Protein AF-0000000065977895 (afdb_homodimer)

Foldseek 3Di:
DQQEEEEEDCPQQRLLLLLVLLQQADHAEYEYEYPPQVRQAVSQVVSCVCCVPRHDHHGGYDDLLVQQPHQEYEYADADDDDPPADPLNRLQRRLVVLLVRLVSNLVSNHQHAYEYEYPVFFLSQQSSCVSSVHDQQRGWYLFFQLLQLLLLVLLCVLQVHDSVQKAKTWWFGPDDLIDIQQQPIGGNNHRSCPDPSDDPVSVVVSNVCSRCVQVVCCVVPNGDHNSSSVSSSVQSNQQSVQNKDWGFIQGFDPCQLNAHDGTTIGAIFIQGVRGTPDGDRDDGDPVVSVSNNVSSVVSVVSNVSHDD/DQLEEEEEDCPQQRLLLLLVLLQQADHAEYEYEYPPQVRQAVSQVVSCVCCVPRHDHHGGYDDLLVQQPGQEYEYADADDDDPPDDPLNRLQRRLVVLLVRLVSNLVSNHQHAYEYEYPVFFLSQQSSCVSSVHDQQRGWYLFFQLLQLLLLVLLCVLQVHDSVQKAKTWWFGPDDLIDIQQQPIGGNNHRSCPDPSDDPVSVVVSNVCSRCVQVVCCVVPNGDHNSSSVSSSVQSNQQSVQNKDWGQIQGFDPCQLNAHDGTTIGAIFIQGVRGTPDGDRDDGDPVVSVSNNVSSVVSVVSNVPHDD

Solvent-accessible surface area (backbone atoms only — not comparable to full-atom values): 30929 Å² total; per-residue (Å²): 134,76,42,20,36,26,36,34,25,59,53,68,37,32,46,45,20,54,57,50,32,43,70,70,37,84,44,44,28,41,34,30,26,39,91,60,64,45,34,26,48,13,48,24,56,34,51,53,47,40,24,86,79,40,45,80,49,52,54,34,55,44,57,52,65,66,28,27,77,20,51,32,39,37,36,48,52,63,66,78,83,52,92,90,59,50,71,68,55,44,45,50,55,33,46,56,54,45,50,70,48,43,52,48,29,48,71,36,54,37,75,42,27,41,37,29,62,26,61,55,22,30,61,49,32,34,48,48,31,65,74,58,64,52,64,65,40,28,40,39,13,49,33,15,35,58,54,14,46,41,44,22,48,53,51,16,61,76,68,70,48,63,42,88,42,42,47,53,44,28,30,20,36,61,60,90,46,37,45,67,48,57,89,69,13,26,44,73,86,31,56,43,74,75,39,86,87,47,47,73,70,50,51,51,49,51,53,50,50,48,69,43,44,61,57,51,20,26,74,34,55,69,55,78,27,57,27,58,14,46,50,51,28,54,54,52,41,25,28,72,64,52,36,78,46,75,42,28,20,11,33,67,41,80,48,55,95,72,37,81,60,89,41,28,34,13,34,45,29,32,33,21,57,74,28,50,75,41,76,52,76,69,84,64,52,72,69,53,44,52,43,42,48,50,20,51,51,53,52,49,54,53,57,71,68,53,85,128,135,68,42,21,38,26,35,33,26,60,52,69,38,32,46,45,21,53,58,50,31,42,68,71,36,82,43,50,27,42,35,29,24,41,93,61,64,45,35,26,48,11,48,25,57,35,53,53,48,38,25,87,80,40,46,80,49,51,54,34,56,43,59,52,64,67,28,27,71,19,43,30,38,37,36,48,52,62,66,80,82,52,92,90,58,49,70,66,56,44,46,50,54,33,49,54,53,45,49,70,47,42,53,47,29,45,70,37,55,37,76,43,27,40,37,30,62,24,61,55,22,31,61,50,33,34,46,49,31,64,74,59,64,52,62,64,39,29,41,38,14,48,34,14,34,57,55,15,46,40,43,23,47,53,51,16,61,74,68,71,49,62,44,88,40,42,47,53,45,28,30,21,36,63,61,91,47,37,47,68,46,58,88,68,14,26,44,74,87,32,57,42,74,74,37,86,86,46,48,71,68,50,50,51,50,50,53,50,51,50,70,43,42,62,58,52,19,26,74,33,54,68,56,79,26,57,26,58,14,46,49,50,27,55,55,53,41,24,30,74,64,52,35,79,46,75,45,28,20,12,34,69,40,80,48,54,94,72,35,81,61,88,42,29,35,13,34,44,28,32,32,23,57,75,28,50,76,42,75,50,76,71,84,63,53,73,69,54,43,52,41,43,48,49,18,52,51,53,52,48,54,54,57,70,68,53,84,127

Organism: Lactobacillus acidophilus (strain ATCC 700396 / NCK56 / N2 / NCFM) (NCBI:txid272621)

pLDDT: mean 96.69, std 4.05, range [57.09, 98.94]

InterPro domains:
  IPR001236 Lactate/malate dehydrogenase, N-terminal [PF00056] (4-141)
  IPR001557 L-lactate/malate dehydrogenase [PIRSF000102] (2-305)
  IPR001557 L-lactate/malate dehydrogenase [PR00086] (4-28)
  IPR001557 L-lactate/malate dehydrogenase [PR00086] (29-53)
  IPR001557 L-lactate/malate dehydrogenase [PR00086] (115-135)
  IPR001557 L-lactate/malate dehydrogenase [PR00086] (139-157)
  IPR001557 L-lactate/malate dehydrogenase [PR00086] (169-182)
  IPR011304 L-lactate dehydrogenase [MF_00488] (2-307)
  IPR011304 L-lactate dehydrogenase [TIGR01771] (7-300)
  IPR015955 Lactate dehydrogenase/glycoside hydrolase, family 4, C-terminal [G3DSA:3.90.110.10] (144-307)
  IPR015955 Lactate dehydrogenase/glycoside hydrolase, family 4, C-terminal [SSF56327] (142-304)
  IPR018177 L-lactate dehydrogenase, active site [PS00064] (171-177)
  IPR022383 Lactate/malate dehydrogenase, C-terminal [PF02866] (144-303)
  IPR036291 NAD(P)-binding domain superfamily [SSF51735] (3-143)

Structure (mmCIF, N/CA/C/O backbone):
data_AF-0000000065977895-model_v1
#
loop_
_entity.id
_entity.type
_entity.pdbx_description
1 polymer 'L-lactate dehydrogenase 2'
#
loop_
_atom_site.group_PDB
_atom_site.id
_atom_site.type_symbol
_atom_site.label_atom_id
_atom_site.label_alt_id
_atom_site.label_comp_id
_atom_site.label_asym_id
_atom_site.label_entity_id
_atom_site.label_seq_id
_atom_site.pdbx_PDB_ins_code
_atom_site.Cartn_x
_atom_site.Cartn_y
_atom_site.Cartn_z
_atom_site.occupancy
_atom_site.B_iso_or_equiv
_atom_site.auth_seq_id
_atom_site.auth_comp_id
_atom_site.auth_asym_id
_atom_site.auth_atom_id
_atom_site.pdbx_PDB_model_num
ATOM 1 N N . MET A 1 1 ? 23.969 -10.359 4.773 1 59.75 1 MET A N 1
ATOM 2 C CA . MET A 1 1 ? 23.219 -10.047 3.564 1 59.75 1 MET A CA 1
ATOM 3 C C . MET A 1 1 ? 22.719 -8.602 3.596 1 59.75 1 MET A C 1
ATOM 5 O O . MET A 1 1 ? 22.344 -8.094 4.652 1 59.75 1 MET A O 1
ATOM 9 N N . SER A 1 2 ? 23.016 -7.672 2.518 1 79.94 2 SER A N 1
ATOM 10 C CA . SER A 1 2 ? 22.766 -6.242 2.373 1 79.94 2 SER A CA 1
ATOM 11 C C . SER A 1 2 ? 21.266 -5.953 2.256 1 79.94 2 SER A C 1
ATOM 13 O O . SER A 1 2 ? 20.828 -4.816 2.463 1 79.94 2 SER A O 1
ATOM 15 N N . ARG A 1 3 ? 20.156 -6.988 2.33 1 97.12 3 ARG A N 1
ATOM 16 C CA . ARG A 1 3 ? 18.703 -6.953 2.105 1 97.12 3 ARG A CA 1
ATOM 17 C C . ARG A 1 3 ? 18.344 -5.918 1.046 1 97.12 3 ARG A C 1
ATOM 19 O O . ARG A 1 3 ? 17.688 -4.922 1.345 1 97.12 3 ARG A O 1
ATOM 26 N N . LYS A 1 4 ? 18.953 -6.125 -0.107 1 98.62 4 LYS A N 1
ATOM 27 C CA . LYS A 1 4 ? 18.781 -5.242 -1.255 1 98.62 4 LYS A CA 1
ATOM 28 C C . LYS A 1 4 ? 17.812 -5.852 -2.271 1 98.62 4 LYS A C 1
ATOM 30 O O . LYS A 1 4 ? 17.984 -7.012 -2.666 1 98.62 4 LYS A O 1
ATOM 35 N N . VAL A 1 5 ? 16.797 -5.078 -2.699 1 98.94 5 VAL A N 1
ATOM 36 C CA . VAL A 1 5 ? 15.836 -5.492 -3.709 1 98.94 5 VAL A CA 1
ATOM 37 C C . VAL A 1 5 ? 15.984 -4.625 -4.957 1 98.94 5 VAL A C 1
ATOM 39 O O . VAL A 1 5 ? 16.062 -3.396 -4.863 1 98.94 5 VAL A O 1
ATOM 42 N N . PHE A 1 6 ? 16.141 -5.219 -6.078 1 98.94 6 PHE A N 1
ATOM 43 C CA . PHE A 1 6 ? 16.125 -4.57 -7.383 1 98.94 6 PHE A CA 1
ATOM 44 C C . PHE A 1 6 ? 14.789 -4.809 -8.086 1 98.94 6 PHE A C 1
ATOM 46 O O . PHE A 1 6 ? 14.469 -5.941 -8.445 1 98.94 6 PHE A O 1
ATOM 53 N N . LEU A 1 7 ? 13.992 -3.781 -8.227 1 98.94 7 LEU A N 1
ATOM 54 C CA . LEU A 1 7 ? 12.664 -3.859 -8.812 1 98.94 7 LEU A CA 1
ATOM 55 C C . LEU A 1 7 ? 12.672 -3.373 -10.258 1 98.94 7 LEU A C 1
ATOM 57 O O . LEU A 1 7 ? 13.094 -2.246 -10.539 1 98.94 7 LEU A O 1
ATOM 61 N N . VAL A 1 8 ? 12.258 -4.242 -11.148 1 98.88 8 VAL A N 1
ATOM 62 C CA . VAL A 1 8 ? 12.109 -3.867 -12.547 1 98.88 8 VAL A CA 1
ATOM 63 C C . VAL A 1 8 ? 10.633 -3.729 -12.891 1 98.88 8 VAL A C 1
ATOM 65 O O . VAL A 1 8 ? 9.898 -4.723 -12.93 1 98.88 8 VAL A O 1
ATOM 68 N N . GLY A 1 9 ? 10.234 -2.578 -13.289 1 98.38 9 GLY A N 1
ATOM 69 C CA . GLY A 1 9 ? 8.836 -2.252 -13.492 1 98.38 9 GLY A CA 1
ATOM 70 C C . GLY A 1 9 ? 8.227 -1.481 -12.344 1 98.38 9 GLY A C 1
ATOM 71 O O . GLY A 1 9 ? 8.047 -2.023 -11.25 1 98.38 9 GLY A O 1
ATOM 72 N N . ASP A 1 10 ? 7.91 -0.242 -12.57 1 98.19 10 ASP A N 1
ATOM 73 C CA . ASP A 1 10 ? 7.383 0.662 -11.547 1 98.19 10 ASP A CA 1
ATOM 74 C C . ASP A 1 10 ? 5.961 1.104 -11.891 1 98.19 10 ASP A C 1
ATOM 76 O O . ASP A 1 10 ? 5.598 2.262 -11.68 1 98.19 10 ASP A O 1
ATOM 80 N N . GLY A 1 11 ? 5.172 0.196 -12.547 1 96.75 11 GLY A N 1
ATOM 81 C CA . GLY A 1 11 ? 3.746 0.411 -12.727 1 96.75 11 GLY A CA 1
ATOM 82 C C . GLY A 1 11 ? 2.947 0.218 -11.445 1 96.75 11 GLY A C 1
ATOM 83 O O . GLY A 1 11 ? 3.494 0.311 -10.344 1 96.75 11 GLY A O 1
ATOM 84 N N . ALA A 1 12 ? 1.649 -0.058 -11.594 1 96.62 12 ALA A N 1
ATOM 85 C CA . ALA A 1 12 ? 0.75 -0.176 -10.453 1 96.62 12 ALA A CA 1
ATOM 86 C C . ALA A 1 12 ? 1.169 -1.326 -9.539 1 96.62 12 ALA A C 1
ATOM 88 O O . ALA A 1 12 ? 1.228 -1.169 -8.32 1 96.62 12 ALA A O 1
ATOM 89 N N . VAL A 1 13 ? 1.537 -2.434 -10.156 1 98.06 13 VAL A N 1
ATOM 90 C CA . VAL A 1 13 ? 1.918 -3.605 -9.375 1 98.06 13 VAL A CA 1
ATOM 91 C C . VAL A 1 13 ? 3.254 -3.352 -8.68 1 98.06 13 VAL A C 1
ATOM 93 O O . VAL A 1 13 ? 3.369 -3.518 -7.465 1 98.06 13 VAL A O 1
ATOM 96 N N . GLY A 1 14 ? 4.238 -2.898 -9.445 1 98.62 14 GLY A N 1
ATOM 97 C CA . GLY A 1 14 ? 5.578 -2.727 -8.914 1 98.62 14 GLY A CA 1
ATOM 98 C C . GLY A 1 14 ? 5.648 -1.693 -7.801 1 98.62 14 GLY A C 1
ATOM 99 O O . GLY A 1 14 ? 6.273 -1.929 -6.766 1 98.62 14 GLY A O 1
ATOM 100 N N . SER A 1 15 ? 5.031 -0.546 -7.996 1 98.62 15 SER A N 1
ATOM 101 C CA . SER A 1 15 ? 5.094 0.519 -7 1 98.62 15 SER A CA 1
ATOM 102 C C . SER A 1 15 ? 4.312 0.148 -5.742 1 98.62 15 SER A C 1
ATOM 104 O O . SER A 1 15 ? 4.715 0.491 -4.629 1 98.62 15 SER A O 1
ATOM 106 N N . THR A 1 16 ? 3.104 -0.545 -5.926 1 98.81 16 THR A N 1
ATOM 107 C CA . THR A 1 16 ? 2.348 -1.023 -4.773 1 98.81 16 THR A CA 1
ATOM 108 C C . THR A 1 16 ? 3.146 -2.064 -3.996 1 98.81 16 THR A C 1
ATOM 110 O O . THR A 1 16 ? 3.172 -2.043 -2.764 1 98.81 16 THR A O 1
ATOM 113 N N . PHE A 1 17 ? 3.865 -2.951 -4.746 1 98.88 17 PHE A N 1
ATOM 114 C CA . PHE A 1 17 ? 4.75 -3.926 -4.121 1 98.88 17 PHE A CA 1
ATOM 115 C C . PHE A 1 17 ? 5.816 -3.23 -3.281 1 98.88 17 PHE A C 1
ATOM 117 O O . PHE A 1 17 ? 6.062 -3.615 -2.137 1 98.88 17 PHE A O 1
ATOM 124 N N . ALA A 1 18 ? 6.43 -2.227 -3.822 1 98.94 18 ALA A N 1
ATOM 125 C CA . ALA A 1 18 ? 7.457 -1.486 -3.09 1 98.94 18 ALA A CA 1
ATOM 126 C C . ALA A 1 18 ? 6.898 -0.925 -1.784 1 98.94 18 ALA A C 1
ATOM 128 O O . ALA A 1 18 ? 7.512 -1.078 -0.725 1 98.94 18 ALA A O 1
ATOM 129 N N . ASN A 1 19 ? 5.75 -0.3 -1.857 1 98.88 19 ASN A N 1
ATOM 130 C CA . ASN A 1 19 ? 5.066 0.246 -0.69 1 98.88 19 ASN A CA 1
ATOM 131 C C . ASN A 1 19 ? 4.777 -0.835 0.346 1 98.88 19 ASN A C 1
ATOM 133 O O . ASN A 1 19 ? 5.062 -0.659 1.531 1 98.88 19 ASN A O 1
ATOM 137 N N . ASP A 1 20 ? 4.176 -1.964 -0.089 1 98.94 20 ASP A N 1
ATOM 138 C CA . ASP A 1 20 ? 3.791 -3.047 0.812 1 98.94 20 ASP A CA 1
ATOM 139 C C . ASP A 1 20 ? 5.02 -3.719 1.419 1 98.94 20 ASP A C 1
ATOM 141 O O . ASP A 1 20 ? 5.02 -4.07 2.6 1 98.94 20 ASP A O 1
ATOM 145 N N . LEU A 1 21 ? 6.059 -3.879 0.588 1 98.94 21 LEU A N 1
ATOM 146 C CA . LEU A 1 21 ? 7.273 -4.543 1.051 1 98.94 21 LEU A CA 1
ATOM 147 C C . LEU A 1 21 ? 7.895 -3.787 2.219 1 98.94 21 LEU A C 1
ATOM 149 O O . LEU A 1 21 ? 8.258 -4.387 3.232 1 98.94 21 LEU A O 1
ATOM 153 N N . LEU A 1 22 ? 7.977 -2.479 2.113 1 98.81 22 LEU A N 1
ATOM 154 C CA . LEU A 1 22 ? 8.594 -1.647 3.141 1 98.81 22 LEU A CA 1
ATOM 155 C C . LEU A 1 22 ? 7.836 -1.757 4.457 1 98.81 22 LEU A C 1
ATOM 157 O O . LEU A 1 22 ? 8.414 -1.581 5.531 1 98.81 22 LEU A O 1
ATOM 161 N N . GLN A 1 23 ? 6.582 -2.117 4.391 1 98.69 23 GLN A N 1
ATOM 162 C CA . GLN A 1 23 ? 5.742 -2.193 5.582 1 98.69 23 GLN A CA 1
ATOM 163 C C . GLN A 1 23 ? 5.797 -3.584 6.203 1 98.69 23 GLN A C 1
ATOM 165 O O . GLN A 1 23 ? 5.336 -3.785 7.328 1 98.69 23 GLN A O 1
ATOM 170 N N . ASN A 1 24 ? 6.367 -4.594 5.484 1 98.56 24 ASN A N 1
ATOM 171 C CA . ASN A 1 24 ? 6.215 -5.973 5.93 1 98.56 24 ASN A CA 1
ATOM 172 C C . ASN A 1 24 ? 7.562 -6.598 6.289 1 98.56 24 ASN A C 1
ATOM 174 O O . ASN A 1 24 ? 7.609 -7.672 6.895 1 98.56 24 ASN A O 1
ATOM 178 N N . THR A 1 25 ? 8.711 -5.961 5.863 1 98.38 25 THR A N 1
ATOM 179 C CA . THR A 1 25 ? 10.023 -6.484 6.211 1 98.38 25 THR A CA 1
ATOM 180 C C . THR A 1 25 ? 11.078 -5.379 6.164 1 98.38 25 THR A C 1
ATOM 182 O O . THR A 1 25 ? 10.812 -4.285 5.668 1 98.38 25 THR A O 1
ATOM 185 N N . THR A 1 26 ? 12.211 -5.629 6.75 1 98 26 THR A N 1
ATOM 186 C CA . THR A 1 26 ? 13.328 -4.691 6.703 1 98 26 THR A CA 1
ATOM 187 C C . THR A 1 26 ? 14.047 -4.77 5.359 1 98 26 THR A C 1
ATOM 189 O O . THR A 1 26 ? 14.453 -5.852 4.93 1 98 26 THR A O 1
ATOM 192 N N . VAL A 1 27 ? 14.133 -3.691 4.676 1 98.5 27 VAL A N 1
ATOM 193 C CA . VAL A 1 27 ? 14.844 -3.547 3.41 1 98.5 27 VAL A CA 1
ATOM 194 C C . VAL A 1 27 ? 15.93 -2.484 3.547 1 98.5 27 VAL A C 1
ATOM 196 O O . VAL A 1 27 ? 15.656 -1.352 3.949 1 98.5 27 VAL A O 1
ATOM 199 N N . ASP A 1 28 ? 17.172 -2.84 3.273 1 98.25 28 ASP A N 1
ATOM 200 C CA . ASP A 1 28 ? 18.266 -1.879 3.369 1 98.25 28 ASP A CA 1
ATOM 201 C C . ASP A 1 28 ? 18.297 -0.968 2.145 1 98.25 28 ASP A C 1
ATOM 203 O O . ASP A 1 28 ? 18.562 0.231 2.264 1 98.25 28 ASP A O 1
ATOM 207 N N . GLU A 1 29 ? 18.062 -1.541 1.001 1 98.62 29 GLU A N 1
ATOM 208 C CA . GLU A 1 29 ? 18.141 -0.811 -0.26 1 98.62 29 GLU A CA 1
ATOM 209 C C . GLU A 1 29 ? 17.094 -1.303 -1.252 1 98.62 29 GLU A C 1
ATOM 211 O O . GLU A 1 29 ? 16.938 -2.51 -1.447 1 98.62 29 GLU A O 1
ATOM 216 N N . LEU A 1 30 ? 16.344 -0.39 -1.742 1 98.88 30 LEU A N 1
ATOM 217 C CA . LEU A 1 30 ? 15.352 -0.628 -2.787 1 98.88 30 LEU A CA 1
ATOM 218 C C . LEU A 1 30 ? 15.688 0.165 -4.047 1 98.88 30 LEU A C 1
ATOM 220 O O . LEU A 1 30 ? 15.516 1.385 -4.082 1 98.88 30 LEU A O 1
ATOM 224 N N . ALA A 1 31 ? 16.25 -0.509 -5.043 1 98.94 31 ALA A N 1
ATOM 225 C CA . ALA A 1 31 ? 16.594 0.082 -6.332 1 98.94 31 ALA A CA 1
ATOM 226 C C . ALA A 1 31 ? 15.5 -0.163 -7.363 1 98.94 31 ALA A C 1
ATOM 228 O O . ALA A 1 31 ? 15.172 -1.312 -7.668 1 98.94 31 ALA A O 1
ATOM 229 N N . ILE A 1 32 ? 14.914 0.912 -7.902 1 98.94 32 ILE A N 1
ATOM 230 C CA . ILE A 1 32 ? 13.742 0.795 -8.758 1 98.94 32 ILE A CA 1
ATOM 231 C C . ILE A 1 32 ? 14.102 1.201 -10.188 1 98.94 32 ILE A C 1
ATOM 233 O O . ILE A 1 32 ? 14.523 2.336 -10.43 1 98.94 32 ILE A O 1
ATOM 237 N N . PHE A 1 33 ? 13.906 0.313 -11.102 1 98.88 33 PHE A N 1
ATOM 238 C CA . PHE A 1 33 ? 14.148 0.588 -12.508 1 98.88 33 PHE A CA 1
ATOM 239 C C . PHE A 1 33 ? 12.844 0.59 -13.297 1 98.88 33 PHE A C 1
ATOM 241 O O . PHE A 1 33 ? 11.969 -0.248 -13.062 1 98.88 33 PHE A O 1
ATOM 248 N N . ASP A 1 34 ? 12.688 1.476 -14.109 1 98.5 34 ASP A N 1
ATOM 249 C CA . ASP A 1 34 ? 11.633 1.517 -15.117 1 98.5 34 ASP A CA 1
ATOM 250 C C . ASP A 1 34 ? 12.125 2.182 -16.391 1 98.5 34 ASP A C 1
ATOM 252 O O . ASP A 1 34 ? 13.008 3.037 -16.359 1 98.5 34 ASP A O 1
ATOM 256 N N . VAL A 1 35 ? 11.57 1.729 -17.531 1 97.19 35 VAL A N 1
ATOM 257 C CA . VAL A 1 35 ? 11.914 2.369 -18.797 1 97.19 35 VAL A CA 1
ATOM 258 C C . VAL A 1 35 ? 11.445 3.822 -18.781 1 97.19 35 VAL A C 1
ATOM 260 O O . VAL A 1 35 ? 12.07 4.691 -19.391 1 97.19 35 VAL A O 1
ATOM 263 N N . ALA A 1 36 ? 10.258 4.043 -18.172 1 96.88 36 ALA A N 1
ATOM 264 C CA . ALA A 1 36 ? 9.852 5.418 -17.891 1 96.88 36 ALA A CA 1
ATOM 265 C C . ALA A 1 36 ? 10.625 5.984 -16.703 1 96.88 36 ALA A C 1
ATOM 267 O O . ALA A 1 36 ? 10.164 5.93 -15.57 1 96.88 36 ALA A O 1
ATOM 268 N N . LYS A 1 37 ? 11.68 6.691 -16.938 1 97.31 37 LYS A N 1
ATOM 269 C CA . LYS A 1 37 ? 12.734 6.988 -15.969 1 97.31 37 LYS A CA 1
ATOM 270 C C . LYS A 1 37 ? 12.234 7.949 -14.898 1 97.31 37 LYS A C 1
ATOM 272 O O . LYS A 1 37 ? 12.781 7.984 -13.789 1 97.31 37 LYS A O 1
ATOM 277 N N . ASP A 1 38 ? 11.18 8.734 -15.133 1 98.25 38 ASP A N 1
ATOM 278 C CA . ASP A 1 38 ? 10.672 9.711 -14.18 1 98.25 38 ASP A CA 1
ATOM 279 C C . ASP A 1 38 ? 9.898 9.039 -13.055 1 98.25 38 ASP A C 1
ATOM 281 O O . ASP A 1 38 ? 9.906 9.508 -11.914 1 98.25 38 ASP A O 1
ATOM 285 N N . ARG A 1 39 ? 9.25 7.902 -13.328 1 97.88 39 ARG A N 1
ATOM 286 C CA . ARG A 1 39 ? 8.375 7.254 -12.352 1 97.88 39 ARG A CA 1
ATOM 287 C C . ARG A 1 39 ? 9.156 6.801 -11.125 1 97.88 39 ARG A C 1
ATOM 289 O O . ARG A 1 39 ? 8.781 7.105 -9.992 1 97.88 39 ARG A O 1
ATOM 296 N N . PRO A 1 40 ? 10.312 6.102 -11.352 1 98.69 40 PRO A N 1
ATOM 297 C CA . PRO A 1 40 ? 11.094 5.699 -10.18 1 98.69 40 PRO A CA 1
ATOM 298 C C . PRO A 1 40 ? 11.578 6.891 -9.352 1 98.69 40 PRO A C 1
ATOM 300 O O . PRO A 1 40 ? 11.703 6.785 -8.125 1 98.69 40 PRO A O 1
ATOM 303 N N . VAL A 1 41 ? 11.82 8.008 -10.008 1 98.62 41 VAL A N 1
ATOM 304 C CA . VAL A 1 41 ? 12.234 9.203 -9.281 1 98.62 41 VAL A CA 1
ATOM 305 C C . VAL A 1 41 ? 11.109 9.664 -8.352 1 98.62 41 VAL A C 1
ATOM 307 O O . VAL A 1 41 ? 11.328 9.859 -7.156 1 98.62 41 VAL A O 1
ATOM 310 N N . GLY A 1 42 ? 9.922 9.773 -8.891 1 98.62 42 GLY A N 1
ATOM 311 C CA . GLY A 1 42 ? 8.766 10.18 -8.102 1 98.62 42 GLY A CA 1
ATOM 312 C C . GLY A 1 42 ? 8.43 9.195 -6.996 1 98.62 42 GLY A C 1
ATOM 313 O O . GLY A 1 42 ? 8.211 9.602 -5.852 1 98.62 42 GLY A O 1
ATOM 314 N N . ASP A 1 43 ? 8.453 7.914 -7.348 1 98.75 43 ASP A N 1
ATOM 315 C CA . ASP A 1 43 ? 8.062 6.895 -6.379 1 98.75 43 ASP A CA 1
ATOM 316 C C . ASP A 1 43 ? 9.117 6.738 -5.285 1 98.75 43 ASP A C 1
ATOM 318 O O . ASP A 1 43 ? 8.781 6.473 -4.129 1 98.75 43 ASP A O 1
ATOM 322 N N . SER A 1 44 ? 10.406 6.906 -5.656 1 98.69 44 SER A N 1
ATOM 323 C CA . SER A 1 44 ? 11.445 6.832 -4.629 1 98.69 44 SER A CA 1
ATOM 324 C C . SER A 1 44 ? 11.266 7.93 -3.584 1 98.69 44 SER A C 1
ATOM 326 O O . SER A 1 44 ? 11.398 7.68 -2.385 1 98.69 44 SER A O 1
ATOM 328 N N . MET A 1 45 ? 10.93 9.125 -4.043 1 98.25 45 MET A N 1
ATOM 329 C CA . MET A 1 45 ? 10.719 10.242 -3.131 1 98.25 45 MET A CA 1
ATOM 330 C C . MET A 1 45 ? 9.484 10.023 -2.273 1 98.25 45 MET A C 1
ATOM 332 O O . MET A 1 45 ? 9.508 10.266 -1.064 1 98.25 45 MET A O 1
ATOM 336 N N . ASP A 1 46 ? 8.438 9.578 -2.859 1 98.69 46 ASP A N 1
ATOM 337 C CA . ASP A 1 46 ? 7.184 9.359 -2.154 1 98.69 46 ASP A CA 1
ATOM 338 C C . ASP A 1 46 ? 7.316 8.227 -1.141 1 98.69 46 ASP A C 1
ATOM 340 O O . ASP A 1 46 ? 6.84 8.336 -0.009 1 98.69 46 ASP A O 1
ATOM 344 N N . LEU A 1 47 ? 8.008 7.145 -1.531 1 98.81 47 LEU A N 1
ATOM 345 C CA . LEU A 1 47 ? 8.203 5.992 -0.657 1 98.81 47 LEU A CA 1
ATOM 346 C C . LEU A 1 47 ? 9.148 6.336 0.489 1 98.81 47 LEU A C 1
ATOM 348 O O . LEU A 1 47 ? 9.023 5.797 1.59 1 98.81 47 LEU A O 1
ATOM 352 N N . GLU A 1 48 ? 10.094 7.195 0.25 1 97.88 48 GLU A N 1
ATOM 353 C CA . GLU A 1 48 ? 10.969 7.648 1.328 1 97.88 48 GLU A CA 1
ATOM 354 C C . GLU A 1 48 ? 10.164 8.266 2.469 1 97.88 48 GLU A C 1
ATOM 356 O O . GLU A 1 48 ? 10.539 8.141 3.637 1 97.88 48 GLU A O 1
ATOM 361 N N . ASP A 1 49 ? 9.023 8.82 2.131 1 97.88 49 ASP A N 1
ATOM 362 C CA . ASP A 1 49 ? 8.188 9.516 3.105 1 97.88 49 ASP A CA 1
ATOM 363 C C . ASP A 1 49 ? 7.574 8.539 4.102 1 97.88 49 ASP A C 1
ATOM 365 O O . ASP A 1 49 ? 7.105 8.938 5.168 1 97.88 49 ASP A O 1
ATOM 369 N N . ILE A 1 50 ? 7.543 7.273 3.811 1 98.19 50 ILE A N 1
ATOM 370 C CA . ILE A 1 50 ? 6.918 6.348 4.746 1 98.19 50 ILE A CA 1
ATOM 371 C C . ILE A 1 50 ? 7.988 5.68 5.605 1 98.19 50 ILE A C 1
ATOM 373 O O . ILE A 1 50 ? 7.672 4.988 6.574 1 98.19 50 ILE A O 1
ATOM 377 N N . THR A 1 51 ? 9.281 5.941 5.348 1 97.19 51 THR A N 1
ATOM 378 C CA . THR A 1 51 ? 10.391 5.23 5.969 1 97.19 51 THR A CA 1
ATOM 379 C C . THR A 1 51 ? 10.492 5.57 7.453 1 97.19 51 THR A C 1
ATOM 381 O O . THR A 1 51 ? 11 4.773 8.242 1 97.19 51 THR A O 1
ATOM 384 N N . PRO A 1 52 ? 10.008 6.793 7.938 1 97 52 PRO A N 1
ATOM 385 C CA . PRO A 1 52 ? 10 7.023 9.383 1 97 52 PRO A CA 1
ATOM 386 C C . PRO A 1 52 ? 9.188 5.984 10.141 1 97 52 PRO A C 1
ATOM 388 O O . PRO A 1 52 ? 9.406 5.773 11.336 1 97 52 PRO A O 1
ATOM 391 N N . PHE A 1 53 ? 8.273 5.312 9.484 1 97.06 53 PHE A N 1
ATOM 392 C CA . PHE A 1 53 ? 7.375 4.371 10.141 1 97.06 53 PHE A CA 1
ATOM 393 C C . PHE A 1 53 ? 7.762 2.934 9.812 1 97.06 53 PHE A C 1
ATOM 395 O O . PHE A 1 53 ? 7.34 1.998 10.492 1 97.06 53 PHE A O 1
ATOM 402 N N . THR A 1 54 ? 8.539 2.746 8.703 1 96.62 54 THR A N 1
ATOM 403 C CA . THR A 1 54 ? 8.773 1.396 8.203 1 96.62 54 THR A CA 1
ATOM 404 C C . THR A 1 54 ? 10.242 1.018 8.328 1 96.62 54 THR A C 1
ATOM 406 O O . THR A 1 54 ? 10.625 -0.121 8.055 1 96.62 54 THR A O 1
ATOM 409 N N . GLY A 1 55 ? 11.039 1.971 8.773 1 93.88 55 GLY A N 1
ATOM 410 C CA . GLY A 1 55 ? 12.469 1.722 8.898 1 93.88 55 GLY A CA 1
ATOM 411 C C . GLY A 1 55 ? 13.297 2.42 7.836 1 93.88 55 GLY A C 1
ATOM 412 O O . GLY A 1 55 ? 12.773 2.783 6.777 1 93.88 55 GLY A O 1
ATOM 413 N N . GLN A 1 56 ? 14.562 2.609 8.117 1 91.5 56 GLN A N 1
ATOM 414 C CA . GLN A 1 56 ? 15.461 3.297 7.199 1 91.5 56 GLN A CA 1
ATOM 415 C C . GLN A 1 56 ? 15.789 2.426 5.988 1 91.5 56 GLN A C 1
ATOM 417 O O . GLN A 1 56 ? 16.297 1.312 6.141 1 91.5 56 GLN A O 1
ATOM 422 N N . THR A 1 57 ? 15.422 2.811 4.871 1 97 57 THR A N 1
ATOM 423 C CA . THR A 1 57 ? 15.703 2.16 3.596 1 97 57 THR A CA 1
ATOM 424 C C . THR A 1 57 ? 16.25 3.164 2.588 1 97 57 THR A C 1
ATOM 426 O O . THR A 1 57 ? 15.727 4.273 2.457 1 97 57 THR A O 1
ATOM 429 N N . ASN A 1 58 ? 17.375 2.842 1.932 1 97.25 58 ASN A N 1
ATOM 430 C CA . ASN A 1 58 ? 17.844 3.629 0.795 1 97.25 58 ASN A CA 1
ATOM 431 C C . ASN A 1 58 ? 17.031 3.328 -0.463 1 97.25 58 ASN A C 1
ATOM 433 O O . ASN A 1 58 ? 17.172 2.258 -1.056 1 97.25 58 ASN A O 1
ATOM 437 N N . ILE A 1 59 ? 16.172 4.223 -0.847 1 98.62 59 ILE A N 1
ATOM 438 C CA . ILE A 1 59 ? 15.297 4.047 -2.006 1 98.62 59 ILE A CA 1
ATOM 439 C C . ILE A 1 59 ? 15.742 4.98 -3.129 1 98.62 59 ILE A C 1
ATOM 441 O O . ILE A 1 59 ? 15.867 6.191 -2.924 1 98.62 59 ILE A O 1
ATOM 445 N N . HIS A 1 60 ? 15.914 4.457 -4.328 1 98.69 60 HIS A N 1
ATOM 446 C CA . HIS A 1 60 ? 16.391 5.336 -5.391 1 98.69 60 HIS A CA 1
ATOM 447 C C . HIS A 1 60 ? 16.094 4.742 -6.766 1 98.69 60 HIS A C 1
ATOM 449 O O . HIS A 1 60 ? 15.953 3.523 -6.902 1 98.69 60 HIS A O 1
ATOM 455 N N . PRO A 1 61 ? 15.898 5.652 -7.762 1 98.75 61 PRO A N 1
ATOM 456 C CA . PRO A 1 61 ? 15.898 5.129 -9.133 1 98.75 61 PRO A CA 1
ATOM 457 C C . PRO A 1 61 ? 17.172 4.363 -9.469 1 98.75 61 PRO A C 1
ATOM 459 O O . PRO A 1 61 ? 18.219 4.605 -8.867 1 98.75 61 PRO A O 1
ATOM 462 N N . ALA A 1 62 ? 17.047 3.469 -10.477 1 98.75 62 ALA A N 1
ATOM 463 C CA . ALA A 1 62 ? 18.156 2.551 -10.664 1 98.75 62 ALA A CA 1
ATOM 464 C C . ALA A 1 62 ? 18.484 2.359 -12.141 1 98.75 62 ALA A C 1
ATOM 466 O O . ALA A 1 62 ? 17.672 2.715 -13.008 1 98.75 62 ALA A O 1
ATOM 467 N N . GLU A 1 63 ? 19.625 1.956 -12.398 1 98.62 63 GLU A N 1
ATOM 468 C CA . GLU A 1 63 ? 20.062 1.326 -13.633 1 98.62 63 GLU A CA 1
ATOM 469 C C . GLU A 1 63 ? 20.297 -0.168 -13.445 1 98.62 63 GLU A C 1
ATOM 471 O O . GLU A 1 63 ? 20.344 -0.654 -12.312 1 98.62 63 GLU A O 1
ATOM 476 N N . TYR A 1 64 ? 20.453 -0.862 -14.508 1 98.69 64 TYR A N 1
ATOM 477 C CA . TYR A 1 64 ? 20.594 -2.311 -14.414 1 98.69 64 TYR A CA 1
ATOM 478 C C . TYR A 1 64 ? 21.844 -2.686 -13.625 1 98.69 64 TYR A C 1
ATOM 480 O O . TYR A 1 64 ? 21.859 -3.707 -12.93 1 98.69 64 TYR A O 1
ATOM 488 N N . SER A 1 65 ? 22.859 -1.888 -13.688 1 98.56 65 SER A N 1
ATOM 489 C CA . SER A 1 65 ? 24.109 -2.156 -12.969 1 98.56 65 SER A CA 1
ATOM 490 C C . SER A 1 65 ? 23.875 -2.207 -11.461 1 98.56 65 SER A C 1
ATOM 492 O O . SER A 1 65 ? 24.641 -2.822 -10.727 1 98.56 65 SER A O 1
ATOM 494 N N . ASP A 1 66 ? 22.797 -1.617 -10.984 1 98.56 66 ASP A N 1
ATOM 495 C CA . ASP A 1 66 ? 22.469 -1.602 -9.562 1 98.56 66 ASP A CA 1
ATOM 496 C C . ASP A 1 66 ? 22.016 -2.982 -9.086 1 98.56 66 ASP A C 1
ATOM 498 O O . ASP A 1 66 ? 21.938 -3.234 -7.879 1 98.56 66 ASP A O 1
ATOM 502 N N . ALA A 1 67 ? 21.812 -3.9 -9.969 1 98.62 67 ALA A N 1
ATOM 503 C CA . ALA A 1 67 ? 21.312 -5.223 -9.602 1 98.62 67 ALA A CA 1
ATOM 504 C C . ALA A 1 67 ? 22.438 -6.098 -9.047 1 98.62 67 ALA A C 1
ATOM 506 O O . ALA A 1 67 ? 22.188 -7.141 -8.445 1 98.62 67 ALA A O 1
ATOM 507 N N . LYS A 1 68 ? 23.672 -5.746 -9.258 1 98.12 68 LYS A N 1
ATOM 508 C CA . LYS A 1 68 ? 24.859 -6.586 -9.078 1 98.12 68 LYS A CA 1
ATOM 509 C C . LYS A 1 68 ? 24.891 -7.207 -7.688 1 98.12 68 LYS A C 1
ATOM 511 O O . LYS A 1 68 ? 25.297 -8.359 -7.523 1 98.12 68 LYS A O 1
ATOM 516 N N . ASP A 1 69 ? 24.5 -6.496 -6.668 1 98.19 69 ASP A N 1
ATOM 517 C CA . ASP A 1 69 ? 24.609 -6.992 -5.301 1 98.19 69 ASP A CA 1
ATOM 518 C C . ASP A 1 69 ? 23.234 -7.129 -4.652 1 98.19 69 ASP A C 1
ATOM 520 O O . ASP A 1 69 ? 23.109 -7.148 -3.426 1 98.19 69 ASP A O 1
ATOM 524 N N . ALA A 1 70 ? 22.172 -7.125 -5.473 1 98.56 70 ALA A N 1
ATOM 525 C CA . ALA A 1 70 ? 20.812 -7.312 -4.945 1 98.56 70 ALA A CA 1
ATOM 526 C C . ALA A 1 70 ? 20.594 -8.758 -4.504 1 98.56 70 ALA A C 1
ATOM 528 O O . ALA A 1 70 ? 21.188 -9.688 -5.078 1 98.56 70 ALA A O 1
ATOM 529 N N . ASP A 1 71 ? 19.812 -8.945 -3.477 1 98.69 71 ASP A N 1
ATOM 530 C CA . ASP A 1 71 ? 19.422 -10.281 -3.025 1 98.69 71 ASP A CA 1
ATOM 531 C C . ASP A 1 71 ? 18.266 -10.836 -3.861 1 98.69 71 ASP A C 1
ATOM 533 O O . ASP A 1 71 ? 18.156 -12.047 -4.051 1 98.69 71 ASP A O 1
ATOM 537 N N . VAL A 1 72 ? 17.422 -9.977 -4.285 1 98.88 72 VAL A N 1
ATOM 538 C CA . VAL A 1 72 ? 16.25 -10.367 -5.066 1 98.88 72 VAL A CA 1
ATOM 539 C C . VAL A 1 72 ? 16.062 -9.383 -6.223 1 98.88 72 VAL A C 1
ATOM 541 O O . VAL A 1 72 ? 16.203 -8.172 -6.047 1 98.88 72 VAL A O 1
ATOM 544 N N . CYS A 1 73 ? 15.828 -9.836 -7.367 1 98.88 73 CYS A N 1
ATOM 545 C CA . CYS A 1 73 ? 15.375 -9.07 -8.523 1 98.88 73 CYS A CA 1
ATOM 546 C C . CYS A 1 73 ? 13.922 -9.383 -8.852 1 98.88 73 CYS A C 1
ATOM 548 O O . CYS A 1 73 ? 13.586 -10.508 -9.227 1 98.88 73 CYS A O 1
ATOM 550 N N . VAL A 1 74 ? 13.078 -8.43 -8.688 1 98.94 74 VAL A N 1
ATOM 551 C CA . VAL A 1 74 ? 11.648 -8.594 -8.93 1 98.94 74 VAL A CA 1
ATOM 552 C C . VAL A 1 74 ? 11.281 -8.008 -10.289 1 98.94 74 VAL A C 1
ATOM 554 O O . VAL A 1 74 ? 11.57 -6.84 -10.57 1 98.94 74 VAL A O 1
ATOM 557 N N . ILE A 1 75 ? 10.648 -8.781 -11.109 1 98.88 75 ILE A N 1
ATOM 558 C CA . ILE A 1 75 ? 10.289 -8.359 -12.453 1 98.88 75 ILE A CA 1
ATOM 559 C C . ILE A 1 75 ? 8.766 -8.273 -12.57 1 98.88 75 ILE A C 1
ATOM 561 O O . ILE A 1 75 ? 8.078 -9.297 -12.602 1 98.88 75 ILE A O 1
ATOM 565 N N . THR A 1 76 ? 8.266 -7.078 -12.617 1 98.31 76 THR A N 1
ATOM 566 C CA . THR A 1 76 ? 6.836 -6.848 -12.812 1 98.31 76 THR A CA 1
ATOM 567 C C . THR A 1 76 ? 6.57 -6.203 -14.172 1 98.31 76 THR A C 1
ATOM 569 O O . THR A 1 76 ? 5.418 -6.059 -14.578 1 98.31 76 THR A O 1
ATOM 572 N N . ALA A 1 77 ? 7.629 -5.887 -14.852 1 96.56 77 ALA A N 1
ATOM 573 C CA . ALA A 1 77 ? 7.52 -5.211 -16.141 1 96.56 77 ALA A CA 1
ATOM 574 C C . ALA A 1 77 ? 6.926 -6.141 -17.203 1 96.56 77 ALA A C 1
ATOM 576 O O . ALA A 1 77 ? 7.305 -7.309 -17.281 1 96.56 77 ALA A O 1
ATOM 577 N N . GLY A 1 78 ? 6.074 -5.73 -17.953 1 90.81 78 GLY A N 1
ATOM 578 C CA . GLY A 1 78 ? 5.379 -6.398 -19.047 1 90.81 78 GLY A CA 1
ATOM 579 C C . GLY A 1 78 ? 4.297 -5.539 -19.672 1 90.81 78 GLY A C 1
ATOM 580 O O . GLY A 1 78 ? 4.047 -4.418 -19.234 1 90.81 78 GLY A O 1
ATOM 581 N N . VAL A 1 79 ? 3.795 -5.969 -20.719 1 89.88 79 VAL A N 1
ATOM 582 C CA . VAL A 1 79 ? 2.707 -5.25 -21.391 1 89.88 79 VAL A CA 1
ATOM 583 C C . VAL A 1 79 ? 1.433 -6.09 -21.344 1 89.88 79 VAL A C 1
ATOM 585 O O . VAL A 1 79 ? 1.481 -7.316 -21.469 1 89.88 79 VAL A O 1
ATOM 588 N N . PRO A 1 80 ? 0.386 -5.41 -20.922 1 84.81 80 PRO A N 1
ATOM 589 C CA . PRO A 1 80 ? -0.881 -6.145 -20.922 1 84.81 80 PRO A CA 1
ATOM 590 C C . PRO A 1 80 ? -1.364 -6.512 -22.312 1 84.81 80 PRO A C 1
ATOM 592 O O . PRO A 1 80 ? -0.89 -5.945 -23.312 1 84.81 80 PRO A O 1
ATOM 595 N N . ARG A 1 81 ? -2.193 -7.617 -22.281 1 78.88 81 ARG A N 1
ATOM 596 C CA . ARG A 1 81 ? -2.777 -8.031 -23.562 1 78.88 81 ARG A CA 1
ATOM 597 C C . ARG A 1 81 ? -3.672 -6.941 -24.141 1 78.88 81 ARG A C 1
ATOM 599 O O . ARG A 1 81 ? -4.465 -6.336 -23.406 1 78.88 81 ARG A O 1
ATOM 606 N N . LYS A 1 82 ? -3.49 -6.52 -25.391 1 82.44 82 LYS A N 1
ATOM 607 C CA . LYS A 1 82 ? -4.336 -5.562 -26.094 1 82.44 82 LYS A CA 1
ATOM 608 C C . LYS A 1 82 ? -5.508 -6.266 -26.781 1 82.44 82 LYS A C 1
ATOM 610 O O . LYS A 1 82 ? -5.441 -7.461 -27.062 1 82.44 82 LYS A O 1
ATOM 615 N N . PRO A 1 83 ? -6.676 -5.543 -26.891 1 83.5 83 PRO A N 1
ATOM 616 C CA . PRO A 1 83 ? -7.801 -6.152 -27.609 1 83.5 83 PRO A CA 1
ATOM 617 C C . PRO A 1 83 ? -7.398 -6.75 -28.953 1 83.5 83 PRO A C 1
ATOM 619 O O . PRO A 1 83 ? -6.711 -6.098 -29.734 1 83.5 83 PRO A O 1
ATOM 622 N N . GLY A 1 84 ? -7.758 -7.938 -29.203 1 86.94 84 GLY A N 1
ATOM 623 C CA . GLY A 1 84 ? -7.5 -8.562 -30.484 1 86.94 84 GLY A CA 1
ATOM 624 C C . GLY A 1 84 ? -6.176 -9.305 -30.531 1 86.94 84 GLY A C 1
ATOM 625 O O . GLY A 1 84 ? -5.906 -10.039 -31.484 1 86.94 84 GLY A O 1
ATOM 626 N N . GLU A 1 85 ? -5.309 -9.117 -29.578 1 87.94 85 GLU A N 1
ATOM 627 C CA . GLU A 1 85 ? -3.998 -9.758 -29.531 1 87.94 85 GLU A CA 1
ATOM 628 C C . GLU A 1 85 ? -4.117 -11.211 -29.078 1 87.94 85 GLU A C 1
ATOM 630 O O . GLU A 1 85 ? -4.84 -11.516 -28.125 1 87.94 85 GLU A O 1
ATOM 635 N N . THR A 1 86 ? -3.482 -12.102 -29.891 1 85.5 86 THR A N 1
ATOM 636 C CA . THR A 1 86 ? -3.498 -13.516 -29.5 1 85.5 86 THR A CA 1
ATOM 637 C C . THR A 1 86 ? -2.629 -13.75 -28.266 1 85.5 86 THR A C 1
ATOM 639 O O . THR A 1 86 ? -1.779 -12.922 -27.938 1 85.5 86 THR A O 1
ATOM 642 N N . ARG A 1 87 ? -2.834 -14.883 -27.703 1 81.31 87 ARG A N 1
ATOM 643 C CA . ARG A 1 87 ? -2.008 -15.273 -26.562 1 81.31 87 ARG A CA 1
ATOM 644 C C . ARG A 1 87 ? -0.539 -15.367 -26.953 1 81.31 87 ARG A C 1
ATOM 646 O O . ARG A 1 87 ? 0.342 -14.914 -26.234 1 81.31 87 ARG A O 1
ATOM 653 N N . LEU A 1 88 ? -0.314 -15.969 -28.062 1 86.31 88 LEU A N 1
ATOM 654 C CA . LEU A 1 88 ? 1.052 -16.172 -28.531 1 86.31 88 LEU A CA 1
ATOM 655 C C . LEU A 1 88 ? 1.719 -14.828 -28.828 1 86.31 88 LEU A C 1
ATOM 657 O O . LEU A 1 88 ? 2.91 -14.648 -28.562 1 86.31 88 LEU A O 1
ATOM 661 N N . ASP A 1 89 ? 0.983 -13.883 -29.344 1 88.75 89 ASP A N 1
ATOM 662 C CA . ASP A 1 89 ? 1.502 -12.539 -29.578 1 88.75 89 ASP A CA 1
ATOM 663 C C . ASP A 1 89 ? 1.938 -11.891 -28.266 1 88.75 89 ASP A C 1
ATOM 665 O O . ASP A 1 89 ? 3.002 -11.273 -28.203 1 88.75 89 ASP A O 1
ATOM 669 N N . LEU A 1 90 ? 1.111 -12.016 -27.297 1 89.69 90 LEU A N 1
ATOM 670 C CA . LEU A 1 90 ? 1.425 -11.477 -25.984 1 89.69 90 LEU A CA 1
ATOM 671 C C . LEU A 1 90 ? 2.717 -12.078 -25.438 1 89.69 90 LEU A C 1
ATOM 673 O O . LEU A 1 90 ? 3.578 -11.359 -24.938 1 89.69 90 LEU A O 1
ATOM 677 N N . VAL A 1 91 ? 2.857 -13.375 -25.578 1 92.12 91 VAL A N 1
ATOM 678 C CA . VAL A 1 91 ? 4.031 -14.078 -25.078 1 92.12 91 VAL A CA 1
ATOM 679 C C . VAL A 1 91 ? 5.285 -13.57 -25.781 1 92.12 91 VAL A C 1
ATOM 681 O O . VAL A 1 91 ? 6.281 -13.242 -25.141 1 92.12 91 VAL A O 1
ATOM 684 N N . ASN A 1 92 ? 5.262 -13.422 -27.078 1 92.25 92 ASN A N 1
ATOM 685 C CA . ASN A 1 92 ? 6.422 -12.992 -27.859 1 92.25 92 ASN A CA 1
ATOM 686 C C . ASN A 1 92 ? 6.832 -11.562 -27.516 1 92.25 92 ASN A C 1
ATOM 688 O O . ASN A 1 92 ? 8.023 -11.258 -27.406 1 92.25 92 ASN A O 1
ATOM 692 N N . LYS A 1 93 ? 5.871 -10.773 -27.375 1 91.69 93 LYS A N 1
ATOM 693 C CA . LYS A 1 93 ? 6.145 -9.391 -26.984 1 91.69 93 LYS A CA 1
ATOM 694 C C . LYS A 1 93 ? 6.82 -9.328 -25.625 1 91.69 93 LYS A C 1
ATOM 696 O O . LYS A 1 93 ? 7.812 -8.617 -25.453 1 91.69 93 LYS A O 1
ATOM 701 N N . ASN A 1 94 ? 6.305 -10.102 -24.672 1 92.81 94 ASN A N 1
ATOM 702 C CA . ASN A 1 94 ? 6.832 -10.031 -23.312 1 92.81 94 ASN A CA 1
ATOM 703 C C . ASN A 1 94 ? 8.148 -10.781 -23.188 1 92.81 94 ASN A C 1
ATOM 705 O O . ASN A 1 94 ? 8.961 -10.477 -22.297 1 92.81 94 ASN A O 1
ATOM 709 N N . VAL A 1 95 ? 8.391 -11.68 -24.094 1 93.06 95 VAL A N 1
ATOM 710 C CA . VAL A 1 95 ? 9.688 -12.352 -24.125 1 93.06 95 VAL A CA 1
ATOM 711 C C . VAL A 1 95 ? 10.773 -11.359 -24.531 1 93.06 95 VAL A C 1
ATOM 713 O O . VAL A 1 95 ? 11.867 -11.359 -23.969 1 93.06 95 VAL A O 1
ATOM 716 N N . LYS A 1 96 ? 10.484 -10.547 -25.547 1 93.75 96 LYS A N 1
ATOM 717 C CA . LYS A 1 96 ? 11.438 -9.523 -25.969 1 93.75 96 LYS A CA 1
ATOM 718 C C . LYS A 1 96 ? 11.758 -8.562 -24.828 1 93.75 96 LYS A C 1
ATOM 720 O O . LYS A 1 96 ? 12.922 -8.234 -24.594 1 93.75 96 LYS A O 1
ATOM 725 N N . ILE A 1 97 ? 10.758 -8.203 -24.172 1 95.56 97 ILE A N 1
ATOM 726 C CA . ILE A 1 97 ? 10.938 -7.32 -23.016 1 95.56 97 ILE A CA 1
ATOM 727 C C . ILE A 1 97 ? 11.758 -8.031 -21.953 1 95.56 97 ILE A C 1
ATOM 729 O O . ILE A 1 97 ? 12.695 -7.449 -21.391 1 95.56 97 ILE A O 1
ATOM 733 N N . LEU A 1 98 ? 11.422 -9.25 -21.734 1 97.38 98 LEU A N 1
ATOM 734 C CA . LEU A 1 98 ? 12.094 -10.031 -20.703 1 97.38 98 LEU A CA 1
ATOM 735 C C . LEU A 1 98 ? 13.594 -10.117 -20.984 1 97.38 98 LEU A C 1
ATOM 737 O O . LEU A 1 98 ? 14.406 -9.977 -20.078 1 97.38 98 LEU A O 1
ATOM 741 N N . LYS A 1 99 ? 13.953 -10.32 -22.188 1 97 99 LYS A N 1
ATOM 742 C CA . LYS A 1 99 ? 15.359 -10.422 -22.562 1 97 99 LYS A CA 1
ATOM 743 C C . LYS A 1 99 ? 16.094 -9.117 -22.297 1 97 99 LYS A C 1
ATOM 745 O O . LYS A 1 99 ? 17.25 -9.125 -21.875 1 97 99 LYS A O 1
ATOM 750 N N . THR A 1 100 ? 15.43 -8.031 -22.594 1 97.5 100 THR A N 1
ATOM 751 C CA . THR A 1 100 ? 16.047 -6.723 -22.375 1 97.5 100 THR A CA 1
ATOM 752 C C . THR A 1 100 ? 16.219 -6.449 -20.891 1 97.5 100 THR A C 1
ATOM 754 O O . THR A 1 100 ? 16.953 -5.535 -20.5 1 97.5 100 THR A O 1
ATOM 757 N N . ILE A 1 101 ? 15.633 -7.203 -20.016 1 98.56 101 ILE A N 1
ATOM 758 C CA . ILE A 1 101 ? 15.742 -7.051 -18.578 1 98.56 101 ILE A CA 1
ATOM 759 C C . ILE A 1 101 ? 16.75 -8.055 -18.016 1 98.56 101 ILE A C 1
ATOM 761 O O . ILE A 1 101 ? 17.719 -7.676 -17.375 1 98.56 101 ILE A O 1
ATOM 765 N N . VAL A 1 102 ? 16.547 -9.32 -18.375 1 98.75 102 VAL A N 1
ATOM 766 C CA . VAL A 1 102 ? 17.297 -10.406 -17.75 1 98.75 102 VAL A CA 1
ATOM 767 C C . VAL A 1 102 ? 18.766 -10.328 -18.156 1 98.75 102 VAL A C 1
ATOM 769 O O . VAL A 1 102 ? 19.656 -10.469 -17.312 1 98.75 102 VAL A O 1
ATOM 772 N N . ASP A 1 103 ? 19.031 -10.062 -19.422 1 98.5 103 ASP A N 1
ATOM 773 C CA . ASP A 1 103 ? 20.406 -10.039 -19.906 1 98.5 103 ASP A CA 1
ATOM 774 C C . ASP A 1 103 ? 21.234 -9.008 -19.156 1 98.5 103 ASP A C 1
ATOM 776 O O . ASP A 1 103 ? 22.281 -9.336 -18.594 1 98.5 103 ASP A O 1
ATOM 780 N N . PRO A 1 104 ? 20.781 -7.727 -19.094 1 98.75 104 PRO A N 1
ATOM 781 C CA . PRO A 1 104 ? 21.594 -6.742 -18.375 1 98.75 104 PRO A CA 1
ATOM 782 C C . PRO A 1 104 ? 21.672 -7.012 -16.875 1 98.75 104 PRO A C 1
ATOM 784 O O . PRO A 1 104 ? 22.688 -6.715 -16.234 1 98.75 104 PRO A O 1
ATOM 787 N N . VAL A 1 105 ? 20.672 -7.586 -16.25 1 98.88 105 VAL A N 1
ATOM 788 C CA . VAL A 1 105 ? 20.719 -7.938 -14.828 1 98.88 105 VAL A CA 1
ATOM 789 C C . VAL A 1 105 ? 21.812 -8.984 -14.594 1 98.88 105 VAL A C 1
ATOM 791 O O . VAL A 1 105 ? 22.625 -8.844 -13.68 1 98.88 105 VAL A O 1
ATOM 794 N N . VAL A 1 106 ? 21.828 -10.008 -15.445 1 98.75 106 VAL A N 1
ATOM 795 C CA . VAL A 1 106 ? 22.844 -11.047 -15.336 1 98.75 106 VAL A CA 1
ATOM 796 C C . VAL A 1 106 ? 24.219 -10.453 -15.586 1 98.75 106 VAL A C 1
ATOM 798 O O . VAL A 1 106 ? 25.172 -10.75 -14.859 1 98.75 106 VAL A O 1
ATOM 801 N N . GLU A 1 107 ? 24.297 -9.57 -16.594 1 98.56 107 GLU A N 1
ATOM 802 C CA . GLU A 1 107 ? 25.562 -8.93 -16.953 1 98.56 107 GLU A CA 1
ATOM 803 C C . GLU A 1 107 ? 26.094 -8.078 -15.805 1 98.56 107 GLU A C 1
ATOM 805 O O . GLU A 1 107 ? 27.297 -7.895 -15.672 1 98.56 107 GLU A O 1
ATOM 810 N N . SER A 1 108 ? 25.25 -7.543 -14.977 1 98.62 108 SER A N 1
ATOM 811 C CA . SER A 1 108 ? 25.656 -6.715 -13.852 1 98.62 108 SER A CA 1
ATOM 812 C C . SER A 1 108 ? 26.438 -7.523 -12.82 1 98.62 108 SER A C 1
ATOM 814 O O . SER A 1 108 ? 27.141 -6.957 -11.984 1 98.62 108 SER A O 1
ATOM 816 N N . GLY A 1 109 ? 26.281 -8.828 -12.812 1 98.5 109 GLY A N 1
ATOM 817 C CA . GLY A 1 109 ? 26.891 -9.703 -11.82 1 98.5 109 GLY A CA 1
ATOM 818 C C . GLY A 1 109 ? 25.906 -10.203 -10.781 1 98.5 109 GLY A C 1
ATOM 819 O O . GLY A 1 109 ? 26.312 -10.789 -9.773 1 98.5 109 GLY A O 1
ATOM 820 N N . PHE A 1 110 ? 24.672 -10.031 -11.031 1 98.56 110 PHE A N 1
ATOM 821 C CA . PHE A 1 110 ? 23.609 -10.453 -10.117 1 98.56 110 PHE A CA 1
ATOM 822 C C . PHE A 1 110 ? 23.688 -11.945 -9.844 1 98.56 110 PHE A C 1
ATOM 824 O O . PHE A 1 110 ? 23.828 -12.75 -10.773 1 98.56 110 PHE A O 1
ATOM 831 N N . LYS A 1 111 ? 23.516 -12.336 -8.547 1 97.62 111 LYS A N 1
ATOM 832 C CA . LYS A 1 111 ? 23.562 -13.742 -8.156 1 97.62 111 LYS A CA 1
ATOM 833 C C . LYS A 1 111 ? 22.391 -14.086 -7.234 1 97.62 111 LYS A C 1
ATOM 835 O O . LYS A 1 111 ? 22.344 -15.188 -6.68 1 97.62 111 LYS A O 1
ATOM 840 N N . GLY A 1 112 ? 21.5 -13.102 -6.973 1 98.25 112 GLY A N 1
ATOM 841 C CA . GLY A 1 112 ? 20.391 -13.312 -6.066 1 98.25 112 GLY A CA 1
ATOM 842 C C . GLY A 1 112 ? 19.266 -14.141 -6.672 1 98.25 112 GLY A C 1
ATOM 843 O O . GLY A 1 112 ? 19.531 -15.031 -7.492 1 98.25 112 GLY A O 1
ATOM 844 N N . VAL A 1 113 ? 18.062 -13.969 -6.219 1 98.81 113 VAL A N 1
ATOM 845 C CA . VAL A 1 113 ? 16.891 -14.734 -6.645 1 98.81 113 VAL A CA 1
ATOM 846 C C . VAL A 1 113 ? 16.016 -13.875 -7.555 1 98.81 113 VAL A C 1
ATOM 848 O O . VAL A 1 113 ? 15.711 -12.727 -7.23 1 98.81 113 VAL A O 1
ATOM 851 N N . PHE A 1 114 ? 15.648 -14.422 -8.727 1 98.94 114 PHE A N 1
ATOM 852 C CA . PHE A 1 114 ? 14.648 -13.797 -9.578 1 98.94 114 PHE A CA 1
ATOM 853 C C . PHE A 1 114 ? 13.242 -14.109 -9.094 1 98.94 114 PHE A C 1
ATOM 855 O O . PHE A 1 114 ? 12.938 -15.258 -8.766 1 98.94 114 PHE A O 1
ATOM 862 N N . VAL A 1 115 ? 12.422 -13.117 -9 1 98.94 115 VAL A N 1
ATOM 863 C CA . VAL A 1 115 ? 10.992 -13.281 -8.758 1 98.94 115 VAL A CA 1
ATOM 864 C C . VAL A 1 115 ? 10.195 -12.625 -9.883 1 98.94 115 VAL A C 1
ATOM 866 O O . VAL A 1 115 ? 10.266 -11.414 -10.07 1 98.94 115 VAL A O 1
ATOM 869 N N . VAL A 1 116 ? 9.422 -13.43 -10.594 1 98.88 116 VAL A N 1
ATOM 870 C CA . VAL A 1 116 ? 8.742 -12.984 -11.805 1 98.88 116 VAL A CA 1
ATOM 871 C C . VAL A 1 116 ? 7.238 -12.906 -11.555 1 98.88 116 VAL A C 1
ATOM 873 O O . VAL A 1 116 ? 6.641 -13.867 -11.062 1 98.88 116 VAL A O 1
ATOM 876 N N . SER A 1 117 ? 6.66 -11.781 -11.859 1 98 117 SER A N 1
ATOM 877 C CA . SER A 1 117 ? 5.219 -11.617 -11.719 1 98 117 SER A CA 1
ATOM 878 C C . SER A 1 117 ? 4.57 -11.211 -13.039 1 98 117 SER A C 1
ATOM 880 O O . SER A 1 117 ? 3.348 -11.258 -13.172 1 98 117 SER A O 1
ATOM 882 N N . ALA A 1 118 ? 5.375 -10.867 -14.094 1 95.62 118 ALA A N 1
ATOM 883 C CA . ALA A 1 118 ? 4.859 -10.461 -15.398 1 95.62 118 ALA A CA 1
ATOM 884 C C . ALA A 1 118 ? 4.133 -11.617 -16.078 1 95.62 118 ALA A C 1
ATOM 886 O O . ALA A 1 118 ? 4.535 -12.773 -15.953 1 95.62 118 ALA A O 1
ATOM 887 N N . ASN A 1 119 ? 3.123 -11.336 -16.891 1 92.69 119 ASN A N 1
ATOM 888 C CA . ASN A 1 119 ? 2.307 -12.352 -17.531 1 92.69 119 ASN A CA 1
ATOM 889 C C . ASN A 1 119 ? 2.734 -12.586 -18.984 1 92.69 119 ASN A C 1
ATOM 891 O O . ASN A 1 119 ? 3.189 -11.656 -19.656 1 92.69 119 ASN A O 1
ATOM 895 N N . PRO A 1 120 ? 2.525 -13.766 -19.438 1 95.62 120 PRO A N 1
ATOM 896 C CA . PRO A 1 120 ? 2.084 -14.961 -18.703 1 95.62 120 PRO A CA 1
ATOM 897 C C . PRO A 1 120 ? 3.158 -15.516 -17.781 1 95.62 120 PRO A C 1
ATOM 899 O O . PRO A 1 120 ? 4.223 -15.938 -18.234 1 95.62 120 PRO A O 1
ATOM 902 N N . VAL A 1 121 ? 2.889 -15.648 -16.531 1 97.31 121 VAL A N 1
ATOM 903 C CA . VAL A 1 121 ? 3.895 -15.719 -15.477 1 97.31 121 VAL A CA 1
ATOM 904 C C . VAL A 1 121 ? 4.648 -17.047 -15.57 1 97.31 121 VAL A C 1
ATOM 906 O O . VAL A 1 121 ? 5.871 -17.078 -15.398 1 97.31 121 VAL A O 1
ATOM 909 N N . ASP A 1 122 ? 3.943 -18.172 -15.859 1 97.94 122 ASP A N 1
ATOM 910 C CA . ASP A 1 122 ? 4.609 -19.469 -15.883 1 97.94 122 ASP A CA 1
ATOM 911 C C . ASP A 1 122 ? 5.586 -19.562 -17.062 1 97.94 122 ASP A C 1
ATOM 913 O O . ASP A 1 122 ? 6.699 -20.062 -16.906 1 97.94 122 ASP A O 1
ATOM 917 N N . ILE A 1 123 ? 5.184 -19.016 -18.203 1 97 123 ILE A N 1
ATOM 918 C CA . ILE A 1 123 ? 6.023 -19 -19.391 1 97 123 ILE A CA 1
ATOM 919 C C . ILE A 1 123 ? 7.227 -18.094 -19.156 1 97 123 ILE A 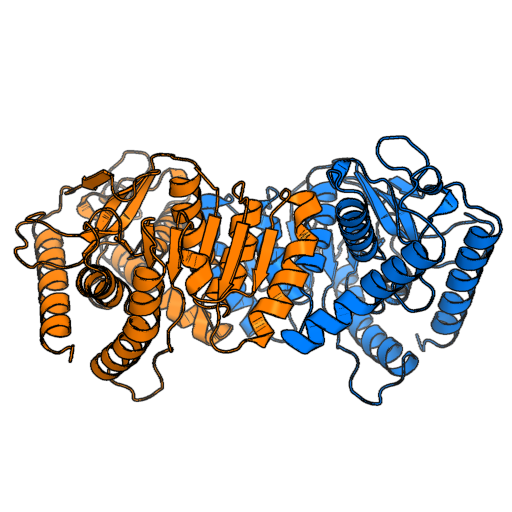C 1
ATOM 921 O O . ILE A 1 123 ? 8.367 -18.469 -19.422 1 97 123 ILE A O 1
ATOM 925 N N . LEU A 1 124 ? 6.984 -16.891 -18.672 1 97.75 124 LEU A N 1
ATOM 926 C CA . LEU A 1 124 ? 8.047 -15.906 -18.516 1 97.75 124 LEU A CA 1
ATOM 927 C C . LEU A 1 124 ? 9.016 -16.328 -17.406 1 97.75 124 LEU A C 1
ATOM 929 O O . LEU A 1 124 ? 10.211 -16.016 -17.484 1 97.75 124 LEU A O 1
ATOM 933 N N . THR A 1 125 ? 8.531 -17.031 -16.391 1 98.62 125 THR A N 1
ATOM 934 C CA . THR A 1 125 ? 9.422 -17.578 -15.375 1 98.62 125 THR A CA 1
ATOM 935 C C . THR A 1 125 ? 10.344 -18.641 -15.977 1 98.62 125 THR A C 1
ATOM 937 O O . THR A 1 125 ? 11.555 -18.609 -15.75 1 98.62 125 THR A O 1
ATOM 940 N N . THR A 1 126 ? 9.758 -19.578 -16.766 1 98.31 126 THR A N 1
ATOM 941 C CA . THR A 1 126 ? 10.555 -20.594 -17.453 1 98.31 126 THR A CA 1
ATOM 942 C C . THR A 1 126 ? 11.633 -19.938 -18.312 1 98.31 126 THR A C 1
ATOM 944 O O . THR A 1 126 ? 12.797 -20.344 -18.266 1 98.31 126 THR A O 1
ATOM 947 N N . LEU A 1 127 ? 11.258 -18.938 -19.031 1 97.69 127 LEU A N 1
ATOM 948 C CA . LEU A 1 127 ? 12.18 -18.266 -19.953 1 97.69 127 LEU A CA 1
ATOM 949 C C . LEU A 1 127 ? 13.211 -17.453 -19.188 1 97.69 127 LEU A C 1
ATOM 951 O O . LEU A 1 127 ? 14.359 -17.328 -19.625 1 97.69 127 LEU A O 1
ATOM 955 N N . THR A 1 128 ? 12.805 -16.812 -18.047 1 98.62 128 THR A N 1
ATOM 956 C CA . THR A 1 128 ? 13.773 -16.125 -17.203 1 98.62 128 THR A CA 1
ATOM 957 C C . THR A 1 128 ? 14.891 -17.078 -16.781 1 98.62 128 THR A C 1
ATOM 959 O O . THR A 1 128 ? 16.062 -16.734 -16.828 1 98.62 128 THR A O 1
ATOM 962 N N . GLN A 1 129 ? 14.523 -18.297 -16.344 1 98.56 129 GLN A N 1
ATOM 963 C CA . GLN A 1 129 ? 15.516 -19.297 -15.945 1 98.56 129 GLN A CA 1
ATOM 964 C C . GLN A 1 129 ? 16.422 -19.672 -17.109 1 98.56 129 GLN A C 1
ATOM 966 O O . GLN A 1 129 ? 17.641 -19.703 -16.969 1 98.56 129 GLN A O 1
ATOM 971 N N . LYS A 1 130 ? 15.867 -19.891 -18.266 1 97.06 130 LYS A N 1
ATOM 972 C CA . LYS A 1 130 ? 16.625 -20.297 -19.438 1 97.06 130 LYS A CA 1
ATOM 973 C C . LYS A 1 130 ? 17.578 -19.188 -19.906 1 97.06 130 LYS A C 1
ATOM 975 O O . LYS A 1 130 ? 18.75 -19.453 -20.188 1 97.06 130 LYS A O 1
ATOM 980 N N . ILE A 1 131 ? 17.062 -17.953 -20 1 97.12 131 ILE A N 1
ATOM 981 C CA . ILE A 1 131 ? 17.828 -16.812 -20.484 1 97.12 131 ILE A CA 1
ATOM 982 C C . ILE A 1 131 ? 18.938 -16.469 -19.5 1 97.12 131 ILE A C 1
ATOM 984 O O . ILE A 1 131 ? 20.078 -16.203 -19.906 1 97.12 131 ILE A O 1
ATOM 988 N N . SER A 1 132 ? 18.625 -16.5 -18.234 1 98.19 132 SER A N 1
ATOM 989 C CA . SER A 1 132 ? 19.594 -16.109 -17.219 1 98.19 132 SER A CA 1
ATOM 990 C C . SER A 1 132 ? 20.656 -17.172 -17.016 1 98.19 132 SER A C 1
ATOM 992 O O . SER A 1 132 ? 21.781 -16.875 -16.609 1 98.19 132 SER A O 1
ATOM 994 N N . GLY A 1 133 ? 20.266 -18.453 -17.219 1 98.06 133 GLY A N 1
ATOM 995 C CA . GLY A 1 133 ? 21.156 -19.562 -16.938 1 98.06 133 GLY A CA 1
ATOM 996 C C . GLY A 1 133 ? 21.297 -19.844 -15.445 1 98.06 133 GLY A C 1
ATOM 997 O O . GLY A 1 133 ? 22.203 -20.562 -15.031 1 98.06 133 GLY A O 1
ATOM 998 N N . PHE A 1 134 ? 20.484 -19.266 -14.695 1 98.56 134 PHE A N 1
ATOM 999 C CA . PHE A 1 134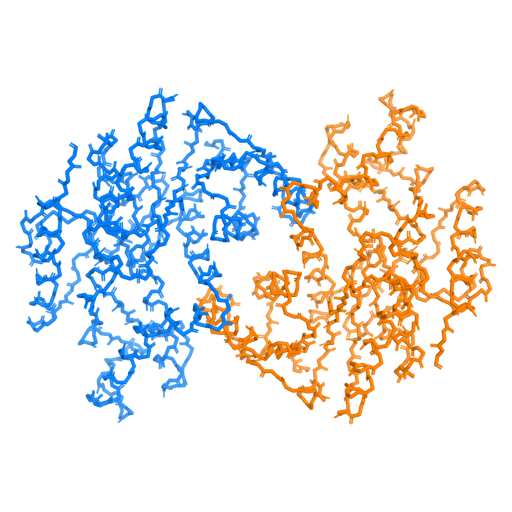 ? 20.547 -19.438 -13.25 1 98.56 134 PHE A CA 1
ATOM 1000 C C . PHE A 1 134 ? 20.141 -20.859 -12.859 1 98.56 134 PHE A C 1
ATOM 1002 O O . PHE A 1 134 ? 19.391 -21.516 -13.586 1 98.56 134 PHE A O 1
ATOM 1009 N N . PRO A 1 135 ? 20.688 -21.312 -11.617 1 98.31 135 PRO A N 1
ATOM 1010 C CA . PRO A 1 135 ? 20.062 -22.531 -11.07 1 98.31 135 PRO A CA 1
ATOM 1011 C C . PRO A 1 135 ? 18.547 -22.391 -10.906 1 98.31 135 PRO A C 1
ATOM 1013 O O . PRO A 1 135 ? 18.062 -21.312 -10.547 1 98.31 135 PRO A O 1
ATOM 1016 N N . LYS A 1 136 ? 17.812 -23.469 -11.148 1 98.31 136 LYS A N 1
ATOM 1017 C CA . LYS A 1 136 ? 16.359 -23.469 -11.156 1 98.31 136 LYS A CA 1
ATOM 1018 C C . LYS A 1 136 ? 15.797 -22.984 -9.812 1 98.31 136 LYS A C 1
ATOM 1020 O O . LYS A 1 136 ? 14.742 -22.359 -9.766 1 98.31 136 LYS A O 1
ATOM 1025 N N . ASP A 1 137 ? 16.531 -23.188 -8.758 1 98.19 137 ASP A N 1
ATOM 1026 C CA . ASP A 1 137 ? 16.031 -22.875 -7.422 1 98.19 137 ASP A CA 1
ATOM 1027 C C . ASP A 1 137 ? 16.125 -21.391 -7.129 1 98.19 137 ASP A C 1
ATOM 1029 O O . ASP A 1 137 ? 15.633 -20.906 -6.109 1 98.19 137 ASP A O 1
ATOM 1033 N N . ARG A 1 138 ? 16.719 -20.594 -8.055 1 98.62 138 ARG A N 1
ATOM 1034 C CA . ARG A 1 138 ? 16.875 -19.172 -7.824 1 98.62 138 ARG A CA 1
ATOM 1035 C C . ARG A 1 138 ? 15.977 -18.359 -8.758 1 98.62 138 ARG A C 1
ATOM 1037 O O . ARG A 1 138 ? 16.156 -17.156 -8.906 1 98.62 138 ARG A O 1
ATOM 1044 N N . VAL A 1 139 ? 15.094 -19.016 -9.406 1 98.88 139 VAL A N 1
ATOM 1045 C CA . VAL A 1 139 ? 14.086 -18.359 -10.242 1 98.88 139 VAL A CA 1
ATOM 1046 C C . VAL A 1 139 ? 12.688 -18.797 -9.797 1 98.88 139 VAL A C 1
ATOM 1048 O O . VAL A 1 139 ? 12.375 -20 -9.789 1 98.88 139 VAL A O 1
ATOM 1051 N N . ILE A 1 140 ? 11.883 -17.844 -9.367 1 98.94 140 ILE A N 1
ATOM 1052 C CA . ILE A 1 140 ? 10.555 -18.094 -8.812 1 98.94 140 ILE A CA 1
ATOM 1053 C C . ILE A 1 140 ? 9.516 -17.25 -9.539 1 98.94 140 ILE A C 1
ATOM 1055 O O . ILE A 1 140 ? 9.758 -16.078 -9.828 1 98.94 140 ILE A O 1
ATOM 1059 N N . GLY A 1 141 ? 8.461 -17.828 -9.938 1 98.88 141 GLY A N 1
ATOM 1060 C CA . GLY A 1 141 ? 7.309 -17.062 -10.391 1 98.88 141 GLY A CA 1
ATOM 1061 C C . GLY A 1 141 ? 6.164 -17.047 -9.398 1 98.88 141 GLY A C 1
ATOM 1062 O O . GLY A 1 141 ? 5.984 -18.016 -8.648 1 98.88 141 GLY A O 1
ATOM 1063 N N . THR A 1 142 ? 5.305 -16.047 -9.414 1 98.75 142 THR A N 1
ATOM 1064 C CA . THR A 1 142 ? 4.203 -15.938 -8.461 1 98.75 142 THR A CA 1
ATOM 1065 C C . THR A 1 142 ? 3.178 -17.047 -8.695 1 98.75 142 THR A C 1
ATOM 1067 O O . THR A 1 142 ? 2.465 -17.438 -7.766 1 98.75 142 THR A O 1
ATOM 1070 N N . GLY A 1 143 ? 3.09 -17.453 -10 1 98.25 143 GLY A N 1
ATOM 1071 C CA . GLY A 1 143 ? 2.225 -18.578 -10.336 1 98.25 143 GLY A CA 1
ATOM 1072 C C . GLY A 1 143 ? 0.794 -18.391 -9.867 1 98.25 143 GLY A C 1
ATOM 1073 O O . GLY A 1 143 ? 0.187 -17.344 -10.125 1 98.25 143 GLY A O 1
ATOM 1074 N N . THR A 1 144 ? 0.232 -19.422 -9.211 1 98.5 144 THR A N 1
ATOM 1075 C CA . THR A 1 144 ? -1.18 -19.453 -8.852 1 98.5 144 THR A CA 1
ATOM 1076 C C . THR A 1 144 ? -1.366 -19.047 -7.391 1 98.5 144 THR A C 1
ATOM 1078 O O . THR A 1 144 ? -2.367 -19.391 -6.766 1 98.5 144 THR A O 1
ATOM 1081 N N . SER A 1 145 ? -0.382 -18.375 -6.828 1 98.5 145 SER A N 1
ATOM 1082 C CA . SER A 1 145 ? -0.459 -18.016 -5.414 1 98.5 145 SER A CA 1
ATOM 1083 C C . SER A 1 145 ? -1.655 -17.109 -5.141 1 98.5 145 SER A C 1
ATOM 1085 O O . SER A 1 145 ? -2.428 -17.344 -4.215 1 98.5 145 SER A O 1
ATOM 1087 N N . LEU A 1 146 ? -1.859 -16.094 -5.965 1 98.31 146 LEU A N 1
ATOM 1088 C CA . LEU A 1 146 ? -3 -15.211 -5.777 1 98.31 146 LEU A CA 1
ATOM 1089 C C . LEU A 1 146 ? -4.312 -15.953 -6.004 1 98.31 146 LEU A C 1
ATOM 1091 O O . LEU A 1 146 ? -5.262 -15.789 -5.234 1 98.31 146 LEU A O 1
ATOM 1095 N N . ASP A 1 147 ? -4.383 -16.781 -7.039 1 98.31 147 ASP A N 1
ATOM 1096 C CA . ASP A 1 147 ? -5.566 -17.594 -7.309 1 98.31 147 ASP A CA 1
ATOM 1097 C C . ASP A 1 147 ? -5.926 -18.453 -6.098 1 98.31 147 ASP A C 1
ATOM 1099 O O . ASP A 1 147 ? -7.105 -18.609 -5.773 1 98.31 147 ASP A O 1
ATOM 1103 N N . SER A 1 148 ? -4.93 -19 -5.523 1 98.56 148 SER A N 1
ATOM 1104 C CA . SER A 1 148 ? -5.137 -19.859 -4.371 1 98.56 148 SER A CA 1
ATOM 1105 C C . SER A 1 148 ? -5.68 -19.078 -3.18 1 98.56 148 SER A C 1
ATOM 1107 O O . SER A 1 148 ? -6.527 -19.578 -2.436 1 98.56 148 SER A O 1
ATOM 1109 N N . MET A 1 149 ? -5.191 -17.875 -3.002 1 98.06 149 MET A N 1
ATOM 1110 C CA . MET A 1 149 ? -5.723 -17.047 -1.917 1 98.06 149 MET A CA 1
ATOM 1111 C C . MET A 1 149 ? -7.18 -16.688 -2.174 1 98.06 149 MET A C 1
ATOM 1113 O O . MET A 1 149 ? -8 -16.703 -1.254 1 98.06 149 MET A O 1
ATOM 1117 N N . ARG A 1 150 ? -7.473 -16.344 -3.412 1 98.38 150 ARG A N 1
ATOM 1118 C CA . ARG A 1 150 ? -8.859 -16.078 -3.777 1 98.38 150 ARG A CA 1
ATOM 1119 C C . ARG A 1 150 ? -9.75 -17.281 -3.502 1 98.38 150 ARG A C 1
ATOM 1121 O O . ARG A 1 150 ? -10.867 -17.125 -2.998 1 98.38 150 ARG A O 1
ATOM 1128 N N . LEU A 1 151 ? -9.242 -18.453 -3.844 1 98.56 151 LEU A N 1
ATOM 1129 C CA . LEU A 1 151 ? -9.977 -19.688 -3.609 1 98.56 151 LEU A CA 1
ATOM 1130 C C . LEU A 1 151 ? -10.258 -19.875 -2.125 1 98.56 151 LEU A C 1
ATOM 1132 O O . LEU A 1 151 ? -11.391 -20.188 -1.741 1 98.56 151 LEU A O 1
ATOM 1136 N N . ARG A 1 152 ? -9.258 -19.688 -1.32 1 98 152 ARG A N 1
ATOM 1137 C CA . ARG A 1 152 ? -9.414 -19.859 0.121 1 98 152 ARG A CA 1
ATOM 1138 C C . ARG A 1 152 ? -10.438 -18.875 0.679 1 98 152 ARG A C 1
ATOM 1140 O O . ARG A 1 152 ? -11.25 -19.234 1.534 1 98 152 ARG A O 1
ATOM 1147 N N . VAL A 1 153 ? -10.414 -17.688 0.192 1 97.5 153 VAL A N 1
ATOM 1148 C CA . VAL A 1 153 ? -11.359 -16.672 0.644 1 97.5 153 VAL A CA 1
ATOM 1149 C C . VAL A 1 153 ? -12.789 -17.094 0.289 1 97.5 153 VAL A C 1
ATOM 1151 O O . VAL A 1 153 ? -13.688 -17.016 1.125 1 97.5 153 VAL A O 1
ATOM 1154 N N . GLU A 1 154 ? -13.016 -17.531 -0.954 1 97.62 154 GLU A N 1
ATOM 1155 C CA . GLU A 1 154 ? -14.344 -17.922 -1.402 1 97.62 154 GLU A CA 1
ATOM 1156 C C . GLU A 1 154 ? -14.875 -19.109 -0.602 1 97.62 154 GLU A C 1
ATOM 1158 O O . GLU A 1 154 ? -16.047 -19.141 -0.223 1 97.62 154 GLU A O 1
ATOM 1163 N N . LEU A 1 155 ? -14 -20.078 -0.39 1 98.19 155 LEU A N 1
ATOM 1164 C CA . LEU A 1 155 ? -14.398 -21.234 0.393 1 98.19 155 LEU A CA 1
ATOM 1165 C C . LEU A 1 155 ? -14.711 -20.844 1.832 1 98.19 155 LEU A C 1
ATOM 1167 O O . LEU A 1 155 ? -15.688 -21.328 2.414 1 98.19 155 LEU A O 1
ATOM 1171 N N . ALA A 1 156 ? -13.867 -20.031 2.404 1 97.44 156 ALA A N 1
ATOM 1172 C CA . ALA A 1 156 ? -14.078 -19.547 3.768 1 97.44 156 ALA A CA 1
ATOM 1173 C C . ALA A 1 156 ? -15.43 -18.859 3.9 1 97.44 156 ALA A C 1
ATOM 1175 O O . ALA A 1 156 ? -16.156 -19.078 4.871 1 97.44 156 ALA A O 1
ATOM 1176 N N . LYS A 1 157 ? -15.766 -18.031 2.963 1 96.06 157 LYS A N 1
ATOM 1177 C CA . LYS A 1 157 ? -17.047 -17.344 2.957 1 96.06 157 LYS A CA 1
ATOM 1178 C C . LYS A 1 157 ? -18.203 -18.344 2.867 1 96.06 157 LYS A C 1
ATOM 1180 O O . LYS A 1 157 ? -19.188 -18.234 3.615 1 96.06 157 LYS A O 1
ATOM 1185 N N . LYS A 1 158 ? -18.109 -19.281 1.922 1 97.25 158 LYS A N 1
ATOM 1186 C CA . LYS A 1 158 ? -19.172 -20.266 1.688 1 97.25 158 LYS A CA 1
ATOM 1187 C C . LYS A 1 158 ? -19.438 -21.094 2.943 1 97.25 158 LYS A C 1
ATOM 1189 O O . LYS A 1 158 ? -20.578 -21.422 3.246 1 97.25 158 LYS A O 1
ATOM 1194 N N . LEU A 1 159 ? -18.422 -21.406 3.684 1 97.81 159 LEU A N 1
ATOM 1195 C CA . LEU A 1 159 ? -18.531 -22.328 4.809 1 97.81 159 LEU A CA 1
ATOM 1196 C C . LEU A 1 159 ? -18.562 -21.562 6.129 1 97.81 159 LEU A C 1
ATOM 1198 O O . LEU A 1 159 ? -18.703 -22.172 7.195 1 97.81 159 LEU A O 1
ATOM 1202 N N . ASN A 1 160 ? -18.422 -20.266 6.059 1 96.19 160 ASN A N 1
ATOM 1203 C CA . ASN A 1 160 ? -18.422 -19.406 7.23 1 96.19 160 ASN A CA 1
ATOM 1204 C C . ASN A 1 160 ? -17.375 -19.828 8.25 1 96.19 160 ASN A C 1
ATOM 1206 O O . ASN A 1 160 ? -17.688 -20.062 9.414 1 96.19 160 ASN A O 1
ATOM 1210 N N . VAL A 1 161 ? -16.125 -19.953 7.82 1 96.31 161 VAL A N 1
ATOM 1211 C CA . VAL A 1 161 ? -14.977 -20.281 8.656 1 96.31 161 VAL A CA 1
ATOM 1212 C C . VAL A 1 161 ? -13.852 -19.266 8.414 1 96.31 161 VAL A C 1
ATOM 1214 O O . VAL A 1 161 ? -13.859 -18.562 7.41 1 96.31 161 VAL A O 1
ATOM 1217 N N . PRO A 1 162 ? -12.93 -19.094 9.32 1 95.44 162 PRO A N 1
ATOM 1218 C CA . PRO A 1 162 ? -11.742 -18.281 9.047 1 95.44 162 PRO A CA 1
ATOM 1219 C C . PRO A 1 162 ? -10.922 -18.797 7.867 1 95.44 162 PRO A C 1
ATOM 1221 O O . PRO A 1 162 ? -10.781 -20.016 7.703 1 95.44 162 PRO A O 1
ATOM 1224 N N . VAL A 1 163 ? -10.422 -17.922 7.125 1 96.62 163 VAL A N 1
ATOM 1225 C CA . VAL A 1 163 ? -9.664 -18.266 5.922 1 96.62 163 VAL A CA 1
ATOM 1226 C C . VAL A 1 163 ? -8.469 -19.141 6.297 1 96.62 163 VAL A C 1
ATOM 1228 O O . VAL A 1 163 ? -8.062 -20.016 5.531 1 96.62 163 VAL A O 1
ATOM 1231 N N . ALA A 1 164 ? -7.953 -18.984 7.469 1 95.06 164 ALA A N 1
ATOM 1232 C CA . ALA A 1 164 ? -6.777 -19.719 7.941 1 95.06 164 ALA A CA 1
ATOM 1233 C C . ALA A 1 164 ? -7.07 -21.203 8.062 1 95.06 164 ALA A C 1
ATOM 1235 O O . ALA A 1 164 ? -6.152 -22.031 8.117 1 95.06 164 ALA A O 1
ATOM 1236 N N . LYS A 1 165 ? -8.305 -21.578 8.102 1 96.94 165 LYS A N 1
ATOM 1237 C CA . LYS A 1 165 ? -8.711 -22.969 8.281 1 96.94 165 LYS A CA 1
ATOM 1238 C C . LYS A 1 165 ? -8.852 -23.688 6.938 1 96.94 165 LYS A C 1
ATOM 1240 O O . LYS A 1 165 ? -9.078 -24.891 6.883 1 96.94 165 LYS A O 1
ATOM 1245 N N . VAL A 1 166 ? -8.719 -22.922 5.914 1 97.88 166 VAL A N 1
ATOM 1246 C CA . VAL A 1 166 ? -8.945 -23.469 4.578 1 97.88 166 VAL A CA 1
ATOM 1247 C C . VAL A 1 166 ? -7.613 -23.859 3.949 1 97.88 166 VAL A C 1
ATOM 1249 O O . VAL A 1 166 ? -6.715 -23.031 3.803 1 97.88 166 VAL A O 1
ATOM 1252 N N . ASN A 1 167 ? -7.445 -25.094 3.654 1 97.56 167 ASN A N 1
ATOM 1253 C CA . ASN A 1 167 ? -6.305 -25.609 2.914 1 97.56 167 ASN A CA 1
ATOM 1254 C C . ASN A 1 167 ? -6.703 -26.078 1.519 1 97.56 167 ASN A C 1
ATOM 1256 O O . ASN A 1 167 ? -7.094 -27.234 1.335 1 97.56 167 ASN A O 1
ATOM 1260 N N . SER A 1 168 ? -6.641 -25.266 0.604 1 98 168 SER A N 1
ATOM 1261 C CA . SER A 1 168 ? -6.977 -25.469 -0.799 1 98 168 SER A CA 1
ATOM 1262 C C . SER A 1 168 ? -6.078 -24.656 -1.715 1 98 168 SER A C 1
ATOM 1264 O O . SER A 1 168 ? -5.609 -23.578 -1.331 1 98 168 SER A O 1
ATOM 1266 N N . MET A 1 169 ? -5.758 -25.156 -2.916 1 98.25 169 MET A N 1
ATOM 1267 C CA . MET A 1 169 ? -4.84 -24.469 -3.822 1 98.25 169 MET A CA 1
ATOM 1268 C C . MET A 1 169 ? -5.336 -24.547 -5.262 1 98.25 169 MET A C 1
ATOM 1270 O O . MET A 1 169 ? -6.047 -25.484 -5.625 1 98.25 169 MET A O 1
ATOM 1274 N N . VAL A 1 170 ? -4.992 -23.547 -5.941 1 98.62 170 VAL A N 1
ATOM 1275 C CA . VAL A 1 170 ? -5.051 -23.594 -7.398 1 98.62 170 VAL A CA 1
ATOM 1276 C C . VAL A 1 170 ? -3.693 -24.016 -7.961 1 98.62 170 VAL A C 1
ATOM 1278 O O . VAL A 1 170 ? -2.654 -23.5 -7.539 1 98.62 170 VAL A O 1
ATOM 1281 N N . LEU A 1 171 ? -3.689 -24.984 -8.828 1 98.56 171 LEU A N 1
ATOM 1282 C CA . LEU A 1 171 ? -2.453 -25.562 -9.359 1 98.56 171 LEU A CA 1
ATOM 1283 C C . LEU A 1 171 ? -2.424 -25.469 -10.883 1 98.56 171 LEU A C 1
ATOM 1285 O O . LEU A 1 171 ? -3.408 -25.062 -11.5 1 98.56 171 LEU A O 1
ATOM 1289 N N . GLY A 1 172 ? -1.271 -25.781 -11.461 1 98.19 172 GLY A N 1
ATOM 1290 C CA . GLY A 1 172 ? -1.106 -25.688 -12.898 1 98.19 172 GLY A CA 1
ATOM 1291 C C . GLY A 1 172 ? -0.765 -24.281 -13.375 1 98.19 172 GLY A C 1
ATOM 1292 O O . GLY A 1 172 ? -0.099 -23.531 -12.656 1 98.19 172 GLY A O 1
ATOM 1293 N N . GLU A 1 173 ? -1.193 -24.031 -14.539 1 97.19 173 GLU A N 1
ATOM 1294 C CA . GLU A 1 173 ? -0.946 -22.734 -15.172 1 97.19 173 GLU A CA 1
ATOM 1295 C C . GLU A 1 173 ? -1.738 -21.625 -14.492 1 97.19 173 GLU A C 1
ATOM 1297 O O . GLU A 1 173 ? -2.918 -21.797 -14.18 1 97.19 173 GLU A O 1
ATOM 1302 N N . HIS A 1 174 ? -1.13 -20.484 -14.188 1 96.38 174 HIS A N 1
ATOM 1303 C CA . HIS A 1 174 ? -1.917 -19.281 -13.961 1 96.38 174 HIS A CA 1
ATOM 1304 C C . HIS A 1 174 ? -2.615 -18.828 -15.242 1 96.38 174 HIS A C 1
ATOM 1306 O O . HIS A 1 174 ? -2.111 -17.953 -15.953 1 96.38 174 HIS A O 1
ATOM 1312 N N . GLY A 1 175 ? -3.707 -19.359 -15.531 1 92.94 175 GLY A N 1
ATOM 1313 C CA . GLY A 1 175 ? -4.418 -19.109 -16.781 1 92.94 175 GLY A CA 1
ATOM 1314 C C . GLY A 1 175 ? -5.539 -20.109 -17.031 1 92.94 175 GLY A C 1
ATOM 1315 O O . GLY A 1 175 ? -6.211 -20.531 -16.078 1 92.94 175 GLY A O 1
ATOM 1316 N N . ASP A 1 176 ? -5.723 -20.453 -18.234 1 91.94 176 ASP A N 1
ATOM 1317 C CA . ASP A 1 176 ? -6.918 -21.172 -18.672 1 91.94 176 ASP A CA 1
ATOM 1318 C C . ASP A 1 176 ? -6.898 -22.609 -18.188 1 91.94 176 ASP A C 1
ATOM 1320 O O . ASP A 1 176 ? -7.953 -23.219 -17.969 1 91.94 176 ASP A O 1
ATOM 1324 N N . THR A 1 177 ? -5.742 -23.141 -17.969 1 96.25 177 THR A N 1
ATOM 1325 C CA . THR A 1 177 ? -5.668 -24.562 -17.656 1 96.25 177 THR A CA 1
ATOM 1326 C C . THR A 1 177 ? -5.422 -24.766 -16.172 1 96.25 177 THR A C 1
ATOM 1328 O O . THR A 1 177 ? -5.074 -25.875 -15.742 1 96.25 177 THR A O 1
ATOM 1331 N N . SER A 1 178 ? -5.508 -23.688 -15.375 1 97.62 178 SER A N 1
ATOM 1332 C CA . SER A 1 178 ? -5.434 -23.844 -13.93 1 97.62 178 SER A CA 1
ATOM 1333 C C . SER A 1 178 ? -6.559 -24.734 -13.406 1 97.62 178 SER A C 1
ATOM 1335 O O . SER A 1 178 ? -7.562 -24.938 -14.094 1 97.62 178 SER A O 1
ATOM 1337 N N . PHE A 1 179 ? -6.395 -25.312 -12.242 1 98 179 PHE A N 1
ATOM 1338 C CA . PHE A 1 179 ? -7.445 -26.109 -11.625 1 98 179 PHE A CA 1
ATOM 1339 C C . PHE A 1 179 ? -7.312 -26.094 -10.109 1 98 179 PHE A C 1
ATOM 1341 O O . PHE A 1 179 ? -6.23 -25.828 -9.578 1 98 179 PHE A O 1
ATOM 1348 N N . GLU A 1 180 ? -8.391 -26.297 -9.383 1 98.25 180 GLU A N 1
ATOM 1349 C CA . GLU A 1 180 ? -8.438 -26.375 -7.926 1 98.25 180 GLU A CA 1
ATOM 1350 C C . GLU A 1 180 ? -8.258 -27.812 -7.438 1 98.25 180 GLU A C 1
ATOM 1352 O O . GLU A 1 180 ? -8.836 -28.734 -8.008 1 98.25 180 GLU A O 1
ATOM 1357 N N . ASN A 1 181 ? -7.477 -28.031 -6.48 1 97.88 181 ASN A N 1
ATOM 1358 C CA . ASN A 1 181 ? -7.309 -29.359 -5.922 1 97.88 181 ASN A CA 1
ATOM 1359 C C . ASN A 1 181 ? -8.391 -29.688 -4.891 1 97.88 181 ASN A C 1
ATOM 1361 O O . ASN A 1 181 ? -8.078 -30.062 -3.76 1 97.88 181 ASN A O 1
ATOM 1365 N N . PHE A 1 182 ? -9.602 -29.672 -5.281 1 98 182 PHE A N 1
ATOM 1366 C CA . PHE A 1 182 ? -10.75 -29.828 -4.406 1 98 182 PHE A CA 1
ATOM 1367 C C . PHE A 1 182 ? -10.703 -31.172 -3.67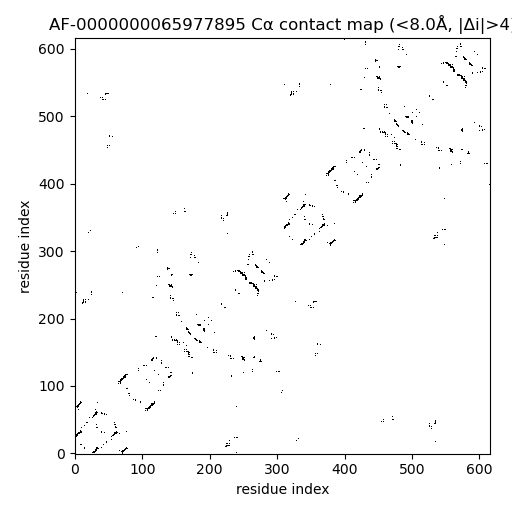8 1 98 182 PHE A C 1
ATOM 1369 O O . PHE A 1 182 ? -11.078 -31.266 -2.508 1 98 182 PHE A O 1
ATOM 1376 N N . ASP A 1 183 ? -10.242 -32.219 -4.348 1 96.81 183 ASP A N 1
ATOM 1377 C CA . ASP A 1 183 ? -10.305 -33.594 -3.805 1 96.81 183 ASP A CA 1
ATOM 1378 C C . ASP A 1 183 ? -9.391 -33.719 -2.588 1 96.81 183 ASP A C 1
ATOM 1380 O O . ASP A 1 183 ? -9.664 -34.531 -1.689 1 96.81 183 ASP A O 1
ATOM 1384 N N . GLU A 1 184 ? -8.398 -32.938 -2.52 1 95.88 184 GLU A N 1
ATOM 1385 C CA . GLU A 1 184 ? -7.438 -33 -1.42 1 95.88 184 GLU A CA 1
ATOM 1386 C C . GLU A 1 184 ? -7.617 -31.828 -0.453 1 95.88 184 GLU A C 1
ATOM 1388 O O . GLU A 1 184 ? -6.969 -31.781 0.596 1 95.88 184 GLU A O 1
ATOM 1393 N N . SER A 1 185 ? -8.477 -30.922 -0.76 1 97.88 185 SER A N 1
ATOM 1394 C CA . SER A 1 185 ? -8.688 -29.734 0.057 1 97.88 185 SER A CA 1
ATOM 1395 C C . SER A 1 185 ? -9.297 -30.094 1.406 1 97.88 185 SER A C 1
ATOM 1397 O O . SER A 1 185 ? -10.102 -31.016 1.502 1 97.88 185 SER A O 1
ATOM 1399 N N . THR A 1 186 ? -8.898 -29.422 2.424 1 98.06 186 THR A N 1
ATOM 1400 C CA . THR A 1 186 ? -9.453 -29.594 3.76 1 98.06 186 THR A CA 1
ATOM 1401 C C . THR A 1 186 ? -9.852 -28.25 4.352 1 98.06 186 THR A C 1
ATOM 1403 O O . THR A 1 186 ? -9.273 -27.219 4.02 1 98.06 186 THR A O 1
ATOM 1406 N N . VAL A 1 187 ? -10.867 -28.234 5.094 1 98.25 187 VAL A N 1
ATOM 1407 C CA . VAL A 1 187 ? -11.312 -27.109 5.914 1 98.25 187 VAL A CA 1
ATOM 1408 C C . VAL A 1 187 ? -11.469 -27.562 7.363 1 98.25 187 VAL A C 1
ATOM 1410 O O . VAL A 1 187 ? -12.227 -28.484 7.656 1 98.25 187 VAL A O 1
ATOM 1413 N N . ASP A 1 188 ? -10.734 -26.938 8.219 1 96.75 188 ASP A N 1
ATOM 1414 C CA . ASP A 1 188 ? -10.711 -27.344 9.625 1 96.75 188 ASP A CA 1
ATOM 1415 C C . ASP A 1 188 ? -10.359 -28.812 9.773 1 96.75 188 ASP A C 1
ATOM 1417 O O . ASP A 1 188 ? -11.047 -29.562 10.484 1 96.75 188 ASP A O 1
ATOM 1421 N N . ASN A 1 189 ? -9.484 -29.219 8.93 1 95.56 189 ASN A N 1
ATOM 1422 C CA . ASN A 1 189 ? -8.891 -30.547 8.961 1 95.56 189 ASN A CA 1
ATOM 1423 C C . ASN A 1 189 ? -9.898 -31.625 8.57 1 95.56 189 ASN A C 1
ATOM 1425 O O . ASN A 1 189 ? -9.695 -32.812 8.867 1 95.56 189 ASN A O 1
ATOM 1429 N N . LYS A 1 190 ? -10.906 -31.203 8.016 1 97.44 190 LYS A N 1
ATOM 1430 C CA . LYS A 1 190 ? -11.891 -32.094 7.438 1 97.44 190 LYS A CA 1
ATOM 1431 C C . LYS A 1 190 ? -11.922 -31.984 5.918 1 97.44 190 LYS A C 1
ATOM 1433 O O . LYS A 1 190 ? -11.82 -30.891 5.371 1 97.44 190 LYS A O 1
ATOM 1438 N N . PRO A 1 191 ? -12.109 -33.156 5.293 1 98.12 191 PRO A N 1
ATOM 1439 C CA . PRO A 1 191 ? -12.203 -33.062 3.834 1 98.12 191 PRO A CA 1
ATOM 1440 C C . PRO A 1 191 ? -13.297 -32.094 3.369 1 98.12 191 PRO A C 1
ATOM 1442 O O . PRO A 1 191 ? -14.391 -32.094 3.932 1 98.12 191 PRO A O 1
ATOM 1445 N N . LEU A 1 192 ? -12.945 -31.297 2.363 1 98.38 192 LEU A N 1
ATOM 1446 C CA . LEU A 1 192 ? -13.844 -30.266 1.84 1 98.38 192 LEU A CA 1
ATOM 1447 C C . LEU A 1 192 ? -15.195 -30.875 1.468 1 98.38 192 LEU A C 1
ATOM 1449 O O . LEU A 1 192 ? -16.25 -30.312 1.79 1 98.38 192 LEU A O 1
ATOM 1453 N N . ARG A 1 193 ? -15.203 -32.062 0.881 1 96.31 193 ARG A N 1
ATOM 1454 C CA . ARG A 1 193 ? -16.406 -32.656 0.338 1 96.31 193 ARG A CA 1
ATOM 1455 C C . ARG A 1 193 ? -17.281 -33.25 1.451 1 96.31 193 ARG A C 1
ATOM 1457 O O . ARG A 1 193 ? -18.438 -33.594 1.219 1 96.31 193 ARG A O 1
ATOM 1464 N N . ASP A 1 194 ? -16.797 -33.281 2.688 1 97.44 194 ASP A N 1
ATOM 1465 C CA . ASP A 1 194 ? -17.578 -33.75 3.824 1 97.44 194 ASP A CA 1
ATOM 1466 C C . ASP A 1 194 ? -18.531 -32.656 4.32 1 97.44 194 ASP A C 1
ATOM 1468 O O . ASP A 1 194 ? -19.438 -32.938 5.113 1 97.44 194 ASP A O 1
ATOM 1472 N N . TYR A 1 195 ? -18.359 -31.484 3.895 1 97.81 195 TYR A N 1
ATOM 1473 C CA . TYR A 1 195 ? -19.266 -30.406 4.285 1 97.81 195 TYR A CA 1
ATOM 1474 C C . TYR A 1 195 ? -20.562 -30.469 3.488 1 97.81 195 TYR A C 1
ATOM 1476 O O . TYR A 1 195 ? -20.547 -30.578 2.26 1 97.81 195 TYR A O 1
ATOM 1484 N N . SER A 1 196 ? -21.672 -30.406 4.121 1 97.56 196 SER A N 1
ATOM 1485 C CA . SER A 1 196 ? -22.984 -30.562 3.508 1 97.56 196 SER A CA 1
ATOM 1486 C C . SER A 1 196 ? -23.266 -29.453 2.5 1 97.56 196 SER A C 1
ATOM 1488 O O . SER A 1 196 ? -24.031 -29.641 1.554 1 97.56 196 SER A O 1
ATOM 1490 N N . GLU A 1 197 ? -22.625 -28.25 2.686 1 97.19 197 GLU A N 1
ATOM 1491 C CA . GLU A 1 197 ? -22.812 -27.094 1.816 1 97.19 197 GLU A CA 1
ATOM 1492 C C . GLU A 1 197 ? -22.094 -27.281 0.483 1 97.19 197 GLU A C 1
ATOM 1494 O O . GLU A 1 197 ? -22.344 -26.547 -0.469 1 97.19 197 GLU A O 1
ATOM 1499 N N . ILE A 1 198 ? -21.266 -28.297 0.445 1 98.19 198 ILE A N 1
ATOM 1500 C CA . ILE A 1 198 ? -20.375 -28.453 -0.703 1 98.19 198 ILE A CA 1
ATOM 1501 C C . ILE A 1 198 ? -20.906 -29.547 -1.622 1 98.19 198 ILE A C 1
ATOM 1503 O O . ILE A 1 198 ? -21.188 -30.656 -1.172 1 98.19 198 ILE A O 1
ATOM 1507 N N . ASN A 1 199 ? -21.062 -29.297 -2.793 1 97.5 199 ASN A N 1
ATOM 1508 C CA . ASN A 1 199 ? -21.375 -30.203 -3.885 1 97.5 199 ASN A CA 1
ATOM 1509 C C . ASN A 1 199 ? -20.781 -29.734 -5.207 1 97.5 199 ASN A C 1
ATOM 1511 O O . ASN A 1 199 ? -20.141 -28.672 -5.262 1 97.5 199 ASN A O 1
ATOM 1515 N N . ASP A 1 200 ? -20.984 -30.438 -6.23 1 97 200 ASP A N 1
ATOM 1516 C CA . ASP A 1 200 ? -20.328 -30.156 -7.5 1 97 200 ASP A CA 1
ATOM 1517 C C . ASP A 1 200 ? -20.766 -28.812 -8.062 1 97 200 ASP A C 1
ATOM 1519 O O . ASP A 1 200 ? -19.984 -28.094 -8.695 1 97 200 ASP A O 1
ATOM 1523 N N . ASN A 1 201 ? -22 -28.469 -7.906 1 97.88 201 ASN A N 1
ATOM 1524 C CA . ASN A 1 201 ? -22.516 -27.188 -8.391 1 97.88 201 ASN A CA 1
ATOM 1525 C C . ASN A 1 201 ? -21.859 -26.016 -7.668 1 97.88 201 ASN A C 1
ATOM 1527 O O . ASN A 1 201 ? -21.469 -25.031 -8.297 1 97.88 201 ASN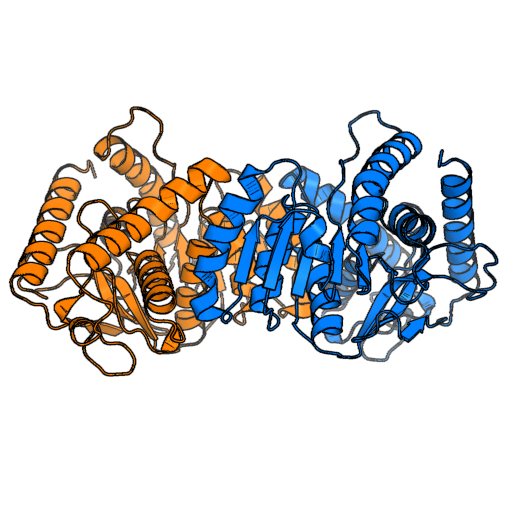 A O 1
ATOM 1531 N N . VAL A 1 202 ? -21.766 -26.172 -6.367 1 98.06 202 VAL A N 1
ATOM 1532 C CA . VAL A 1 202 ? -21.156 -25.125 -5.543 1 98.06 202 VAL A CA 1
ATOM 1533 C C . VAL A 1 202 ? -19.688 -24.969 -5.918 1 98.06 202 VAL A C 1
ATOM 1535 O O . VAL A 1 202 ? -19.188 -23.859 -6.07 1 98.06 202 VAL A O 1
ATOM 1538 N N . LEU A 1 203 ? -18.984 -26.047 -6.055 1 98.12 203 LEU A N 1
ATOM 1539 C CA . LEU A 1 203 ? -17.578 -26.016 -6.391 1 98.12 203 LEU A CA 1
ATOM 1540 C C . LEU A 1 203 ? -17.359 -25.406 -7.773 1 98.12 203 LEU A C 1
ATOM 1542 O O . LEU A 1 203 ? -16.391 -24.672 -7.984 1 98.12 203 LEU A O 1
ATOM 1546 N N . SER A 1 204 ? -18.219 -25.734 -8.688 1 97.5 204 SER A N 1
ATOM 1547 C CA . SER A 1 204 ? -18.156 -25.156 -10.023 1 97.5 204 SER A CA 1
ATOM 1548 C C . SER A 1 204 ? -18.344 -23.641 -9.977 1 97.5 204 SER A C 1
ATOM 1550 O O . SER A 1 204 ? -17.672 -22.906 -10.711 1 97.5 204 SER A O 1
ATOM 1552 N N . GLU A 1 205 ? -19.219 -23.203 -9.195 1 97.81 205 GLU A N 1
ATOM 1553 C CA . GLU A 1 205 ? -19.453 -21.766 -9.031 1 97.81 205 GLU A CA 1
ATOM 1554 C C . GLU A 1 205 ? -18.234 -21.078 -8.422 1 97.81 205 GLU A C 1
ATOM 1556 O O . GLU A 1 205 ? -17.844 -20 -8.867 1 97.81 205 GLU A O 1
ATOM 1561 N N . ILE A 1 206 ? -17.688 -21.688 -7.422 1 97.94 206 ILE A N 1
ATOM 1562 C CA . ILE A 1 206 ? -16.5 -21.141 -6.762 1 97.94 206 ILE A CA 1
ATOM 1563 C C . ILE A 1 206 ? -15.344 -21.047 -7.758 1 97.94 206 ILE A C 1
ATOM 1565 O O . ILE A 1 206 ? -14.656 -20.031 -7.828 1 97.94 206 ILE A O 1
ATOM 1569 N N . GLU A 1 207 ? -15.148 -22.125 -8.492 1 97.06 207 GLU A N 1
ATOM 1570 C CA . GLU A 1 207 ? -14.117 -22.141 -9.531 1 97.06 207 GLU A CA 1
ATOM 1571 C C . GLU A 1 207 ? -14.305 -20.984 -10.516 1 97.06 207 GLU A C 1
ATOM 1573 O O . GLU A 1 207 ? -13.352 -20.281 -10.844 1 97.06 207 GLU A O 1
ATOM 1578 N N . SER A 1 208 ? -15.508 -20.812 -10.969 1 96.62 208 SER A N 1
ATOM 1579 C CA . SER A 1 208 ? -15.836 -19.75 -11.914 1 96.62 208 SER A CA 1
ATOM 1580 C C . SER A 1 208 ? -15.57 -18.375 -11.305 1 96.62 208 SER A C 1
ATOM 1582 O O . SER A 1 208 ? -15 -17.5 -11.969 1 96.62 208 SER A O 1
ATOM 1584 N N . ASP A 1 209 ? -15.953 -18.172 -10.086 1 96.06 209 ASP A N 1
ATOM 1585 C CA . ASP A 1 209 ? -15.773 -16.891 -9.406 1 96.06 209 ASP A CA 1
ATOM 1586 C C . ASP A 1 209 ? -14.297 -16.547 -9.266 1 96.06 209 ASP A C 1
ATOM 1588 O O . ASP A 1 209 ? -13.891 -15.414 -9.508 1 96.06 209 ASP A O 1
ATOM 1592 N N . VAL A 1 210 ? -13.508 -17.516 -8.875 1 97.06 210 VAL A N 1
ATOM 1593 C CA . VAL A 1 210 ? -12.078 -17.328 -8.695 1 97.06 210 VAL A CA 1
ATOM 1594 C C . VAL A 1 210 ? -11.438 -16.953 -10.031 1 97.06 210 VAL A C 1
ATOM 1596 O O . VAL A 1 210 ? -10.648 -16 -10.109 1 97.06 210 VAL A O 1
ATOM 1599 N N . ARG A 1 211 ? -11.828 -17.625 -11.07 1 94.75 211 ARG A N 1
ATOM 1600 C CA . ARG A 1 211 ? -11.258 -17.422 -12.398 1 94.75 211 ARG A CA 1
ATOM 1601 C C . ARG A 1 211 ? -11.641 -16.047 -12.961 1 94.75 211 ARG A C 1
ATOM 1603 O O . ARG A 1 211 ? -10.852 -15.43 -13.68 1 94.75 211 ARG A O 1
ATOM 1610 N N . LYS A 1 212 ? -12.781 -15.562 -12.664 1 95.31 212 LYS A N 1
ATOM 1611 C CA . LYS A 1 212 ? -13.312 -14.352 -13.281 1 95.31 212 LYS A CA 1
ATOM 1612 C C . LYS A 1 212 ? -12.977 -13.117 -12.438 1 95.31 212 LYS A C 1
ATOM 1614 O O . LYS A 1 212 ? -13.125 -11.984 -12.898 1 95.31 212 LYS A O 1
ATOM 1619 N N . LYS A 1 213 ? -12.531 -13.344 -11.25 1 96.88 213 LYS A N 1
ATOM 1620 C CA . LYS A 1 213 ? -12.359 -12.234 -10.312 1 96.88 213 LYS A CA 1
ATOM 1621 C C . LYS A 1 213 ? -11.375 -11.203 -10.859 1 96.88 213 LYS A C 1
ATOM 1623 O O . LYS A 1 213 ? -11.641 -10 -10.805 1 96.88 213 LYS A O 1
ATOM 1628 N N . GLY A 1 214 ? -10.203 -11.641 -11.367 1 95.88 214 GLY A N 1
ATOM 1629 C CA . GLY A 1 214 ? -9.242 -10.719 -11.953 1 95.88 214 GLY A CA 1
ATOM 1630 C C . GLY A 1 214 ? -9.844 -9.844 -13.039 1 95.88 214 GLY A C 1
ATOM 1631 O O . GLY A 1 214 ? -9.625 -8.633 -13.062 1 95.88 214 GLY A O 1
ATOM 1632 N N . GLY A 1 215 ? -10.609 -10.492 -13.914 1 94.31 215 GLY A N 1
ATOM 1633 C CA . GLY A 1 215 ? -11.273 -9.758 -14.977 1 94.31 215 GLY A CA 1
ATOM 1634 C C . GLY A 1 215 ? -12.281 -8.742 -14.461 1 94.31 215 GLY A C 1
ATOM 1635 O O . GLY A 1 215 ? -12.383 -7.637 -14.992 1 94.31 215 GLY A O 1
ATOM 1636 N N . LYS A 1 216 ? -13 -9.109 -13.406 1 97.06 216 LYS A N 1
ATOM 1637 C CA . LYS A 1 216 ? -13.969 -8.195 -12.797 1 97.06 216 LYS A CA 1
ATOM 1638 C C . LYS A 1 216 ? -13.273 -6.98 -12.195 1 97.06 216 LYS A C 1
ATOM 1640 O O . LYS A 1 216 ? -13.758 -5.855 -12.32 1 97.06 216 LYS A O 1
ATOM 1645 N N . ILE A 1 217 ? -12.18 -7.191 -11.57 1 97.81 217 ILE A N 1
ATOM 1646 C CA . ILE A 1 217 ? -11.406 -6.098 -10.992 1 97.81 217 ILE A CA 1
ATOM 1647 C C . ILE A 1 217 ? -10.945 -5.148 -12.094 1 97.81 217 ILE A C 1
ATOM 1649 O O . ILE A 1 217 ? -11.117 -3.93 -11.984 1 97.81 217 ILE A O 1
ATOM 1653 N N . ILE A 1 218 ? -10.391 -5.691 -13.156 1 95.5 218 ILE A N 1
ATOM 1654 C CA . ILE A 1 218 ? -9.875 -4.891 -14.258 1 95.5 218 ILE A CA 1
ATOM 1655 C C . ILE A 1 218 ? -11.016 -4.082 -14.883 1 95.5 218 ILE A C 1
ATOM 1657 O O . ILE A 1 218 ? -10.852 -2.895 -15.18 1 95.5 218 ILE A O 1
ATOM 1661 N N . THR A 1 219 ? -12.148 -4.727 -15.031 1 96.5 219 THR A N 1
ATOM 1662 C CA . THR A 1 219 ? -13.297 -4.062 -15.633 1 96.5 219 THR A CA 1
ATOM 1663 C C . THR A 1 219 ? -13.734 -2.867 -14.789 1 96.5 219 THR A C 1
ATOM 1665 O O . THR A 1 219 ? -14.164 -1.844 -15.32 1 96.5 219 THR A O 1
ATOM 1668 N N . ASN A 1 220 ? -13.578 -2.986 -13.461 1 97.56 220 ASN A N 1
ATOM 1669 C CA . ASN A 1 220 ? -14.133 -1.981 -12.562 1 97.56 220 ASN A CA 1
ATOM 1670 C C . ASN A 1 220 ? -13.109 -0.895 -12.242 1 97.56 220 ASN A C 1
ATOM 1672 O O . ASN A 1 220 ? -13.469 0.273 -12.078 1 97.56 220 ASN A O 1
ATOM 1676 N N . LYS A 1 221 ? -11.852 -1.271 -12.133 1 96.38 221 LYS A N 1
ATOM 1677 C CA . LYS A 1 221 ? -10.93 -0.23 -11.672 1 96.38 221 LYS A CA 1
ATOM 1678 C C . LYS A 1 221 ? -9.711 -0.133 -12.578 1 96.38 221 LYS A C 1
ATOM 1680 O O . LYS A 1 221 ? -8.789 0.635 -12.305 1 96.38 221 LYS A O 1
ATOM 1685 N N . GLY A 1 222 ? -9.617 -1.005 -13.594 1 93.56 222 GLY A N 1
ATOM 1686 C CA . GLY A 1 222 ? -8.633 -0.82 -14.648 1 93.56 222 GLY A CA 1
ATOM 1687 C C . GLY A 1 222 ? -7.453 -1.761 -14.531 1 93.56 222 GLY A C 1
ATOM 1688 O O . GLY A 1 222 ? -6.742 -2.004 -15.508 1 93.56 222 GLY A O 1
ATOM 1689 N N . ALA A 1 223 ? -7.172 -2.27 -13.312 1 93.62 223 ALA A N 1
ATOM 1690 C CA . ALA A 1 223 ? -6.027 -3.158 -13.148 1 93.62 223 ALA A CA 1
ATOM 1691 C C . ALA A 1 223 ? -6.082 -3.879 -11.805 1 93.62 223 ALA A C 1
ATOM 1693 O O . ALA A 1 223 ? -6.66 -3.367 -10.844 1 93.62 223 ALA A O 1
ATOM 1694 N N . THR A 1 224 ? -5.504 -5.055 -11.766 1 94.38 224 THR A N 1
ATOM 1695 C CA . THR A 1 224 ? -5.262 -5.762 -10.508 1 94.38 224 THR A CA 1
ATOM 1696 C C . THR A 1 224 ? -3.869 -5.449 -9.969 1 94.38 224 THR A C 1
ATOM 1698 O O . THR A 1 224 ? -2.869 -5.66 -10.664 1 94.38 224 THR A O 1
ATOM 1701 N N . PHE A 1 225 ? -3.805 -4.965 -8.664 1 97.19 225 PHE A N 1
ATOM 1702 C CA . PHE A 1 225 ? -2.432 -4.723 -8.234 1 97.19 225 PHE A CA 1
ATOM 1703 C C . PHE A 1 225 ? -2.305 -4.832 -6.723 1 97.19 225 PHE A C 1
ATOM 1705 O O . PHE A 1 225 ? -1.21 -5.051 -6.199 1 97.19 225 PHE A O 1
ATOM 1712 N N . TYR A 1 226 ? -3.33 -4.777 -5.879 1 98.69 226 TYR A N 1
ATOM 1713 C CA . TYR A 1 226 ? -3.156 -4.938 -4.441 1 98.69 226 TYR A CA 1
ATOM 1714 C C . TYR A 1 226 ? -2.896 -6.395 -4.082 1 98.69 226 TYR A C 1
ATOM 1716 O O . TYR A 1 226 ? -1.968 -6.703 -3.33 1 98.69 226 TYR A O 1
ATOM 1724 N N . GLY A 1 227 ? -3.727 -7.316 -4.629 1 98.5 227 GLY A N 1
ATOM 1725 C CA . GLY A 1 227 ? -3.541 -8.734 -4.363 1 98.5 227 GLY A CA 1
ATOM 1726 C C . GLY A 1 227 ? -2.188 -9.25 -4.816 1 98.5 227 GLY A C 1
ATOM 1727 O O . GLY A 1 227 ? -1.479 -9.906 -4.051 1 98.5 227 GLY A O 1
ATOM 1728 N N . VAL A 1 228 ? -1.855 -8.945 -6.07 1 98.12 228 VAL A N 1
ATOM 1729 C CA . VAL A 1 228 ? -0.608 -9.445 -6.637 1 98.12 228 VAL A CA 1
ATOM 1730 C C . VAL A 1 228 ? 0.579 -8.836 -5.898 1 98.12 228 VAL A C 1
ATOM 1732 O O . VAL A 1 228 ? 1.565 -9.523 -5.621 1 98.12 228 VAL A O 1
ATOM 1735 N N . ALA A 1 229 ? 0.508 -7.523 -5.551 1 98.81 229 ALA A N 1
ATOM 1736 C CA . ALA A 1 229 ? 1.565 -6.855 -4.797 1 98.81 229 ALA A CA 1
ATOM 1737 C C . ALA A 1 229 ? 1.783 -7.535 -3.445 1 98.81 229 ALA A C 1
ATOM 1739 O O . ALA A 1 229 ? 2.924 -7.703 -3.006 1 98.81 229 ALA A O 1
ATOM 1740 N N . MET A 1 230 ? 0.711 -7.895 -2.826 1 98.81 230 MET A N 1
ATOM 1741 C CA . MET A 1 230 ? 0.829 -8.555 -1.53 1 98.81 230 MET A CA 1
ATOM 1742 C C . MET A 1 230 ? 1.463 -9.938 -1.679 1 98.81 230 MET A C 1
ATOM 1744 O O . MET A 1 230 ? 2.258 -10.352 -0.834 1 98.81 230 MET A O 1
ATOM 1748 N N . MET A 1 231 ? 1.129 -10.664 -2.742 1 98.69 231 MET A N 1
ATOM 1749 C CA . MET A 1 231 ? 1.771 -11.953 -2.965 1 98.69 231 MET A CA 1
ATOM 1750 C C . MET A 1 231 ? 3.275 -11.789 -3.156 1 98.69 231 MET A C 1
ATOM 1752 O O . MET A 1 231 ? 4.066 -12.531 -2.572 1 98.69 231 MET A O 1
ATOM 1756 N N . LEU A 1 232 ? 3.67 -10.797 -4.004 1 98.94 232 LEU A N 1
ATOM 1757 C CA . LEU A 1 232 ? 5.086 -10.492 -4.18 1 98.94 232 LEU A CA 1
ATOM 1758 C C . LEU A 1 232 ? 5.742 -10.164 -2.84 1 98.94 232 LEU A C 1
ATOM 1760 O O . LEU A 1 232 ? 6.855 -10.617 -2.566 1 98.94 232 LEU A O 1
ATOM 1764 N N . THR A 1 233 ? 5.031 -9.391 -2.037 1 98.94 233 THR A N 1
ATOM 1765 C CA . THR A 1 233 ? 5.535 -8.984 -0.729 1 98.94 233 THR A CA 1
ATOM 1766 C C . THR A 1 233 ? 5.809 -10.203 0.144 1 98.94 233 THR A C 1
ATOM 1768 O O . THR A 1 233 ? 6.859 -10.289 0.784 1 98.94 233 THR A O 1
ATOM 1771 N N . GLN A 1 234 ? 4.852 -11.195 0.133 1 98.75 234 GLN A N 1
ATOM 1772 C CA . GLN A 1 234 ? 5.027 -12.398 0.938 1 98.75 234 GLN A CA 1
ATOM 1773 C C . GLN A 1 234 ? 6.219 -13.219 0.452 1 98.75 234 GLN A C 1
ATOM 1775 O O . GLN A 1 234 ? 7.004 -13.719 1.259 1 98.75 234 GLN A O 1
ATOM 1780 N N . ILE A 1 235 ? 6.383 -13.328 -0.812 1 98.88 235 ILE A N 1
ATOM 1781 C CA . ILE A 1 235 ? 7.465 -14.109 -1.401 1 98.88 235 ILE A CA 1
ATOM 1782 C C . ILE A 1 235 ? 8.805 -13.453 -1.084 1 98.88 235 ILE A C 1
ATOM 1784 O O . ILE A 1 235 ? 9.711 -14.109 -0.553 1 98.88 235 ILE A O 1
ATOM 1788 N N . VAL A 1 236 ? 8.945 -12.18 -1.347 1 98.88 236 VAL A N 1
ATOM 1789 C CA . VAL A 1 236 ? 10.219 -11.477 -1.214 1 98.88 236 VAL A CA 1
ATOM 1790 C C . VAL A 1 236 ? 10.578 -11.344 0.263 1 98.88 236 VAL A C 1
ATOM 1792 O O . VAL A 1 236 ? 11.75 -11.484 0.635 1 98.88 236 VAL A O 1
ATOM 1795 N N . SER A 1 237 ? 9.555 -11.07 1.134 1 98.75 237 SER A N 1
ATOM 1796 C CA . SER A 1 237 ? 9.844 -10.992 2.562 1 98.75 237 SER A CA 1
ATOM 1797 C C . SER A 1 237 ? 10.352 -12.32 3.098 1 98.75 237 SER A C 1
ATOM 1799 O O . SER A 1 237 ? 11.227 -12.359 3.969 1 98.75 237 SER A O 1
ATOM 1801 N N . ALA A 1 238 ? 9.766 -13.445 2.584 1 98.62 238 ALA A N 1
ATOM 1802 C CA . ALA A 1 238 ? 10.234 -14.766 2.996 1 98.62 238 ALA A CA 1
ATOM 1803 C C . ALA A 1 238 ? 11.695 -14.969 2.631 1 98.62 238 ALA A C 1
ATOM 1805 O O . ALA A 1 238 ? 12.477 -15.508 3.422 1 98.62 238 ALA A O 1
ATOM 1806 N N . ILE A 1 239 ? 12.07 -14.539 1.478 1 98.69 239 ILE A N 1
ATOM 1807 C CA . ILE A 1 239 ? 13.445 -14.68 1.01 1 98.69 239 ILE A CA 1
ATOM 1808 C C . ILE A 1 239 ? 14.367 -13.805 1.852 1 98.69 239 ILE A C 1
ATOM 1810 O O . ILE A 1 239 ? 15.383 -14.281 2.365 1 98.69 239 ILE A O 1
ATOM 1814 N N . LEU A 1 240 ? 14.031 -12.516 2.045 1 98.62 240 LEU A N 1
ATOM 1815 C CA . LEU A 1 240 ? 14.883 -11.578 2.77 1 98.62 240 LEU A CA 1
ATOM 1816 C C . LEU A 1 240 ? 15.031 -11.992 4.23 1 98.62 240 LEU A C 1
ATOM 1818 O O . LEU A 1 240 ? 16.094 -11.82 4.82 1 98.62 240 LEU A O 1
ATOM 1822 N N . ASP A 1 241 ? 13.938 -12.57 4.781 1 98.25 241 ASP A N 1
ATOM 1823 C CA . ASP A 1 241 ? 13.938 -12.953 6.191 1 98.25 241 ASP A CA 1
ATOM 1824 C C . ASP A 1 241 ? 14.422 -14.391 6.375 1 98.25 241 ASP A C 1
ATOM 1826 O O . ASP A 1 241 ? 14.555 -14.867 7.504 1 98.25 241 ASP A O 1
ATOM 1830 N N . ASN A 1 242 ? 14.664 -15.07 5.414 1 98.06 242 ASN A N 1
ATOM 1831 C CA . ASN A 1 242 ? 15.023 -16.484 5.434 1 98.06 242 ASN A CA 1
ATOM 1832 C C . ASN A 1 242 ? 14.016 -17.312 6.219 1 98.06 242 ASN A C 1
ATOM 1834 O O . ASN A 1 242 ? 14.391 -18.062 7.117 1 98.06 242 ASN A O 1
ATOM 1838 N N . ARG A 1 243 ? 12.789 -16.984 5.969 1 97.31 243 ARG A N 1
ATOM 1839 C CA . ARG A 1 243 ? 11.688 -17.75 6.539 1 97.31 243 ARG A CA 1
ATOM 1840 C C . ARG A 1 243 ? 11.188 -18.812 5.559 1 97.31 243 ARG A C 1
ATOM 1842 O O . ARG A 1 243 ? 10.977 -18.516 4.379 1 97.31 243 ARG A O 1
ATOM 1849 N N . SER A 1 244 ? 10.969 -19.938 6.047 1 98.25 244 SER A N 1
ATOM 1850 C CA . SER A 1 244 ? 10.438 -21.016 5.207 1 98.25 244 SER A CA 1
ATOM 1851 C C . SER A 1 244 ? 8.922 -20.938 5.125 1 98.25 244 SER A C 1
ATOM 1853 O O . SER A 1 244 ? 8.234 -21.031 6.145 1 98.25 244 SER A O 1
ATOM 1855 N N . ILE A 1 245 ? 8.438 -20.766 3.934 1 97.94 245 ILE A N 1
ATOM 1856 C CA . ILE A 1 245 ? 6.992 -20.781 3.723 1 97.94 245 ILE A CA 1
ATOM 1857 C C . ILE A 1 245 ? 6.652 -21.656 2.521 1 97.94 245 ILE A C 1
ATOM 1859 O O . ILE A 1 245 ? 7.52 -21.953 1.693 1 97.94 245 ILE A O 1
ATOM 1863 N N . CYS A 1 246 ? 5.453 -22.156 2.486 1 98.12 246 CYS A N 1
ATOM 1864 C CA . CYS A 1 246 ? 4.961 -22.953 1.371 1 98.12 246 CYS A CA 1
ATOM 1865 C C . CYS A 1 246 ? 3.807 -22.25 0.665 1 98.12 246 CYS A C 1
ATOM 1867 O O . CYS A 1 246 ? 2.82 -21.875 1.301 1 98.12 246 CYS A O 1
ATOM 1869 N N . LEU A 1 247 ? 3.947 -22 -0.596 1 98 247 LEU A N 1
ATOM 1870 C CA . LEU A 1 247 ? 2.936 -21.406 -1.457 1 98 247 LEU A CA 1
ATOM 1871 C C . LEU A 1 247 ? 2.863 -22.125 -2.797 1 98 247 LEU A C 1
ATOM 1873 O O . LEU A 1 247 ? 3.84 -22.75 -3.227 1 98 247 LEU A O 1
ATOM 1877 N N . PRO A 1 248 ? 1.672 -22.141 -3.363 1 98.12 248 PRO A N 1
ATOM 1878 C CA . PRO A 1 248 ? 1.697 -22.531 -4.777 1 98.12 248 PRO A CA 1
ATOM 1879 C C . PRO A 1 248 ? 2.375 -21.469 -5.656 1 98.12 248 PRO A C 1
ATOM 1881 O O . PRO A 1 248 ? 1.887 -20.344 -5.762 1 98.12 248 PRO A O 1
ATOM 1884 N N . LEU A 1 249 ? 3.477 -21.766 -6.23 1 98.81 249 LEU A N 1
ATOM 1885 C CA . LEU A 1 249 ? 4.281 -20.859 -7.043 1 98.81 249 LEU A CA 1
ATOM 1886 C C . LEU A 1 249 ? 4.582 -21.484 -8.406 1 98.81 249 LEU A C 1
ATOM 1888 O O . LEU A 1 249 ? 4.398 -22.688 -8.602 1 98.81 249 LEU A O 1
ATOM 1892 N N . SER A 1 250 ? 4.875 -20.609 -9.375 1 98.81 250 SER A N 1
ATOM 1893 C CA . SER A 1 250 ? 5.492 -21.141 -10.586 1 98.81 250 SER A CA 1
ATOM 1894 C C . SER A 1 250 ? 6.914 -21.625 -10.312 1 98.81 250 SER A C 1
ATOM 1896 O O . SER A 1 250 ? 7.836 -20.828 -10.188 1 98.81 250 SER A O 1
ATOM 1898 N N . ALA A 1 251 ? 7.043 -22.922 -10.195 1 98.75 251 ALA A N 1
ATOM 1899 C CA . ALA A 1 251 ? 8.289 -23.562 -9.805 1 98.75 251 ALA A CA 1
ATOM 1900 C C . ALA A 1 251 ? 8.68 -24.641 -10.812 1 98.75 251 ALA A C 1
ATOM 1902 O O . ALA A 1 251 ? 7.852 -25.094 -11.602 1 98.75 251 ALA A O 1
ATOM 1903 N N . PRO A 1 252 ? 9.977 -24.922 -10.828 1 98.44 252 PRO A N 1
ATOM 1904 C CA . PRO A 1 252 ? 10.438 -25.906 -11.82 1 98.44 252 PRO A CA 1
ATOM 1905 C C . PRO A 1 252 ? 9.898 -27.312 -11.547 1 98.44 252 PRO A C 1
ATOM 1907 O O . PRO A 1 252 ? 9.945 -27.781 -10.414 1 98.44 252 PRO A O 1
ATOM 1910 N N . ILE A 1 253 ? 9.375 -27.906 -12.602 1 96.62 253 ILE A N 1
ATOM 1911 C CA . ILE A 1 253 ? 8.891 -29.281 -12.516 1 96.62 253 ILE A CA 1
ATOM 1912 C C . ILE A 1 253 ? 9.953 -30.25 -13.039 1 96.62 253 ILE A C 1
ATOM 1914 O O . ILE A 1 253 ? 10.406 -30.125 -14.18 1 96.62 253 ILE A O 1
ATOM 1918 N N . ASN A 1 254 ? 10.398 -31.047 -12.203 1 91.12 254 ASN A N 1
ATOM 1919 C CA . ASN A 1 254 ? 11.398 -32.062 -12.547 1 91.12 254 ASN A CA 1
ATOM 1920 C C . ASN A 1 254 ? 10.875 -33.469 -12.289 1 91.12 254 ASN A C 1
ATOM 1922 O O . ASN A 1 254 ? 11.375 -34.156 -11.398 1 91.12 254 ASN A O 1
ATOM 1926 N N . GLY A 1 255 ? 9.961 -33.938 -13.086 1 95 255 GLY A N 1
ATOM 1927 C CA . GLY A 1 255 ? 9.445 -35.312 -12.961 1 95 255 GLY A CA 1
ATOM 1928 C C . GLY A 1 255 ? 8.211 -35.375 -12.078 1 95 255 GLY A C 1
ATOM 1929 O O . GLY A 1 255 ? 7.492 -36.375 -12.109 1 95 255 GLY A O 1
ATOM 1930 N N . GLU A 1 256 ? 7.98 -34.375 -11.203 1 96.25 256 GLU A N 1
ATOM 1931 C CA . GLU A 1 256 ? 6.773 -34.344 -10.391 1 96.25 256 GLU A CA 1
ATOM 1932 C C . GLU A 1 256 ? 5.527 -34.594 -11.242 1 96.25 256 GLU A C 1
ATOM 1934 O O . GLU A 1 256 ? 5.441 -34.125 -12.375 1 96.25 256 GLU A O 1
ATOM 1939 N N . TYR A 1 257 ? 4.527 -35.438 -10.719 1 97.31 257 TYR A N 1
ATOM 1940 C CA . TYR A 1 257 ? 3.234 -35.75 -11.32 1 97.31 257 TYR A CA 1
ATOM 1941 C C . TYR A 1 257 ? 3.412 -36.5 -12.625 1 97.31 257 TYR A C 1
ATOM 1943 O O . TYR A 1 257 ? 2.479 -36.594 -13.43 1 97.31 257 TYR A O 1
ATOM 1951 N N . GLY A 1 258 ? 4.688 -36.906 -12.906 1 97.06 258 GLY A N 1
ATOM 1952 C CA . 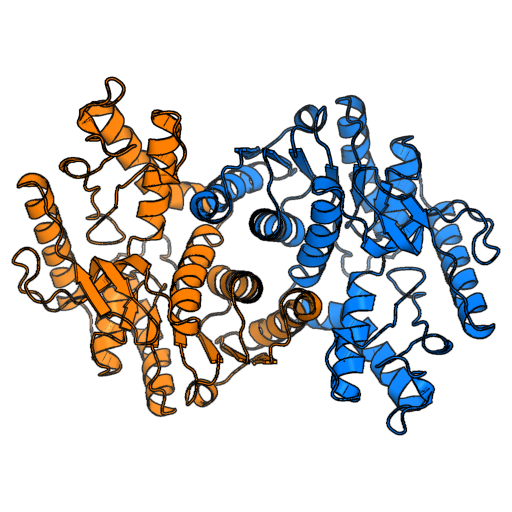GLY A 1 258 ? 4.988 -37.625 -14.133 1 97.06 258 GLY A CA 1
ATOM 1953 C C . GLY A 1 258 ? 5.242 -36.719 -15.312 1 97.06 258 GLY A C 1
ATOM 1954 O O . GLY A 1 258 ? 5.277 -37.156 -16.469 1 97.06 258 GLY A O 1
ATOM 1955 N N . ILE A 1 259 ? 5.367 -35.5 -15.055 1 97.62 259 ILE A N 1
ATOM 1956 C CA . ILE A 1 259 ? 5.578 -34.5 -16.094 1 97.62 259 ILE A CA 1
ATOM 1957 C C . ILE A 1 259 ? 7.039 -34.531 -16.547 1 97.62 259 ILE A C 1
ATOM 1959 O O . ILE A 1 259 ? 7.949 -34.406 -15.727 1 97.62 259 ILE A O 1
ATOM 1963 N N . LYS A 1 260 ? 7.258 -34.562 -17.797 1 95.12 260 LYS A N 1
ATOM 1964 C CA . LYS A 1 260 ? 8.609 -34.719 -18.344 1 95.12 260 LYS A CA 1
ATOM 1965 C C . LYS A 1 260 ? 9.117 -33.406 -18.922 1 95.12 260 LYS A C 1
ATOM 1967 O O . LYS A 1 260 ? 10.312 -33.25 -19.203 1 95.12 260 LYS A O 1
ATOM 1972 N N . HIS A 1 261 ? 8.195 -32.469 -19.094 1 95.06 261 HIS A N 1
ATOM 1973 C CA . HIS A 1 261 ? 8.57 -31.188 -19.656 1 95.06 261 HIS A CA 1
ATOM 1974 C C . HIS A 1 261 ? 9.461 -30.406 -18.688 1 95.06 261 HIS A C 1
ATOM 1976 O O . HIS A 1 261 ? 9.297 -30.5 -17.469 1 95.06 261 HIS A O 1
ATOM 1982 N N . ASP A 1 262 ? 10.414 -29.703 -19.234 1 95.38 262 ASP A N 1
ATOM 1983 C CA . ASP A 1 262 ? 11.266 -28.797 -18.453 1 95.38 262 ASP A CA 1
ATOM 1984 C C . ASP A 1 262 ? 10.664 -27.406 -18.406 1 95.38 262 ASP A C 1
ATOM 1986 O O . ASP A 1 262 ? 11.016 -26.531 -19.219 1 95.38 262 ASP A O 1
ATOM 1990 N N . LEU A 1 263 ? 9.836 -27.172 -17.531 1 97.88 263 LEU A N 1
ATOM 1991 C CA . LEU A 1 263 ? 9.125 -25.891 -17.453 1 97.88 263 LEU A CA 1
ATOM 1992 C C . LEU A 1 263 ? 8.742 -25.578 -16 1 97.88 263 LEU A C 1
ATOM 1994 O O . LEU A 1 263 ? 8.914 -26.422 -15.117 1 97.88 263 LEU A O 1
ATOM 1998 N N . TYR A 1 264 ? 8.445 -24.375 -15.703 1 98.62 264 TYR A N 1
ATOM 1999 C CA . TYR A 1 264 ? 7.883 -23.922 -14.438 1 98.62 264 TYR A CA 1
ATOM 2000 C C . TYR A 1 264 ? 6.359 -23.984 -14.469 1 98.62 264 TYR A C 1
ATOM 2002 O O . TYR A 1 264 ? 5.742 -23.656 -15.484 1 98.62 264 TYR A O 1
ATOM 2010 N N . LEU A 1 265 ? 5.77 -24.406 -13.438 1 98.5 265 LEU A N 1
ATOM 2011 C CA . LEU A 1 265 ? 4.32 -24.578 -13.344 1 98.5 265 LEU A CA 1
ATOM 2012 C C . LEU A 1 265 ? 3.838 -24.375 -11.914 1 98.5 265 LEU A C 1
ATOM 2014 O O . LEU A 1 265 ? 4.609 -24.547 -10.969 1 98.5 265 LEU A O 1
ATOM 2018 N N . GLY A 1 266 ? 2.588 -23.922 -11.781 1 98.5 266 GLY A N 1
ATOM 2019 C CA . GLY A 1 266 ? 2.012 -23.688 -10.469 1 98.5 266 GLY A CA 1
ATOM 2020 C C . GLY A 1 266 ? 1.932 -24.953 -9.625 1 98.5 266 GLY A C 1
ATOM 2021 O O . GLY A 1 266 ? 1.2 -25.891 -9.969 1 98.5 266 GLY A O 1
ATOM 2022 N N . THR A 1 267 ? 2.66 -25.078 -8.539 1 98.38 267 THR A N 1
ATOM 2023 C CA . THR A 1 267 ? 2.703 -26.234 -7.648 1 98.38 267 THR A CA 1
ATOM 2024 C C . THR A 1 267 ? 3.178 -25.828 -6.254 1 98.38 267 THR A C 1
ATOM 2026 O O . THR A 1 267 ? 3.881 -24.828 -6.102 1 98.38 267 THR A O 1
ATOM 2029 N N . PRO A 1 268 ? 2.715 -26.516 -5.191 1 98.31 268 PRO A N 1
ATOM 2030 C CA . PRO A 1 268 ? 3.199 -26.172 -3.854 1 98.31 268 PRO A CA 1
ATOM 2031 C C . PRO A 1 268 ? 4.723 -26.203 -3.752 1 98.31 268 PRO A C 1
ATOM 2033 O O . PRO A 1 268 ? 5.352 -27.188 -4.168 1 98.31 268 PRO A O 1
ATOM 2036 N N . THR A 1 269 ? 5.273 -25.141 -3.268 1 98.69 269 THR A N 1
ATOM 2037 C CA . THR A 1 269 ? 6.719 -24.953 -3.256 1 98.69 269 THR A CA 1
ATOM 2038 C C . THR A 1 269 ? 7.172 -24.297 -1.949 1 98.69 269 THR A C 1
ATOM 2040 O O . THR A 1 269 ? 6.562 -23.328 -1.486 1 98.69 269 THR A O 1
ATOM 2043 N N . ILE A 1 270 ? 8.156 -24.859 -1.308 1 98.69 270 ILE A N 1
ATOM 2044 C CA . ILE A 1 270 ? 8.773 -24.266 -0.121 1 98.69 270 ILE A CA 1
ATOM 2045 C C . ILE A 1 270 ? 9.914 -23.344 -0.536 1 98.69 270 ILE A C 1
ATOM 2047 O O . ILE A 1 270 ? 10.797 -23.75 -1.3 1 98.69 270 ILE A O 1
ATOM 2051 N N . ILE A 1 271 ? 9.883 -22.125 -0.085 1 98.81 271 ILE A N 1
ATOM 2052 C CA . ILE A 1 271 ? 10.945 -21.172 -0.392 1 98.81 271 ILE A CA 1
ATOM 2053 C C . ILE A 1 271 ? 11.531 -20.609 0.904 1 98.81 271 ILE A C 1
ATOM 2055 O O . ILE A 1 271 ? 10.883 -20.656 1.954 1 98.81 271 ILE A O 1
ATOM 2059 N N . ASN A 1 272 ? 12.75 -20.156 0.877 1 98.25 272 ASN A N 1
ATOM 2060 C CA . ASN A 1 272 ? 13.453 -19.453 1.949 1 98.25 272 ASN A CA 1
ATOM 2061 C C . ASN A 1 272 ? 14.539 -18.531 1.4 1 98.25 272 ASN A C 1
ATOM 2063 O O . ASN A 1 272 ? 14.461 -18.094 0.254 1 98.25 272 ASN A O 1
ATOM 2067 N N . GLY A 1 273 ? 15.539 -18.172 2.158 1 97.25 273 GLY A N 1
ATOM 2068 C CA . GLY A 1 273 ? 16.547 -17.203 1.769 1 97.25 273 GLY A CA 1
ATOM 2069 C C . GLY A 1 273 ? 17.391 -17.656 0.591 1 97.25 273 GLY A C 1
ATOM 2070 O O . GLY A 1 273 ? 18.031 -16.828 -0.07 1 97.25 273 GLY A O 1
ATOM 2071 N N . ASN A 1 274 ? 17.281 -18.891 0.23 1 95.56 274 ASN A N 1
ATOM 2072 C CA . ASN A 1 274 ? 18.078 -19.438 -0.864 1 95.56 274 ASN A CA 1
ATOM 2073 C C . ASN A 1 274 ? 17.234 -19.641 -2.123 1 95.56 274 ASN A C 1
ATOM 2075 O O . ASN A 1 274 ? 17.719 -20.156 -3.125 1 95.56 274 ASN A O 1
ATOM 2079 N N . GLY A 1 275 ? 16.031 -19.172 -2.113 1 98.06 275 GLY A N 1
ATOM 2080 C CA . GLY A 1 275 ? 15.102 -19.422 -3.205 1 98.06 275 GLY A CA 1
ATOM 2081 C C . GLY A 1 275 ? 14.219 -20.625 -2.967 1 98.06 275 GLY A C 1
ATOM 2082 O O . GLY A 1 275 ? 13.602 -20.766 -1.909 1 98.06 275 GLY A O 1
ATOM 2083 N N . ILE A 1 276 ? 14.086 -21.453 -3.926 1 98.69 276 ILE A N 1
ATOM 2084 C CA . ILE A 1 276 ? 13.266 -22.656 -3.822 1 98.69 276 ILE A CA 1
ATOM 2085 C C . ILE A 1 276 ? 14.031 -23.734 -3.059 1 98.69 276 ILE A C 1
ATOM 2087 O O . ILE A 1 276 ? 15.094 -24.188 -3.5 1 98.69 276 ILE A O 1
ATOM 2091 N N . GLU A 1 277 ? 13.516 -24.094 -1.976 1 98.25 277 GLU A N 1
ATOM 2092 C CA . GLU A 1 277 ? 14.086 -25.188 -1.2 1 98.25 277 GLU A CA 1
ATOM 2093 C C . GLU A 1 277 ? 13.625 -26.547 -1.743 1 98.25 277 GLU A C 1
ATOM 2095 O O . GLU A 1 277 ? 14.43 -27.469 -1.888 1 98.25 277 GLU A O 1
ATOM 2100 N N . LYS A 1 278 ? 12.266 -26.531 -1.963 1 97 278 LYS A N 1
ATOM 2101 C CA . LYS A 1 278 ? 11.695 -27.812 -2.361 1 97 278 LYS A CA 1
ATOM 2102 C C . LYS A 1 278 ? 10.367 -27.625 -3.084 1 97 278 LYS A C 1
ATOM 2104 O O . LYS A 1 278 ? 9.531 -26.828 -2.652 1 97 278 LYS A O 1
ATOM 2109 N N . VAL A 1 279 ? 10.25 -28.344 -4.234 1 97.75 279 VAL A N 1
ATOM 2110 C CA . VAL A 1 279 ? 8.953 -28.484 -4.887 1 97.75 279 VAL A CA 1
ATOM 2111 C C . VAL A 1 279 ? 8.219 -29.703 -4.332 1 97.75 279 VAL A C 1
ATOM 2113 O O . VAL A 1 279 ? 8.742 -30.812 -4.367 1 97.75 279 VAL A O 1
ATOM 2116 N N . ILE A 1 280 ? 7.023 -29.5 -3.855 1 96.94 280 ILE A N 1
ATOM 2117 C CA . ILE A 1 280 ? 6.262 -30.578 -3.221 1 96.94 280 ILE A CA 1
ATOM 2118 C C . ILE A 1 280 ? 5.293 -31.188 -4.23 1 96.94 280 ILE A C 1
ATOM 2120 O O . ILE A 1 280 ? 4.449 -30.484 -4.793 1 96.94 280 ILE A O 1
ATOM 2124 N N . GLU A 1 281 ? 5.422 -32.438 -4.469 1 97.19 281 GLU A N 1
ATOM 2125 C CA . GLU A 1 281 ? 4.414 -33.156 -5.242 1 97.19 281 GLU A CA 1
ATOM 2126 C C . GLU A 1 281 ? 3.242 -33.562 -4.363 1 97.19 281 GLU A C 1
ATOM 2128 O O . GLU A 1 281 ? 3.316 -34.594 -3.666 1 97.19 281 GLU A O 1
ATOM 2133 N N . THR A 1 282 ? 2.238 -32.875 -4.426 1 95.69 282 THR A N 1
ATOM 2134 C CA . THR A 1 282 ? 1.081 -33.156 -3.582 1 95.69 282 THR A CA 1
ATOM 2135 C C . THR A 1 282 ? 0.226 -34.25 -4.191 1 95.69 282 THR A C 1
ATOM 2137 O O . THR A 1 282 ? 0.274 -34.5 -5.398 1 95.69 282 THR A O 1
ATOM 2140 N N . LYS A 1 283 ? -0.45 -34.969 -3.305 1 95.38 283 LYS A N 1
ATOM 2141 C CA . LYS A 1 283 ? -1.379 -36 -3.793 1 95.38 283 LYS A CA 1
ATOM 2142 C C . LYS A 1 283 ? -2.535 -35.344 -4.559 1 95.38 283 LYS A C 1
ATOM 2144 O O . LYS A 1 283 ? -3.098 -34.344 -4.121 1 95.38 283 LYS A O 1
ATOM 2149 N N . LEU A 1 284 ? -2.799 -35.938 -5.711 1 97.38 284 LEU A N 1
ATOM 2150 C CA . LEU A 1 284 ? -3.92 -35.5 -6.543 1 97.38 284 LEU A CA 1
ATOM 2151 C C . LEU A 1 284 ? -4.77 -36.719 -6.961 1 97.38 284 LEU A C 1
ATOM 2153 O O . LEU A 1 284 ? -4.246 -37.812 -7.188 1 97.38 284 LEU A O 1
ATOM 2157 N N . SER A 1 285 ? -6.043 -36.5 -7.023 1 97.62 285 SER A N 1
ATOM 2158 C CA . SER A 1 285 ? -6.887 -37.531 -7.641 1 97.62 285 SER A CA 1
ATOM 2159 C C . SER A 1 285 ? -6.512 -37.75 -9.102 1 97.62 285 SER A C 1
ATOM 2161 O O . SER A 1 285 ? -5.793 -36.938 -9.688 1 97.62 285 SER A O 1
ATOM 2163 N N . ASP A 1 286 ? -7.02 -38.812 -9.68 1 97.88 286 ASP A N 1
ATOM 2164 C CA . ASP A 1 286 ? -6.711 -39.125 -11.078 1 97.88 286 ASP A CA 1
ATOM 2165 C C . ASP A 1 286 ? -7.164 -37.969 -11.992 1 97.88 286 ASP A C 1
ATOM 2167 O O . ASP A 1 286 ? -6.453 -37.625 -12.93 1 97.88 286 ASP A O 1
ATOM 2171 N N . VAL A 1 287 ? -8.297 -37.469 -11.688 1 97.56 287 VAL A N 1
ATOM 2172 C CA . VAL A 1 287 ? -8.859 -36.406 -12.5 1 97.56 287 VAL A CA 1
ATOM 2173 C C . VAL A 1 287 ? -7.992 -35.156 -12.375 1 97.56 287 VAL A C 1
ATOM 2175 O O . VAL A 1 287 ? -7.699 -34.5 -13.375 1 97.56 287 VAL A O 1
ATOM 2178 N N . GLU A 1 288 ? -7.578 -34.812 -11.211 1 98 288 GLU A N 1
ATOM 2179 C CA . GLU A 1 288 ? -6.762 -33.625 -10.961 1 98 288 GLU A CA 1
ATOM 2180 C C . GLU A 1 288 ? -5.355 -33.812 -11.539 1 98 288 GLU A C 1
ATOM 2182 O O . GLU A 1 288 ? -4.766 -32.844 -12.039 1 98 288 GLU A O 1
ATOM 2187 N N . LYS A 1 289 ? -4.824 -35.031 -11.438 1 98.12 289 LYS A N 1
ATOM 2188 C CA . LYS A 1 289 ? -3.527 -35.312 -12.047 1 98.12 289 LYS A CA 1
ATOM 2189 C C . LYS A 1 289 ? -3.574 -35.125 -13.555 1 98.12 289 LYS A C 1
ATOM 2191 O O . LYS A 1 289 ? -2.637 -34.562 -14.156 1 98.12 289 LYS A O 1
ATOM 2196 N N . ALA A 1 290 ? -4.613 -35.594 -14.164 1 98.31 290 ALA A N 1
ATOM 2197 C CA . ALA A 1 290 ? -4.797 -35.375 -15.594 1 98.31 290 ALA A CA 1
ATOM 2198 C C . ALA A 1 290 ? -4.828 -33.906 -15.945 1 98.31 290 ALA A C 1
ATOM 2200 O O . ALA A 1 290 ? -4.293 -33.469 -16.969 1 98.31 290 ALA A O 1
ATOM 2201 N N . LYS A 1 291 ? -5.469 -33.094 -15.117 1 98.31 291 LYS A N 1
ATOM 2202 C CA . LYS A 1 291 ? -5.516 -31.641 -15.32 1 98.31 291 LYS A CA 1
ATOM 2203 C C . LYS A 1 291 ? -4.121 -31.016 -15.203 1 98.31 291 LYS A C 1
ATOM 2205 O O . LYS A 1 291 ? -3.768 -30.125 -15.977 1 98.31 291 LYS A O 1
ATOM 2210 N N . MET A 1 292 ? -3.383 -31.5 -14.234 1 98.5 292 MET A N 1
ATOM 2211 C CA . MET A 1 292 ? -2.012 -31.047 -14.055 1 98.5 292 MET A CA 1
ATOM 2212 C C . MET A 1 292 ? -1.172 -31.328 -15.297 1 98.5 292 MET A C 1
ATOM 2214 O O . MET A 1 292 ? -0.45 -30.453 -15.773 1 98.5 292 MET A O 1
ATOM 2218 N N . ILE A 1 293 ? -1.285 -32.531 -15.797 1 98.25 293 ILE A N 1
ATOM 2219 C CA . ILE A 1 293 ? -0.545 -32.938 -16.984 1 98.25 293 ILE A CA 1
ATOM 2220 C C . ILE A 1 293 ? -0.996 -32.125 -18.188 1 98.25 293 ILE A C 1
ATOM 2222 O O . ILE A 1 293 ? -0.17 -31.672 -18.984 1 98.25 293 ILE A O 1
ATOM 2226 N N . ASN A 1 294 ? -2.289 -31.953 -18.297 1 98.25 294 ASN A N 1
ATOM 2227 C CA . ASN A 1 294 ? -2.82 -31.125 -19.375 1 98.25 294 ASN A CA 1
ATOM 2228 C C . ASN A 1 294 ? -2.248 -29.703 -19.344 1 98.25 294 ASN A C 1
ATOM 2230 O O . ASN A 1 294 ? -1.911 -29.141 -20.375 1 98.25 294 ASN A O 1
ATOM 2234 N N . SER A 1 295 ? -2.209 -29.125 -18.141 1 98.12 295 SER A N 1
ATOM 2235 C CA . SER A 1 295 ? -1.632 -27.781 -17.984 1 98.12 295 SER A CA 1
ATOM 2236 C C . SER A 1 295 ? -0.179 -27.75 -18.438 1 98.12 295 SER A C 1
ATOM 2238 O O . SER A 1 295 ? 0.227 -26.844 -19.156 1 98.12 295 SER A O 1
ATOM 2240 N N . ALA A 1 296 ? 0.589 -28.734 -18.047 1 98.31 296 ALA A N 1
ATOM 2241 C CA . ALA A 1 296 ? 1.993 -28.828 -18.438 1 98.31 296 ALA A CA 1
ATOM 2242 C C . ALA A 1 296 ? 2.135 -28.922 -19.953 1 98.31 296 ALA A C 1
ATOM 2244 O O . ALA A 1 296 ? 2.994 -28.281 -20.547 1 98.31 296 ALA A O 1
ATOM 2245 N N . ASP A 1 297 ? 1.31 -29.766 -20.562 1 97.88 297 ASP A N 1
ATOM 2246 C CA . ASP A 1 297 ? 1.349 -29.969 -22.016 1 97.88 297 ASP A CA 1
ATOM 2247 C C . ASP A 1 297 ? 1.041 -28.672 -22.766 1 97.88 297 ASP A C 1
ATOM 2249 O O . ASP A 1 297 ? 1.698 -28.359 -23.75 1 97.88 297 ASP A O 1
ATOM 2253 N N . LYS A 1 298 ? 0.071 -27.984 -22.312 1 96.56 298 LYS A N 1
ATOM 2254 C CA . LYS A 1 298 ? -0.313 -26.734 -22.953 1 96.56 298 LYS A CA 1
ATOM 2255 C C . LYS A 1 298 ? 0.787 -25.688 -22.812 1 96.56 298 LYS A C 1
ATOM 2257 O O . LYS A 1 298 ? 1.045 -24.922 -23.75 1 96.56 298 LYS A O 1
ATOM 2262 N N . MET A 1 299 ? 1.399 -25.594 -21.609 1 96.06 299 MET A N 1
ATOM 2263 C CA . MET A 1 299 ? 2.514 -24.672 -21.406 1 96.06 299 MET A CA 1
ATOM 2264 C C . MET A 1 299 ? 3.68 -25.031 -22.328 1 96.06 299 MET A C 1
ATOM 2266 O O . MET A 1 299 ? 4.34 -24.141 -22.875 1 96.06 299 MET A O 1
ATOM 2270 N N . GLN A 1 300 ? 3.928 -26.344 -22.469 1 96.19 300 GLN A N 1
ATOM 2271 C CA . GLN A 1 300 ? 4.992 -26.797 -23.359 1 96.19 300 GLN A CA 1
ATOM 2272 C C . GLN A 1 300 ? 4.707 -26.406 -24.812 1 96.19 300 GLN A C 1
ATOM 2274 O O . GLN A 1 300 ? 5.617 -26.031 -25.547 1 96.19 300 GLN A O 1
ATOM 2279 N N . GLU A 1 301 ? 3.482 -26.516 -25.188 1 95.75 301 GLU A N 1
ATOM 2280 C CA . GLU A 1 301 ? 3.082 -26.109 -26.516 1 95.75 301 GLU A CA 1
ATOM 2281 C C . GLU A 1 301 ? 3.396 -24.625 -26.766 1 95.75 301 GLU A C 1
ATOM 2283 O O . GLU A 1 301 ? 3.896 -24.266 -27.828 1 95.75 301 GLU A O 1
ATOM 2288 N N . VAL A 1 302 ? 3.053 -23.797 -25.797 1 93.81 302 VAL A N 1
ATOM 2289 C CA . VAL A 1 302 ? 3.312 -22.359 -25.906 1 93.81 302 VAL A CA 1
ATOM 2290 C C . VAL A 1 302 ? 4.816 -22.109 -25.984 1 93.81 302 VAL A C 1
ATOM 2292 O O . VAL A 1 302 ? 5.281 -21.344 -26.844 1 93.81 302 VAL A O 1
ATOM 2295 N N . LEU A 1 303 ? 5.59 -22.766 -25.141 1 94.62 303 LEU A N 1
ATOM 2296 C CA . LEU A 1 303 ? 7.039 -22.594 -25.094 1 94.62 303 LEU A CA 1
ATOM 2297 C C . LEU A 1 303 ? 7.68 -22.984 -26.422 1 94.62 303 LEU A C 1
ATOM 2299 O O . LEU A 1 303 ? 8.641 -22.359 -26.859 1 94.62 303 LEU A O 1
ATOM 2303 N N . SER A 1 304 ? 7.137 -24.016 -27.031 1 94.25 304 SER A N 1
ATOM 2304 C CA . SER A 1 304 ? 7.676 -24.5 -28.297 1 94.25 304 SER A CA 1
ATOM 2305 C C . SER A 1 304 ? 7.453 -23.5 -29.422 1 94.25 304 SER A C 1
ATOM 2307 O O . SER A 1 304 ? 8.172 -23.516 -30.422 1 94.25 304 SER A O 1
ATOM 2309 N N . GLY A 1 305 ? 6.492 -22.641 -29.25 1 91.25 305 GLY A N 1
ATOM 2310 C CA . GLY A 1 305 ? 6.18 -21.656 -30.266 1 91.25 305 GLY A CA 1
ATOM 2311 C C . GLY A 1 305 ? 6.891 -20.344 -30.062 1 91.25 305 GLY A C 1
ATOM 2312 O O . GLY A 1 305 ? 6.781 -19.438 -30.891 1 91.25 305 GLY A O 1
ATOM 2313 N N . VAL A 1 306 ? 7.562 -20.234 -28.938 1 90.62 306 VAL A N 1
ATOM 2314 C CA . VAL A 1 306 ? 8.219 -18.984 -28.609 1 90.62 306 VAL A CA 1
ATOM 2315 C C . VAL A 1 306 ? 9.484 -18.812 -29.438 1 90.62 306 VAL A C 1
ATOM 2317 O O . VAL A 1 306 ? 10.266 -19.75 -29.578 1 90.62 306 VAL A O 1
ATOM 2320 N N . GLU A 1 307 ? 9.617 -17.656 -30.062 1 81.31 307 GLU A N 1
ATOM 2321 C CA . GLU A 1 307 ? 10.82 -17.312 -30.812 1 81.31 307 GLU A CA 1
ATOM 2322 C C . GLU A 1 307 ? 11.906 -16.766 -29.891 1 81.31 307 GLU A C 1
ATOM 2324 O O . GLU A 1 307 ? 11.742 -15.711 -29.281 1 81.31 307 GLU A O 1
ATOM 2329 N N . MET A 1 308 ? 12.984 -17.609 -29.578 1 75.81 308 MET A N 1
ATOM 2330 C CA . MET A 1 308 ? 14.039 -17.188 -28.672 1 75.81 308 MET A CA 1
ATOM 2331 C C . MET A 1 308 ? 15.086 -16.359 -29.406 1 75.81 308 MET A C 1
ATOM 2333 O O . MET A 1 308 ? 15.383 -16.609 -30.578 1 75.81 308 MET A O 1
ATOM 2337 N N . MET B 1 1 ? -16.641 -1.591 20.562 1 57.09 1 MET B N 1
ATOM 2338 C CA . MET B 1 1 ? -16.594 -0.717 19.391 1 57.09 1 MET B CA 1
ATOM 2339 C C . MET B 1 1 ? -16.422 -1.53 18.109 1 57.09 1 MET B C 1
ATOM 2341 O O . MET B 1 1 ? -15.781 -2.58 18.109 1 57.09 1 MET B O 1
ATOM 2345 N N . SER B 1 2 ? -17.344 -1.305 16.953 1 81.81 2 SER B N 1
ATOM 2346 C CA . SER B 1 2 ? -17.188 -1.864 15.609 1 81.81 2 SER B CA 1
ATOM 2347 C C . SER B 1 2 ? -16 -1.236 14.883 1 81.81 2 SER B C 1
ATOM 2349 O O . SER B 1 2 ? -15.648 -0.083 15.133 1 81.81 2 SER B O 1
ATOM 2351 N N . ARG B 1 3 ? -14.766 -1.893 14.594 1 97.06 3 ARG B N 1
ATOM 2352 C CA . ARG B 1 3 ? -13.609 -1.423 13.828 1 97.06 3 ARG B CA 1
ATOM 2353 C C . ARG B 1 3 ? -13.977 -1.221 12.359 1 97.06 3 ARG B C 1
ATOM 2355 O O . ARG B 1 3 ? -13.5 -1.954 11.492 1 97.06 3 ARG B O 1
ATOM 2362 N N . LYS B 1 4 ? -15.031 -0.148 12.336 1 98.56 4 LYS B N 1
ATOM 2363 C CA . LYS B 1 4 ? -15.562 0.14 11.008 1 98.56 4 LYS B CA 1
ATOM 2364 C C . LYS B 1 4 ? -15.039 1.477 10.484 1 98.56 4 LYS B C 1
ATOM 2366 O O . LYS B 1 4 ? -15.109 2.49 11.188 1 98.56 4 LYS B O 1
ATOM 2371 N N . VAL B 1 5 ? -14.508 1.505 9.266 1 98.94 5 VAL B N 1
ATOM 2372 C CA . VAL B 1 5 ? -14.016 2.705 8.594 1 98.94 5 VAL B CA 1
ATOM 2373 C C . VAL B 1 5 ? -14.875 3 7.367 1 98.94 5 VAL B C 1
ATOM 2375 O O . VAL B 1 5 ? -15.156 2.104 6.566 1 98.94 5 VAL B O 1
ATOM 2378 N N . PHE B 1 6 ? -15.375 4.172 7.266 1 98.94 6 PHE B N 1
ATOM 2379 C CA . PHE B 1 6 ? -16.062 4.688 6.082 1 98.94 6 PHE B CA 1
ATOM 2380 C C . PHE B 1 6 ? -15.148 5.621 5.297 1 98.94 6 PHE B C 1
ATOM 2382 O O . PHE B 1 6 ? -14.797 6.703 5.773 1 98.94 6 PHE B O 1
ATOM 2389 N N . LEU B 1 7 ? -14.727 5.207 4.129 1 98.94 7 LEU B N 1
ATOM 2390 C CA . LEU B 1 7 ? -13.797 5.957 3.289 1 98.94 7 LEU B CA 1
ATOM 2391 C C . LEU B 1 7 ? -14.539 6.672 2.164 1 98.94 7 LEU B C 1
ATOM 2393 O O . LEU B 1 7 ? -15.258 6.039 1.385 1 98.94 7 LEU B O 1
ATOM 2397 N N . VAL B 1 8 ? -14.383 7.973 2.131 1 98.88 8 VAL B N 1
ATOM 2398 C CA . VAL B 1 8 ? -14.953 8.766 1.042 1 98.88 8 VAL B CA 1
ATOM 2399 C C . VAL B 1 8 ? -13.836 9.227 0.107 1 98.88 8 VAL B C 1
ATOM 2401 O O . VAL B 1 8 ? -13 10.055 0.483 1 98.88 8 VAL B O 1
ATOM 2404 N N . GLY B 1 9 ? -13.906 8.836 -1.108 1 98.38 9 GLY B N 1
ATOM 2405 C CA . GLY B 1 9 ? -12.836 9.055 -2.07 1 98.38 9 GLY B CA 1
ATOM 2406 C C . GLY B 1 9 ? -11.953 7.84 -2.271 1 98.38 9 GLY B C 1
ATOM 2407 O O . GLY B 1 9 ? -11.211 7.445 -1.365 1 98.38 9 GLY B O 1
ATOM 2408 N N . ASP B 1 10 ? -12.023 7.238 -3.424 1 98.19 10 ASP B N 1
ATOM 2409 C CA . ASP B 1 10 ? -11.305 6.016 -3.754 1 98.19 10 ASP B CA 1
ATOM 2410 C C . ASP B 1 10 ? -10.297 6.258 -4.879 1 98.19 10 ASP B C 1
ATOM 2412 O O . ASP B 1 10 ? -10.125 5.406 -5.754 1 98.19 10 ASP B O 1
ATOM 2416 N N . GLY B 1 11 ? -9.711 7.492 -4.922 1 96.75 11 GLY B N 1
ATOM 2417 C CA . GLY B 1 11 ? -8.578 7.766 -5.797 1 96.75 11 GLY B CA 1
ATOM 2418 C C . GLY B 1 11 ? -7.285 7.137 -5.316 1 96.75 11 GLY B C 1
ATOM 2419 O O . GLY B 1 11 ? -7.309 6.172 -4.547 1 96.75 11 GLY B O 1
ATOM 2420 N N . ALA B 1 12 ? -6.148 7.684 -5.762 1 96.62 12 ALA B N 1
ATOM 2421 C CA . ALA B 1 12 ? -4.84 7.117 -5.449 1 96.62 12 ALA B CA 1
ATOM 2422 C C . ALA B 1 12 ? -4.574 7.145 -3.947 1 96.62 12 ALA B C 1
ATOM 2424 O O . ALA B 1 12 ? -4.121 6.148 -3.373 1 96.62 12 ALA B O 1
ATOM 2425 N N . VAL B 1 13 ? -4.941 8.258 -3.326 1 98.12 13 VAL B N 1
ATOM 2426 C CA . VAL B 1 13 ? -4.695 8.398 -1.895 1 98.12 13 VAL B CA 1
ATOM 2427 C C . VAL B 1 13 ? -5.613 7.453 -1.118 1 98.12 13 VAL B C 1
ATOM 2429 O O . VAL B 1 13 ? -5.145 6.668 -0.29 1 98.12 13 VAL B O 1
ATOM 2432 N N . GLY B 1 14 ? -6.898 7.504 -1.429 1 98.62 14 GLY B N 1
ATOM 2433 C CA . GLY B 1 14 ? -7.871 6.727 -0.676 1 98.62 14 GLY B CA 1
ATOM 2434 C C . GLY B 1 14 ? -7.656 5.23 -0.792 1 98.62 14 GLY B C 1
ATOM 2435 O O . GLY B 1 14 ? -7.703 4.512 0.208 1 98.62 14 GLY B O 1
ATOM 2436 N N . SER B 1 15 ? -7.441 4.73 -1.989 1 98.62 15 SER B N 1
ATOM 2437 C CA . SER B 1 15 ? -7.277 3.297 -2.195 1 98.62 15 SER B CA 1
ATOM 2438 C C . SER B 1 15 ? -5.969 2.797 -1.591 1 98.62 15 SER B C 1
ATOM 2440 O O . SER B 1 15 ? -5.91 1.686 -1.062 1 98.62 15 SER B O 1
ATOM 2442 N N . THR B 1 16 ? -4.852 3.633 -1.716 1 98.81 16 THR B N 1
ATOM 2443 C CA . THR B 1 16 ? -3.588 3.273 -1.081 1 98.81 16 THR B CA 1
ATOM 2444 C C . THR B 1 16 ? -3.734 3.244 0.438 1 98.81 16 THR B C 1
ATOM 2446 O O . THR B 1 16 ? -3.223 2.338 1.099 1 98.81 16 THR B O 1
ATOM 2449 N N . PHE B 1 17 ? -4.504 4.227 0.983 1 98.88 17 PHE B N 1
ATOM 2450 C CA . PHE B 1 17 ? -4.809 4.246 2.408 1 98.88 17 PHE B CA 1
ATOM 2451 C C . PHE B 1 17 ? -5.516 2.963 2.828 1 98.88 17 PHE B C 1
ATOM 2453 O O . PHE B 1 17 ? -5.152 2.346 3.83 1 98.88 17 PHE B O 1
ATOM 2460 N N . ALA B 1 18 ? -6.496 2.559 2.084 1 98.94 18 ALA B N 1
ATOM 2461 C CA . ALA B 1 18 ? -7.227 1.331 2.395 1 98.94 18 ALA B CA 1
ATOM 2462 C C . ALA B 1 18 ? -6.281 0.133 2.453 1 98.94 18 ALA B C 1
ATOM 2464 O O . ALA B 1 18 ? -6.324 -0.651 3.404 1 98.94 18 ALA B O 1
ATOM 2465 N N . ASN B 1 19 ? -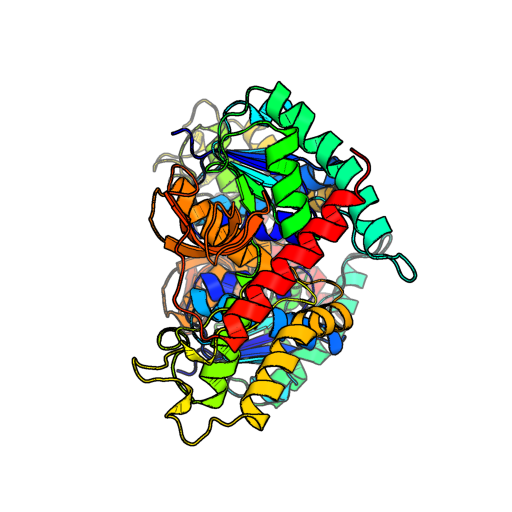5.438 -0.002 1.46 1 98.88 19 ASN B N 1
ATOM 2466 C CA . ASN B 1 19 ? -4.441 -1.065 1.401 1 98.88 19 ASN B CA 1
ATOM 2467 C C . ASN B 1 19 ? -3.512 -1.032 2.611 1 98.88 19 ASN B C 1
ATOM 2469 O O . ASN B 1 19 ? -3.279 -2.061 3.25 1 98.88 19 ASN B O 1
ATOM 2473 N N . ASP B 1 20 ? -2.941 0.16 2.918 1 98.94 20 ASP B N 1
ATOM 2474 C CA . ASP B 1 20 ? -1.992 0.31 4.016 1 98.94 20 ASP B CA 1
ATOM 2475 C C . ASP B 1 20 ? -2.668 0.067 5.363 1 98.94 20 ASP B C 1
ATOM 2477 O O . ASP B 1 20 ? -2.08 -0.55 6.254 1 98.94 20 ASP B O 1
ATOM 2481 N N . LEU B 1 21 ? -3.908 0.554 5.484 1 98.94 21 LEU B N 1
ATOM 2482 C CA . LEU B 1 21 ? -4.633 0.414 6.742 1 98.94 21 LEU B CA 1
ATOM 2483 C C . LEU B 1 21 ? -4.824 -1.057 7.102 1 98.94 21 LEU B C 1
ATOM 2485 O O . LEU B 1 21 ? -4.574 -1.46 8.242 1 98.94 21 LEU B O 1
ATOM 2489 N N . LEU B 1 22 ? -5.207 -1.864 6.133 1 98.81 22 LEU B N 1
ATOM 2490 C CA . LEU B 1 22 ? -5.469 -3.281 6.359 1 98.81 22 LEU B CA 1
ATOM 2491 C C . LEU B 1 22 ? -4.203 -4 6.82 1 98.81 22 LEU B C 1
ATOM 2493 O O . LEU B 1 22 ? -4.281 -5.008 7.527 1 98.81 22 LEU B O 1
ATOM 2497 N N . GLN B 1 23 ? -3.064 -3.457 6.492 1 98.69 23 GLN B N 1
ATOM 2498 C CA . GLN B 1 23 ? -1.792 -4.09 6.824 1 98.69 23 GLN B CA 1
ATOM 2499 C C . GLN B 1 23 ? -1.287 -3.627 8.188 1 98.69 23 GLN B C 1
ATOM 2501 O O . GLN B 1 23 ? -0.35 -4.207 8.734 1 98.69 23 GLN B O 1
ATOM 2506 N N . ASN B 1 24 ? -1.894 -2.557 8.773 1 98.56 24 ASN B N 1
ATOM 2507 C CA . ASN B 1 24 ? -1.285 -1.927 9.945 1 98.56 24 ASN B CA 1
ATOM 2508 C C . ASN B 1 24 ? -2.18 -2.049 11.172 1 98.56 24 ASN B C 1
ATOM 2510 O O . ASN B 1 24 ? -1.743 -1.773 12.289 1 98.56 24 ASN B O 1
ATOM 2514 N N . THR B 1 25 ? -3.5 -2.408 10.977 1 98.31 25 THR B N 1
ATOM 2515 C CA . THR B 1 25 ? -4.391 -2.58 12.117 1 98.31 25 THR B CA 1
ATOM 2516 C C . THR B 1 25 ? -5.559 -3.496 11.766 1 98.31 25 THR B C 1
ATOM 2518 O O . THR B 1 25 ? -5.766 -3.814 10.594 1 98.31 25 THR B O 1
ATOM 2521 N N . THR B 1 26 ? -6.25 -3.986 12.758 1 98 26 THR B N 1
ATOM 2522 C CA . THR B 1 26 ? -7.438 -4.805 12.547 1 98 26 THR B CA 1
ATOM 2523 C C . THR B 1 26 ? -8.641 -3.932 12.188 1 98 26 THR B C 1
ATOM 2525 O O . THR B 1 26 ? -8.961 -2.988 12.914 1 98 26 THR B O 1
ATOM 2528 N N . VAL B 1 27 ? -9.234 -4.168 11.086 1 98.44 27 VAL B N 1
ATOM 2529 C CA . VAL B 1 27 ? -10.445 -3.496 10.602 1 98.44 27 VAL B CA 1
ATOM 2530 C C . VAL B 1 27 ? -11.555 -4.52 10.391 1 98.44 27 VAL B C 1
ATOM 2532 O O . VAL B 1 27 ? -11.367 -5.508 9.672 1 98.44 27 VAL B O 1
ATOM 2535 N N . ASP B 1 28 ? -12.68 -4.344 11.039 1 98.25 28 ASP B N 1
ATOM 2536 C CA . ASP B 1 28 ? -13.797 -5.273 10.875 1 98.25 28 ASP B CA 1
ATOM 2537 C C . ASP B 1 28 ? -14.555 -5 9.578 1 98.25 28 ASP B C 1
ATOM 2539 O O . ASP B 1 28 ? -14.977 -5.934 8.891 1 98.25 28 ASP B O 1
ATOM 2543 N N . GLU B 1 29 ? -14.719 -3.754 9.266 1 98.62 29 GLU B N 1
ATOM 2544 C CA . GLU B 1 29 ? -15.492 -3.346 8.094 1 98.62 29 GLU B CA 1
ATOM 2545 C C . GLU B 1 29 ? -14.898 -2.092 7.453 1 98.62 29 GLU B C 1
ATOM 2547 O O . GLU B 1 29 ? -14.594 -1.12 8.148 1 98.62 29 GLU B O 1
ATOM 2552 N N . LEU B 1 30 ? -14.641 -2.189 6.211 1 98.88 30 LEU B N 1
ATOM 2553 C CA . LEU B 1 30 ? -14.188 -1.076 5.387 1 98.88 30 LEU B CA 1
ATOM 2554 C C . LEU B 1 30 ? -15.188 -0.765 4.281 1 98.88 30 LEU B C 1
ATOM 2556 O O . LEU B 1 30 ? -15.305 -1.513 3.309 1 98.88 30 LEU B O 1
ATOM 2560 N N . ALA B 1 31 ? -15.977 0.288 4.473 1 98.94 31 ALA B N 1
ATOM 2561 C CA . ALA B 1 31 ? -16.969 0.753 3.504 1 98.94 31 ALA B CA 1
ATOM 2562 C C . ALA B 1 31 ? -16.406 1.882 2.645 1 98.94 31 ALA B C 1
ATOM 2564 O O . ALA B 1 31 ? -16.016 2.93 3.164 1 98.94 31 ALA B O 1
ATOM 2565 N N . ILE B 1 32 ? -16.344 1.668 1.334 1 98.94 32 ILE B N 1
ATOM 2566 C CA . ILE B 1 32 ? -15.672 2.602 0.442 1 98.94 32 ILE B CA 1
ATOM 2567 C C . ILE B 1 32 ? -16.688 3.287 -0.462 1 98.94 32 ILE B C 1
ATOM 2569 O O . ILE B 1 32 ? -17.406 2.625 -1.227 1 98.94 32 ILE B O 1
ATOM 2573 N N . PHE B 1 33 ? -16.734 4.586 -0.401 1 98.88 33 PHE B N 1
ATOM 2574 C CA . PHE B 1 33 ? -17.625 5.371 -1.25 1 98.88 33 PHE B CA 1
ATOM 2575 C C . PHE B 1 33 ? -16.828 6.203 -2.248 1 98.88 33 PHE B C 1
ATOM 2577 O O . PHE B 1 33 ? -15.789 6.766 -1.903 1 98.88 33 PHE B O 1
ATOM 2584 N N . ASP B 1 34 ? -17.219 6.23 -3.395 1 98.5 34 ASP B N 1
ATOM 2585 C CA . ASP B 1 34 ? -16.75 7.141 -4.43 1 98.5 34 ASP B CA 1
ATOM 2586 C C . ASP B 1 34 ? -17.875 7.523 -5.387 1 98.5 34 ASP B C 1
ATOM 2588 O O . ASP B 1 34 ? -18.812 6.75 -5.59 1 98.5 34 ASP B O 1
ATOM 2592 N N . VAL B 1 35 ? -17.797 8.766 -5.914 1 97.19 35 VAL B N 1
ATOM 2593 C CA . VAL B 1 35 ? -18.781 9.18 -6.91 1 97.19 35 VAL B CA 1
ATOM 2594 C C . VAL B 1 35 ? -18.656 8.305 -8.156 1 97.19 35 VAL B C 1
ATOM 2596 O O . VAL B 1 35 ? -19.656 8.039 -8.828 1 97.19 35 VAL B O 1
ATOM 2599 N N . ALA B 1 36 ? -17.406 7.953 -8.508 1 96.81 36 ALA B N 1
ATOM 2600 C CA . ALA B 1 36 ? -17.203 6.918 -9.523 1 96.81 36 ALA B CA 1
ATOM 2601 C C . ALA B 1 36 ? -17.484 5.531 -8.953 1 96.81 36 ALA B C 1
ATOM 2603 O O . ALA B 1 36 ? -16.562 4.848 -8.492 1 96.81 36 ALA B O 1
ATOM 2604 N N . LYS B 1 37 ? -18.641 5.012 -9.125 1 97.25 37 LYS B N 1
ATOM 2605 C CA . LYS B 1 37 ? -19.203 3.904 -8.359 1 97.25 37 LYS B CA 1
ATOM 2606 C C . LYS B 1 37 ? -18.5 2.594 -8.688 1 97.25 37 LYS B C 1
ATOM 2608 O O . LYS B 1 37 ? -18.484 1.666 -7.871 1 97.25 37 LYS B O 1
ATOM 2613 N N . ASP B 1 38 ? -17.828 2.467 -9.836 1 98.25 38 ASP B N 1
ATOM 2614 C CA . ASP B 1 38 ? -17.172 1.23 -10.25 1 98.25 38 ASP B CA 1
ATOM 2615 C C . ASP B 1 38 ? -15.867 1.028 -9.492 1 98.25 38 ASP B C 1
ATOM 2617 O O . ASP B 1 38 ? -15.469 -0.106 -9.211 1 98.25 38 ASP B O 1
ATOM 2621 N N . ARG B 1 39 ? -15.18 2.105 -9.102 1 97.81 39 ARG B N 1
ATOM 2622 C CA . ARG B 1 39 ? -13.859 2.014 -8.492 1 97.81 39 ARG B CA 1
ATOM 2623 C C . ARG B 1 39 ? -13.914 1.273 -7.16 1 97.81 39 ARG B C 1
ATOM 2625 O O . ARG B 1 39 ? -13.156 0.329 -6.934 1 97.81 39 ARG B O 1
ATOM 2632 N N . PRO B 1 40 ? -14.883 1.657 -6.277 1 98.69 40 PRO B N 1
ATOM 2633 C CA . PRO B 1 40 ? -14.969 0.922 -5.016 1 98.69 40 PRO B CA 1
ATOM 2634 C C . PRO B 1 40 ? -15.273 -0.561 -5.215 1 98.69 40 PRO B C 1
ATOM 2636 O O . PRO B 1 40 ? -14.828 -1.399 -4.43 1 98.69 40 PRO B O 1
ATOM 2639 N N . VAL B 1 41 ? -16 -0.877 -6.27 1 98.62 41 VAL B N 1
ATOM 2640 C CA . VAL B 1 41 ? -16.297 -2.275 -6.559 1 98.62 41 VAL B CA 1
ATOM 2641 C C . VAL B 1 41 ? -15.008 -3.021 -6.879 1 98.62 41 VAL B C 1
ATOM 2643 O O . VAL B 1 41 ? -14.719 -4.062 -6.281 1 98.62 41 VAL B O 1
ATOM 2646 N N . GLY B 1 42 ? -14.227 -2.469 -7.77 1 98.62 42 GLY B N 1
ATOM 2647 C CA . GLY B 1 42 ? -12.953 -3.064 -8.141 1 98.62 42 GLY B CA 1
ATOM 2648 C C . GLY B 1 42 ? -11.977 -3.146 -6.984 1 98.62 42 GLY B C 1
ATOM 2649 O O . GLY B 1 42 ? -11.359 -4.191 -6.758 1 98.62 42 GLY B O 1
ATOM 2650 N N . ASP B 1 43 ? -11.883 -2.051 -6.234 1 98.75 43 ASP B N 1
ATOM 2651 C CA . ASP B 1 43 ? -10.906 -1.995 -5.148 1 98.75 43 ASP B CA 1
ATOM 2652 C C . ASP B 1 43 ? -11.32 -2.896 -3.99 1 98.75 43 ASP B C 1
ATOM 2654 O O . ASP B 1 43 ? -10.477 -3.488 -3.32 1 98.75 43 ASP B O 1
ATOM 2658 N N . SER B 1 44 ? -12.648 -3 -3.738 1 98.69 44 SER B N 1
ATOM 2659 C CA . SER B 1 44 ? -13.094 -3.9 -2.68 1 98.69 44 SER B CA 1
ATOM 2660 C C . SER B 1 44 ? -12.703 -5.344 -2.984 1 98.69 44 SER B C 1
ATOM 2662 O O . SER B 1 44 ? -12.242 -6.07 -2.1 1 98.69 44 SER B O 1
ATOM 2664 N N . MET B 1 45 ? -12.859 -5.746 -4.242 1 98.25 45 MET B N 1
ATOM 2665 C CA . MET B 1 45 ? -12.508 -7.102 -4.648 1 98.25 45 MET B CA 1
ATOM 2666 C C . MET B 1 45 ? -11 -7.316 -4.566 1 98.25 45 MET B C 1
ATOM 2668 O O . MET B 1 45 ? -10.539 -8.352 -4.078 1 98.25 45 MET B O 1
ATOM 2672 N N . ASP B 1 46 ? -10.258 -6.387 -5.023 1 98.69 46 ASP B N 1
ATOM 2673 C CA . ASP B 1 46 ? -8.797 -6.488 -5.031 1 98.69 46 ASP B CA 1
ATOM 2674 C C . ASP B 1 46 ? -8.242 -6.496 -3.607 1 98.69 46 ASP B C 1
ATOM 2676 O O . ASP B 1 46 ? -7.352 -7.285 -3.289 1 98.69 46 ASP B O 1
ATOM 2680 N N . LEU B 1 47 ? -8.805 -5.637 -2.74 1 98.81 47 LEU B N 1
ATOM 2681 C CA . LEU B 1 47 ? -8.359 -5.543 -1.354 1 98.81 47 LEU B CA 1
ATOM 2682 C C . LEU B 1 47 ? -8.75 -6.789 -0.569 1 98.81 47 LEU B C 1
ATOM 2684 O O . LEU B 1 47 ? -8.055 -7.191 0.363 1 98.81 47 LEU B O 1
ATOM 2688 N N . GLU B 1 48 ? -9.859 -7.379 -0.906 1 97.88 48 GLU B N 1
ATOM 2689 C CA . GLU B 1 48 ? -10.242 -8.633 -0.269 1 97.88 48 GLU B CA 1
ATOM 2690 C C . GLU B 1 48 ? -9.164 -9.695 -0.446 1 97.88 48 GLU B C 1
ATOM 2692 O O . GLU B 1 48 ? -8.953 -10.531 0.436 1 97.88 48 GLU B O 1
ATOM 2697 N N . ASP B 1 49 ? -8.422 -9.586 -1.528 1 97.88 49 ASP B N 1
ATOM 2698 C CA . ASP B 1 49 ? -7.406 -10.578 -1.866 1 97.88 49 ASP B CA 1
ATOM 2699 C C . ASP B 1 49 ? -6.234 -10.523 -0.891 1 97.88 49 ASP B C 1
ATOM 2701 O O . ASP B 1 49 ? -5.434 -11.453 -0.815 1 97.88 49 ASP B O 1
ATOM 2705 N N . ILE B 1 50 ? -6.074 -9.469 -0.154 1 98.19 50 ILE B N 1
ATOM 2706 C CA . ILE B 1 50 ? -4.926 -9.398 0.746 1 98.19 50 ILE B CA 1
ATOM 2707 C C . ILE B 1 50 ? -5.355 -9.789 2.16 1 98.19 50 ILE B C 1
ATOM 2709 O O . ILE B 1 50 ? -4.516 -9.961 3.045 1 98.19 50 ILE B O 1
ATOM 2713 N N . THR B 1 51 ? -6.652 -10.039 2.396 1 97.19 51 THR B N 1
ATOM 2714 C CA . THR B 1 51 ? -7.211 -10.242 3.729 1 97.19 51 THR B CA 1
ATOM 2715 C C . THR B 1 51 ? -6.719 -11.562 4.328 1 97.19 51 THR B C 1
ATOM 2717 O O . THR B 1 51 ? -6.648 -11.703 5.551 1 97.19 51 THR B O 1
ATOM 2720 N N . PRO B 1 52 ? -6.34 -12.609 3.5 1 97.06 52 PRO B N 1
ATOM 2721 C CA . PRO B 1 52 ? -5.75 -13.805 4.109 1 97.06 52 PRO B CA 1
ATOM 2722 C C . PRO B 1 52 ? -4.488 -13.492 4.914 1 97.06 52 PRO B C 1
ATOM 2724 O O . PRO B 1 52 ? -4.117 -14.258 5.805 1 97.06 52 PRO B O 1
ATOM 2727 N N . PHE B 1 53 ? -3.842 -12.383 4.641 1 97.12 53 PHE B N 1
ATOM 2728 C CA . PHE B 1 53 ? -2.574 -12.047 5.277 1 97.12 53 PHE B CA 1
ATOM 2729 C C . PHE B 1 53 ? -2.762 -10.93 6.293 1 97.12 53 PHE B C 1
ATOM 2731 O O . PHE B 1 53 ? -1.895 -10.703 7.141 1 97.12 53 PHE B O 1
ATOM 2738 N N . THR B 1 54 ? -3.893 -10.18 6.18 1 96.69 54 THR B N 1
ATOM 2739 C CA . THR B 1 54 ? -4.039 -8.969 6.977 1 96.69 54 THR B CA 1
ATOM 2740 C C . THR B 1 54 ? -5.195 -9.102 7.961 1 96.69 54 THR B C 1
ATOM 2742 O O . THR B 1 54 ? -5.418 -8.219 8.789 1 96.69 54 THR B O 1
ATOM 2745 N N . GLY B 1 55 ? -5.898 -10.219 7.871 1 93.75 55 GLY B N 1
ATOM 2746 C CA . GLY B 1 55 ? -7.039 -10.43 8.742 1 93.75 55 GLY B CA 1
ATOM 2747 C C . GLY B 1 55 ? -8.367 -10.312 8.023 1 93.75 55 GLY B C 1
ATOM 2748 O O . GLY B 1 55 ? -8.453 -9.695 6.965 1 93.75 55 GLY B O 1
ATOM 2749 N N . GLN B 1 56 ? -9.398 -10.891 8.594 1 91.5 56 GLN B N 1
ATOM 2750 C CA . GLN B 1 56 ? -10.727 -10.875 7.988 1 91.5 56 GLN B CA 1
ATOM 2751 C C . GLN B 1 56 ? -11.367 -9.5 8.109 1 91.5 56 GLN B C 1
ATOM 2753 O O . GLN B 1 56 ? -11.531 -8.977 9.211 1 91.5 56 GLN B O 1
ATOM 2758 N N . THR B 1 57 ? -11.617 -8.875 7.07 1 97 57 THR B N 1
ATOM 2759 C CA . THR B 1 57 ? -12.289 -7.586 6.977 1 97 57 THR B CA 1
ATOM 2760 C C . THR B 1 57 ? -13.414 -7.637 5.953 1 97 57 THR B C 1
ATOM 2762 O O . THR B 1 57 ? -13.242 -8.172 4.855 1 97 57 THR B O 1
ATOM 2765 N N . ASN B 1 58 ? -14.617 -7.195 6.324 1 97.25 58 ASN B N 1
ATOM 2766 C CA . ASN B 1 58 ? -15.68 -6.988 5.348 1 97.25 58 ASN B CA 1
ATOM 2767 C C . ASN B 1 58 ? -15.461 -5.719 4.531 1 97.25 58 ASN B C 1
ATOM 2769 O O . ASN B 1 58 ? -15.617 -4.609 5.043 1 97.25 58 ASN B O 1
ATOM 2773 N N . ILE B 1 59 ? -15.062 -5.859 3.303 1 98.62 59 ILE B N 1
ATOM 2774 C CA . ILE B 1 59 ? -14.766 -4.734 2.426 1 98.62 59 ILE B CA 1
ATOM 2775 C C . ILE B 1 59 ? -15.836 -4.633 1.339 1 98.62 59 ILE B C 1
ATOM 2777 O O . ILE B 1 59 ? -16.109 -5.609 0.636 1 98.62 59 ILE B O 1
ATOM 2781 N N . HIS B 1 60 ? -16.406 -3.453 1.142 1 98.69 60 HIS B N 1
ATOM 2782 C CA . HIS B 1 60 ? -17.453 -3.365 0.14 1 98.69 60 HIS B CA 1
ATOM 2783 C C . HIS B 1 60 ? -17.672 -1.922 -0.3 1 98.69 60 HIS B C 1
ATOM 2785 O O . HIS B 1 60 ? -17.359 -0.987 0.44 1 98.69 60 HIS B O 1
ATOM 2791 N N . PRO B 1 61 ? -18.125 -1.773 -1.582 1 98.75 61 PRO B N 1
ATOM 2792 C CA . PRO B 1 61 ? -18.609 -0.439 -1.943 1 98.75 61 PRO B CA 1
ATOM 2793 C C . PRO B 1 61 ? -19.719 0.057 -1.021 1 98.75 61 PRO B C 1
ATOM 2795 O O . PRO B 1 61 ? -20.422 -0.75 -0.412 1 98.75 61 PRO B O 1
ATOM 2798 N N . ALA B 1 62 ? -19.859 1.403 -0.973 1 98.75 62 ALA B N 1
ATOM 2799 C CA . ALA B 1 62 ? -20.734 1.915 0.081 1 98.75 62 ALA B CA 1
ATOM 2800 C C . ALA B 1 62 ? -21.625 3.043 -0.44 1 98.75 62 ALA B C 1
ATOM 2802 O O . ALA B 1 62 ? -21.375 3.594 -1.514 1 98.75 62 ALA B O 1
ATOM 2803 N N . GLU B 1 63 ? -22.656 3.26 0.203 1 98.62 63 GLU B N 1
ATOM 2804 C CA . GLU B 1 63 ? -23.453 4.48 0.184 1 98.62 63 GLU B CA 1
ATOM 2805 C C . GLU B 1 63 ? -23.266 5.281 1.469 1 98.62 63 GLU B C 1
ATOM 2807 O O . GLU B 1 63 ? -22.703 4.777 2.445 1 98.62 63 GLU B O 1
ATOM 2812 N N . TYR B 1 64 ? -23.719 6.488 1.457 1 98.62 64 TYR B N 1
ATOM 2813 C CA . TYR B 1 64 ? -23.516 7.352 2.613 1 98.62 64 TYR B CA 1
ATOM 2814 C C . TYR B 1 64 ? -24.172 6.773 3.855 1 98.62 64 TYR B C 1
ATOM 2816 O O . TYR B 1 64 ? -23.688 6.949 4.973 1 98.62 64 TYR B O 1
ATOM 2824 N N . SER B 1 65 ? -25.266 6.082 3.695 1 98.56 65 SER B N 1
ATOM 2825 C CA . SER B 1 65 ? -25.984 5.488 4.816 1 98.56 65 SER B CA 1
ATOM 2826 C C . SER B 1 65 ? -25.109 4.484 5.562 1 98.56 65 SER B C 1
ATOM 2828 O O . SER B 1 65 ? -25.344 4.199 6.738 1 98.56 65 SER B O 1
ATOM 2830 N N . ASP B 1 66 ? -24.078 3.955 4.922 1 98.56 66 ASP B N 1
ATOM 2831 C CA . ASP B 1 66 ? -23.172 2.988 5.535 1 98.56 66 ASP B CA 1
ATOM 2832 C C . ASP B 1 66 ? -22.297 3.654 6.59 1 98.56 66 ASP B C 1
ATOM 2834 O O . ASP B 1 66 ? -21.656 2.971 7.387 1 98.56 66 ASP B O 1
ATOM 2838 N N . ALA B 1 67 ? -22.328 4.945 6.688 1 98.62 67 ALA B N 1
ATOM 2839 C CA . ALA B 1 67 ? -21.453 5.66 7.617 1 98.62 67 ALA B CA 1
ATOM 2840 C C . ALA B 1 67 ? -22.016 5.613 9.039 1 98.62 67 ALA B C 1
ATOM 2842 O O . ALA B 1 67 ? -21.312 5.926 10 1 98.62 67 ALA B O 1
ATOM 2843 N N . LYS B 1 68 ? -23.25 5.27 9.219 1 98.12 68 LYS B N 1
ATOM 2844 C CA . LYS B 1 68 ? -24.047 5.461 10.438 1 98.12 68 LYS B CA 1
ATOM 2845 C C . LYS B 1 68 ? -23.328 4.867 11.648 1 98.12 68 LYS B C 1
ATOM 2847 O O . LYS B 1 68 ? -23.391 5.43 12.742 1 98.12 68 LYS B O 1
ATOM 2852 N N . ASP B 1 69 ? -22.688 3.742 11.508 1 98.19 69 ASP B N 1
ATOM 2853 C CA . ASP B 1 69 ? -22.078 3.066 12.648 1 98.19 69 ASP B CA 1
ATOM 2854 C C . ASP B 1 69 ? -20.562 2.973 12.492 1 98.19 69 ASP B C 1
ATOM 2856 O O . ASP B 1 69 ? -19.922 2.123 13.109 1 98.19 69 ASP B O 1
ATOM 2860 N N . ALA B 1 70 ? -20 3.77 11.594 1 98.56 70 ALA B N 1
ATOM 2861 C CA . ALA B 1 70 ? -18.547 3.793 11.422 1 98.56 70 ALA B CA 1
ATOM 2862 C C . ALA B 1 70 ? -17.875 4.48 12.602 1 98.56 70 ALA B C 1
ATOM 2864 O O . ALA B 1 70 ? -18.438 5.391 13.219 1 98.56 70 ALA B O 1
ATOM 2865 N N . ASP B 1 71 ? -16.688 4.031 12.945 1 98.69 71 ASP B N 1
ATOM 2866 C CA . ASP B 1 71 ? -15.891 4.672 13.977 1 98.69 71 ASP B CA 1
ATOM 2867 C C . ASP B 1 71 ? -15.133 5.875 13.422 1 98.69 71 ASP B C 1
ATOM 2869 O O . ASP B 1 71 ? -14.867 6.84 14.148 1 98.69 71 ASP B O 1
ATOM 2873 N N . VAL B 1 72 ? -14.734 5.781 12.211 1 98.88 72 VAL B N 1
ATOM 2874 C CA . VAL B 1 72 ? -13.977 6.844 11.562 1 98.88 72 VAL B CA 1
ATOM 2875 C C . VAL B 1 72 ? -14.508 7.062 10.148 1 98.88 72 VAL B C 1
ATOM 2877 O O . VAL B 1 72 ? -14.805 6.105 9.43 1 98.88 72 VAL B O 1
ATOM 2880 N N . CYS B 1 73 ? -14.719 8.234 9.75 1 98.88 73 CYS B N 1
ATOM 2881 C CA . CYS B 1 73 ? -14.984 8.656 8.383 1 98.88 73 CYS B CA 1
ATOM 2882 C C . CYS B 1 73 ? -13.789 9.391 7.797 1 98.88 73 CYS B C 1
ATOM 2884 O O . CYS B 1 73 ? -13.438 10.477 8.258 1 98.88 73 CYS B O 1
ATOM 2886 N N . VAL B 1 74 ? -13.18 8.812 6.824 1 98.94 74 VAL B N 1
ATOM 2887 C CA . VAL B 1 74 ? -12 9.391 6.188 1 98.94 74 VAL B CA 1
ATOM 2888 C C . VAL B 1 74 ? -12.391 10.055 4.875 1 98.94 74 VAL B C 1
ATOM 2890 O O . VAL B 1 74 ? -13.008 9.43 4.008 1 98.94 74 VAL B O 1
ATOM 2893 N N . ILE B 1 75 ? -12.039 11.289 4.715 1 98.88 75 ILE B N 1
ATOM 2894 C CA . ILE B 1 75 ? -12.391 12.047 3.521 1 98.88 75 ILE B CA 1
ATOM 2895 C C . ILE B 1 75 ? -11.133 12.391 2.732 1 98.88 75 ILE B C 1
ATOM 2897 O O . ILE B 1 75 ? -10.336 13.227 3.158 1 98.88 75 ILE B O 1
ATOM 2901 N N . THR B 1 76 ? -10.953 11.727 1.629 1 98.31 76 THR B N 1
ATOM 2902 C CA . THR B 1 76 ? -9.836 12.008 0.733 1 98.31 76 THR B CA 1
ATOM 2903 C C . THR B 1 76 ? -10.336 12.609 -0.578 1 98.31 76 THR B C 1
ATOM 2905 O O . THR B 1 76 ? -9.531 13.031 -1.413 1 98.31 76 THR B O 1
ATOM 2908 N N . ALA B 1 77 ? -11.625 12.688 -0.708 1 96.69 77 ALA B N 1
ATOM 2909 C CA . ALA B 1 77 ? -12.234 13.195 -1.937 1 96.69 77 ALA B CA 1
ATOM 2910 C C . ALA B 1 77 ? -11.984 14.688 -2.1 1 96.69 77 ALA B C 1
ATOM 2912 O O . ALA B 1 77 ? -12.109 15.453 -1.142 1 96.69 77 ALA B O 1
ATOM 2913 N N . GLY B 1 78 ? -11.656 15.141 -3.174 1 91.06 78 GLY B N 1
ATOM 2914 C CA . GLY B 1 78 ? -11.383 16.5 -3.592 1 91.06 78 GLY B CA 1
ATOM 2915 C C . GLY B 1 78 ? -10.883 16.609 -5.02 1 91.06 78 GLY B C 1
ATOM 2916 O O . GLY B 1 78 ? -10.68 15.586 -5.68 1 91.06 78 GLY B O 1
ATOM 2917 N N . VAL B 1 79 ? -10.828 17.734 -5.504 1 90 79 VAL B N 1
ATOM 2918 C CA . VAL B 1 79 ? -10.305 17.953 -6.848 1 90 79 VAL B CA 1
ATOM 2919 C C . VAL B 1 79 ? -8.992 18.734 -6.773 1 90 79 VAL B C 1
ATOM 2921 O O . VAL B 1 79 ? -8.836 19.625 -5.941 1 90 79 VAL B O 1
ATOM 2924 N N . PRO B 1 80 ? -8.031 18.188 -7.5 1 84.94 80 PRO B N 1
ATOM 2925 C CA . PRO B 1 80 ? -6.758 18.922 -7.516 1 84.94 80 PRO B CA 1
ATOM 2926 C C . PRO B 1 80 ? -6.867 20.281 -8.219 1 84.94 80 PRO B C 1
ATOM 2928 O O . PRO B 1 80 ? -7.824 20.516 -8.953 1 84.94 80 PRO B O 1
ATOM 2931 N N . ARG B 1 81 ? -5.906 21.156 -7.758 1 78.69 81 ARG B N 1
ATOM 2932 C CA . ARG B 1 81 ? -5.855 22.469 -8.398 1 78.69 81 ARG B CA 1
ATOM 2933 C C . ARG B 1 81 ? -5.535 22.344 -9.883 1 78.69 81 ARG B C 1
ATOM 2935 O O . ARG B 1 81 ? -4.648 21.578 -10.266 1 78.69 81 ARG B O 1
ATOM 2942 N N . LYS B 1 82 ? -6.316 22.922 -10.797 1 82.12 82 LYS B N 1
ATOM 2943 C CA . LYS B 1 82 ? -6.07 22.969 -12.234 1 82.12 82 LYS B CA 1
ATOM 2944 C C . LYS B 1 82 ? -5.195 24.172 -12.602 1 82.12 82 LYS B C 1
ATOM 2946 O O . LYS B 1 82 ? -5.148 25.156 -11.867 1 82.12 82 LYS B O 1
ATOM 2951 N N . PRO B 1 83 ? -4.371 24 -13.688 1 83.44 83 PRO B N 1
ATOM 2952 C CA . PRO B 1 83 ? -3.566 25.156 -14.117 1 83.44 83 PRO B CA 1
ATOM 2953 C C . PRO B 1 83 ? -4.387 26.438 -14.25 1 83.44 83 PRO B C 1
ATOM 2955 O O . PRO B 1 83 ? -5.465 26.422 -14.852 1 83.44 83 PRO B O 1
ATOM 2958 N N . GLY B 1 84 ? -3.941 27.484 -13.688 1 86.75 84 GLY B N 1
ATOM 2959 C CA . GLY B 1 84 ? -4.605 28.766 -13.828 1 86.75 84 GLY B CA 1
ATOM 2960 C C . GLY B 1 84 ? -5.641 29.031 -12.75 1 86.75 84 GLY B C 1
ATOM 2961 O O . GLY B 1 84 ? -6.141 30.141 -12.617 1 86.75 84 GLY B O 1
ATOM 2962 N N . GLU B 1 85 ? -6.023 28.031 -12 1 87.81 85 GLU B N 1
ATOM 2963 C CA . GLU B 1 85 ? -7.02 28.156 -10.938 1 87.81 85 GLU B CA 1
ATOM 2964 C C . GLU B 1 85 ? -6.43 28.828 -9.703 1 87.81 85 GLU B C 1
ATOM 2966 O O . GLU B 1 85 ? -5.324 28.484 -9.281 1 87.81 85 GLU B O 1
ATOM 2971 N N . THR B 1 86 ? -7.164 29.875 -9.227 1 85.5 86 THR B N 1
ATOM 2972 C CA . THR B 1 86 ? -6.699 30.531 -8.016 1 85.5 86 THR B CA 1
ATOM 2973 C C . THR B 1 86 ? -6.883 29.641 -6.797 1 85.5 86 THR B C 1
ATOM 2975 O O . THR B 1 86 ? -7.648 28.672 -6.844 1 85.5 86 THR B O 1
ATOM 2978 N N . ARG B 1 87 ? -6.219 30.016 -5.758 1 81.5 87 ARG B N 1
ATOM 2979 C CA . ARG B 1 87 ? -6.371 29.281 -4.5 1 81.5 87 ARG B CA 1
ATOM 2980 C C . ARG B 1 87 ? -7.816 29.344 -4.008 1 81.5 87 ARG B C 1
ATOM 2982 O O . ARG B 1 87 ? -8.359 28.328 -3.551 1 81.5 87 ARG B O 1
ATOM 2989 N N . LEU B 1 88 ? -8.367 30.484 -4.07 1 86.38 88 LEU B N 1
ATOM 2990 C CA . LEU B 1 88 ? -9.734 30.672 -3.592 1 86.38 88 LEU B CA 1
ATOM 2991 C C . LEU B 1 88 ? -10.719 29.859 -4.426 1 86.38 88 LEU B C 1
ATOM 2993 O O . LEU B 1 88 ? -11.688 29.312 -3.893 1 86.38 88 LEU B O 1
ATOM 2997 N N . ASP B 1 89 ? -10.492 29.766 -5.707 1 88.81 89 ASP B N 1
ATOM 2998 C CA . ASP B 1 89 ? -11.32 28.922 -6.574 1 88.81 89 ASP B CA 1
ATOM 2999 C C . ASP B 1 89 ? -11.266 27.469 -6.141 1 88.81 89 ASP B C 1
ATOM 3001 O O . ASP B 1 89 ? -12.297 26.781 -6.082 1 88.81 89 ASP B O 1
ATOM 3005 N N . LEU B 1 90 ? -10.094 27.016 -5.887 1 89.69 90 LEU B N 1
ATOM 3006 C CA . LEU B 1 90 ? -9.914 25.656 -5.426 1 89.69 90 LEU B CA 1
ATOM 3007 C C . LEU B 1 90 ? -10.68 25.391 -4.137 1 89.69 90 LEU B C 1
ATOM 3009 O O . LEU B 1 90 ? -11.359 24.375 -4.004 1 89.69 90 LEU B O 1
ATOM 3013 N N . VAL B 1 91 ? -10.594 26.328 -3.213 1 92.12 91 VAL B N 1
ATOM 3014 C CA . VAL B 1 91 ? -11.258 26.203 -1.922 1 92.12 91 VAL B CA 1
ATOM 3015 C C . VAL B 1 91 ? -12.766 26.109 -2.125 1 92.12 91 VAL B C 1
ATOM 3017 O O . VAL B 1 91 ? -13.43 25.234 -1.578 1 92.12 91 VAL B O 1
ATOM 3020 N N . ASN B 1 92 ? -13.336 26.953 -2.939 1 92.25 92 ASN B N 1
ATOM 3021 C CA . ASN B 1 92 ? -14.781 26.984 -3.156 1 92.25 92 ASN B CA 1
ATOM 3022 C C . ASN B 1 92 ? -15.281 25.719 -3.82 1 92.25 92 ASN B C 1
ATOM 3024 O O . ASN B 1 92 ? -16.344 25.203 -3.471 1 92.25 92 ASN B O 1
ATOM 3028 N N . LYS B 1 93 ? -14.547 25.281 -4.734 1 91.81 93 LYS B N 1
ATOM 3029 C CA . LYS B 1 93 ? -14.898 24.031 -5.398 1 91.81 93 LYS B CA 1
ATOM 3030 C C . LYS B 1 93 ? -14.906 22.859 -4.41 1 91.81 93 LYS B C 1
ATOM 3032 O O . LYS B 1 93 ? -15.852 22.062 -4.391 1 91.81 93 LYS B O 1
ATOM 3037 N N . ASN B 1 94 ? -13.883 22.797 -3.572 1 92.88 94 ASN B N 1
ATOM 3038 C CA . ASN B 1 94 ? -13.766 21.656 -2.658 1 92.88 94 ASN B CA 1
ATOM 3039 C C . ASN B 1 94 ? -14.711 21.797 -1.47 1 92.88 94 ASN B C 1
ATOM 3041 O O . ASN B 1 94 ? -15.094 20.797 -0.857 1 92.88 94 ASN B O 1
ATOM 3045 N N . VAL B 1 95 ? -15.133 23.016 -1.207 1 93.19 95 VAL B N 1
ATOM 3046 C CA . VAL B 1 95 ? -16.141 23.219 -0.176 1 93.19 95 VAL B CA 1
ATOM 3047 C C . VAL B 1 95 ? -17.484 22.641 -0.637 1 93.19 95 VAL B C 1
ATOM 3049 O O . VAL B 1 95 ? -18.188 22 0.145 1 93.19 95 VAL B O 1
ATOM 3052 N N . LYS B 1 96 ? -17.828 22.875 -1.895 1 93.81 96 LYS B N 1
ATOM 3053 C CA . LYS B 1 96 ? -19.062 22.312 -2.443 1 93.81 96 LYS B CA 1
ATOM 3054 C C . LYS B 1 96 ? -19.047 20.781 -2.381 1 93.81 96 LYS B C 1
ATOM 3056 O O . LYS B 1 96 ? -20.031 20.172 -1.986 1 93.81 96 LYS B O 1
ATOM 3061 N N . ILE B 1 97 ? -17.953 20.281 -2.711 1 95.62 97 ILE B N 1
ATOM 3062 C CA . ILE B 1 97 ? -17.797 18.828 -2.648 1 95.62 97 ILE B CA 1
ATOM 3063 C C . ILE B 1 97 ? -17.891 18.359 -1.199 1 95.62 97 ILE B C 1
ATOM 3065 O O . ILE B 1 97 ? -18.594 17.375 -0.904 1 95.62 97 ILE B O 1
ATOM 3069 N N . LEU B 1 98 ? -17.25 19.078 -0.357 1 97.44 98 LEU B N 1
ATOM 3070 C CA . LEU B 1 98 ? -17.234 18.719 1.058 1 97.44 98 LEU B CA 1
ATOM 3071 C C . LEU B 1 98 ? -18.656 18.688 1.624 1 97.44 98 LEU B C 1
ATOM 3073 O O . LEU B 1 98 ? -19 17.766 2.371 1 97.44 98 LEU B O 1
ATOM 3077 N N . LYS B 1 99 ? -19.453 19.609 1.28 1 96.94 99 LYS B N 1
ATOM 3078 C CA . LYS B 1 99 ? -20.828 19.672 1.764 1 96.94 99 LYS B CA 1
ATOM 3079 C C . LYS B 1 99 ? -21.625 18.453 1.289 1 96.94 99 LYS B C 1
ATOM 3081 O O . LYS B 1 99 ? -22.453 17.922 2.033 1 96.94 99 LYS B O 1
ATOM 3086 N N . THR B 1 100 ? -21.391 18.078 0.068 1 97.5 100 THR B N 1
ATOM 3087 C CA . THR B 1 100 ? -22.094 16.922 -0.491 1 97.5 100 THR B CA 1
ATOM 3088 C C . THR B 1 100 ? -21.656 15.641 0.199 1 97.5 100 THR B C 1
ATOM 3090 O O . THR B 1 100 ? -22.312 14.602 0.066 1 97.5 100 THR B O 1
ATOM 3093 N N . ILE B 1 101 ? -20.609 15.641 0.948 1 98.56 101 ILE B N 1
ATOM 3094 C CA . ILE B 1 101 ? -20.109 14.477 1.666 1 98.56 101 ILE B CA 1
ATOM 3095 C C . ILE B 1 101 ? -20.547 14.539 3.129 1 98.56 101 ILE B C 1
ATOM 3097 O O . ILE B 1 101 ? -21.188 13.617 3.633 1 98.56 101 ILE B O 1
ATOM 3101 N N . VAL B 1 102 ? -20.266 15.672 3.764 1 98.75 102 VAL B N 1
ATOM 3102 C CA . VAL B 1 102 ? -20.422 15.797 5.207 1 98.75 102 VAL B CA 1
ATOM 3103 C C . VAL B 1 102 ? -21.906 15.734 5.574 1 98.75 102 VAL B C 1
ATOM 3105 O O . VAL B 1 102 ? -22.297 15.039 6.516 1 98.75 102 VAL B O 1
ATOM 3108 N N . ASP B 1 103 ? -22.734 16.406 4.809 1 98.5 103 ASP B N 1
ATOM 3109 C CA . ASP B 1 103 ? -24.156 16.469 5.129 1 98.5 103 ASP B CA 1
ATOM 3110 C C . ASP B 1 103 ? -24.781 15.07 5.156 1 98.5 103 ASP B C 1
ATOM 3112 O O . ASP B 1 103 ? -25.375 14.672 6.156 1 98.5 103 ASP B O 1
ATOM 3116 N N . PRO B 1 104 ? -24.609 14.266 4.066 1 98.69 104 PRO B N 1
ATOM 3117 C CA . PRO B 1 104 ? -25.219 12.938 4.098 1 98.69 104 PRO B CA 1
ATOM 3118 C C . PRO B 1 104 ? -24.562 12.016 5.133 1 98.69 104 PRO B C 1
ATOM 3120 O O . PRO B 1 104 ? -25.234 11.156 5.707 1 98.69 104 PRO B O 1
ATOM 3123 N N . VAL B 1 105 ? -23.297 12.148 5.461 1 98.88 105 VAL B N 1
ATOM 3124 C CA . VAL B 1 105 ? -22.656 11.352 6.5 1 98.88 105 VAL B CA 1
ATOM 3125 C C . VAL B 1 105 ? -23.281 11.656 7.855 1 98.88 105 VAL B C 1
ATOM 3127 O O . VAL B 1 105 ? -23.625 10.742 8.609 1 98.88 105 VAL B O 1
ATOM 3130 N N . VAL B 1 106 ? -23.453 12.945 8.148 1 98.75 106 VAL B N 1
ATOM 3131 C CA . VAL B 1 106 ? -24.094 13.352 9.398 1 98.75 106 VAL B CA 1
ATOM 3132 C C . VAL B 1 106 ? -25.531 12.852 9.43 1 98.75 106 VAL B C 1
ATOM 3134 O O . VAL B 1 106 ? -26 12.336 10.453 1 98.75 106 VAL B O 1
ATOM 3137 N N . GLU B 1 107 ? -26.219 12.977 8.281 1 98.56 107 GLU B N 1
ATOM 3138 C CA . GLU B 1 107 ? -27.609 12.555 8.18 1 98.56 107 GLU B CA 1
ATOM 3139 C C . GLU B 1 107 ? -27.75 11.055 8.414 1 98.56 107 GLU B C 1
ATOM 3141 O O . GLU B 1 107 ? -28.797 10.586 8.883 1 98.56 107 GLU B O 1
ATOM 3146 N N . SER B 1 108 ? -26.766 10.273 8.109 1 98.62 108 SER B N 1
ATOM 3147 C CA . SER B 1 108 ? -26.797 8.828 8.289 1 98.62 108 SER B CA 1
ATOM 3148 C C . SER B 1 108 ? -26.875 8.461 9.766 1 98.62 108 SER B C 1
ATOM 3150 O O . SER B 1 108 ? -27.25 7.344 10.117 1 98.62 108 SER B O 1
ATOM 3152 N N . GLY B 1 109 ? -26.469 9.352 10.656 1 98.44 109 GLY B N 1
ATOM 3153 C CA . GLY B 1 109 ? -26.391 9.086 12.078 1 98.44 109 GLY B CA 1
ATOM 3154 C C . GLY B 1 109 ? -24.969 8.875 12.578 1 98.44 109 GLY B C 1
ATOM 3155 O O . GLY B 1 109 ? -24.766 8.461 13.719 1 98.44 109 GLY B O 1
ATOM 3156 N N . PHE B 1 110 ? -24.016 9.188 11.781 1 98.56 110 PHE B N 1
ATOM 3157 C CA . PHE B 1 110 ? -22.609 9.031 12.109 1 98.56 110 PHE B CA 1
ATOM 3158 C C . PHE B 1 110 ? -22.25 9.812 13.367 1 98.56 110 PHE B C 1
ATOM 3160 O O . PHE B 1 110 ? -22.641 10.977 13.508 1 98.56 110 PHE B O 1
ATOM 3167 N N . LYS B 1 111 ? -21.453 9.18 14.266 1 97.62 111 LYS B N 1
ATOM 3168 C CA . LYS B 1 111 ? -21.047 9.828 15.508 1 97.62 111 LYS B CA 1
ATOM 3169 C C . LYS B 1 111 ? -19.547 9.633 15.75 1 97.62 111 LYS B C 1
ATOM 3171 O O . LYS B 1 111 ? -19.031 9.977 16.812 1 97.62 111 LYS B O 1
ATOM 3176 N N . GLY B 1 112 ? -18.859 8.969 14.797 1 98.25 112 GLY B N 1
ATOM 3177 C CA . GLY B 1 112 ? -17.438 8.68 14.953 1 98.25 112 GLY B CA 1
ATOM 3178 C C . GLY B 1 112 ? -16.547 9.891 14.734 1 98.25 112 GLY B C 1
ATOM 3179 O O . GLY B 1 112 ? -16.953 11.016 15.047 1 98.25 112 GLY B O 1
ATOM 3180 N N . VAL B 1 113 ? -15.336 9.703 14.328 1 98.81 113 VAL B N 1
ATOM 3181 C CA . VAL B 1 113 ? -14.336 10.75 14.133 1 98.81 113 VAL B CA 1
ATOM 3182 C C . VAL B 1 113 ? -14.148 11.023 12.641 1 98.81 113 VAL B C 1
ATOM 3184 O O . VAL B 1 113 ? -13.969 10.086 11.859 1 98.81 113 VAL B O 1
ATOM 3187 N N . PHE B 1 114 ? -14.219 12.297 12.242 1 98.94 114 PHE B N 1
ATOM 3188 C CA . PHE B 1 114 ? -13.852 12.703 10.891 1 98.94 114 PHE B CA 1
ATOM 3189 C C . PHE B 1 114 ? -12.336 12.844 10.766 1 98.94 114 PHE B C 1
ATOM 3191 O O . PHE B 1 114 ? -11.688 13.43 11.641 1 98.94 114 PHE B O 1
ATOM 3198 N N . VAL B 1 115 ? -11.781 12.289 9.75 1 98.94 115 VAL B N 1
ATOM 3199 C CA . VAL B 1 115 ? -10.391 12.516 9.375 1 98.94 115 VAL B CA 1
ATOM 3200 C C . VAL B 1 115 ? -10.32 13.047 7.949 1 98.94 115 VAL B C 1
ATOM 3202 O O . VAL B 1 115 ? -10.711 12.367 7 1 98.94 115 VAL B O 1
ATOM 3205 N N . VAL B 1 116 ? -9.789 14.25 7.801 1 98.88 116 VAL B N 1
ATOM 3206 C CA . VAL B 1 116 ? -9.82 14.961 6.527 1 98.88 116 VAL B CA 1
ATOM 3207 C C . VAL B 1 116 ? -8.406 15.047 5.949 1 98.88 116 VAL B C 1
ATOM 3209 O O . VAL B 1 116 ? -7.469 15.445 6.641 1 98.88 116 VAL B O 1
ATOM 3212 N N . SER B 1 117 ? -8.258 14.633 4.715 1 98 117 SER B N 1
ATOM 3213 C CA . SER B 1 117 ? -6.965 14.719 4.043 1 98 117 SER B CA 1
ATOM 3214 C C . SER B 1 117 ? -7.059 15.531 2.76 1 98 117 SER B C 1
ATOM 3216 O O . SER B 1 117 ? -6.039 15.906 2.182 1 98 117 SER B O 1
ATOM 3218 N N . ALA B 1 118 ? -8.297 15.898 2.297 1 95.69 118 ALA B N 1
ATOM 3219 C CA . ALA B 1 118 ? -8.492 16.672 1.077 1 95.69 118 ALA B CA 1
ATOM 3220 C C . ALA B 1 118 ? -7.922 18.078 1.222 1 95.69 118 ALA B C 1
ATOM 3222 O O . ALA B 1 118 ? -7.977 18.672 2.303 1 95.69 118 ALA B O 1
ATOM 3223 N N . ASN B 1 119 ? -7.465 18.688 0.141 1 92.75 119 ASN B N 1
ATOM 3224 C CA . ASN B 1 119 ? -6.816 20 0.174 1 92.75 119 ASN B CA 1
ATOM 3225 C C . ASN B 1 119 ? -7.773 21.109 -0.247 1 92.75 119 ASN B C 1
ATOM 3227 O O . ASN B 1 119 ? -8.656 20.891 -1.076 1 92.75 119 ASN B O 1
ATOM 3231 N N . PRO B 1 120 ? -7.547 22.266 0.267 1 95.56 120 PRO B N 1
ATOM 3232 C CA . PRO B 1 120 ? -6.594 22.625 1.324 1 95.56 120 PRO B CA 1
ATOM 3233 C C . PRO B 1 120 ? -7.016 22.094 2.693 1 95.56 120 PRO B C 1
ATOM 3235 O O . PRO B 1 120 ? -8.062 22.484 3.217 1 95.56 120 PRO B O 1
ATOM 3238 N N . VAL B 1 121 ? -6.207 21.328 3.338 1 97.31 121 VAL B N 1
ATOM 3239 C CA . VAL B 1 121 ? -6.617 20.422 4.398 1 97.31 121 VAL B CA 1
ATOM 3240 C C . VAL B 1 121 ? -7.051 21.219 5.629 1 97.31 121 VAL B C 1
ATOM 3242 O O . VAL B 1 121 ? -8.039 20.859 6.281 1 97.31 121 VAL B O 1
ATOM 3245 N N . ASP B 1 122 ? -6.332 22.312 5.98 1 97.94 122 ASP B N 1
ATOM 3246 C CA . ASP B 1 122 ? -6.664 23.047 7.188 1 97.94 122 ASP B CA 1
ATOM 3247 C C . ASP B 1 122 ? -8.008 23.766 7.047 1 97.94 122 ASP B C 1
ATOM 3249 O O . ASP B 1 122 ? -8.82 23.766 7.977 1 97.94 122 ASP B O 1
ATOM 3253 N N . ILE B 1 123 ? -8.266 24.297 5.871 1 97 123 ILE B N 1
ATOM 3254 C CA . ILE B 1 123 ? -9.523 24.984 5.582 1 97 123 ILE B CA 1
ATOM 3255 C C . ILE B 1 123 ? -10.664 23.969 5.57 1 97 123 ILE B C 1
ATOM 3257 O O . ILE B 1 123 ? -11.703 24.188 6.203 1 97 123 ILE B O 1
ATOM 3261 N N . LEU B 1 124 ? -10.484 22.859 4.863 1 97.75 124 LEU B N 1
ATOM 3262 C CA . LEU B 1 124 ? -11.547 21.875 4.707 1 97.75 124 LEU B CA 1
ATOM 3263 C C . LEU B 1 124 ? -11.828 21.172 6.027 1 97.75 124 LEU B C 1
ATOM 3265 O O . LEU B 1 124 ? -12.969 20.781 6.293 1 97.75 124 LEU B O 1
ATOM 3269 N N . THR B 1 125 ? -10.812 21 6.875 1 98.62 125 THR B N 1
ATOM 3270 C CA . THR B 1 125 ? -11.031 20.453 8.211 1 98.62 125 THR B CA 1
ATOM 3271 C C . THR B 1 125 ? -11.898 21.406 9.047 1 98.62 125 THR B C 1
ATOM 3273 O O . THR B 1 125 ? -12.859 20.969 9.688 1 98.62 125 THR B O 1
ATOM 3276 N N . THR B 1 126 ? -11.531 22.719 9.047 1 98.31 126 THR B N 1
ATOM 3277 C CA . THR B 1 126 ? -12.312 23.719 9.742 1 98.31 126 THR B CA 1
ATOM 3278 C C . THR B 1 126 ? -13.773 23.688 9.289 1 98.31 126 THR B C 1
ATOM 3280 O O . THR B 1 126 ? -14.688 23.688 10.109 1 98.31 126 THR B O 1
ATOM 3283 N N . LEU B 1 127 ? -13.969 23.625 8.008 1 97.69 127 LEU B N 1
ATOM 3284 C CA . LEU B 1 127 ? -15.312 23.641 7.441 1 97.69 127 LEU B CA 1
ATOM 3285 C C . LEU B 1 127 ? -16.047 22.344 7.719 1 97.69 127 LEU B C 1
ATOM 3287 O O . LEU B 1 127 ? -17.266 22.344 7.902 1 97.69 127 LEU B O 1
ATOM 3291 N N . THR B 1 128 ? -15.328 21.188 7.699 1 98.62 128 THR B N 1
ATOM 3292 C CA . THR B 1 128 ? -15.945 19.922 8.094 1 98.62 128 THR B CA 1
ATOM 3293 C C . THR B 1 128 ? -16.547 20.031 9.492 1 98.62 128 THR B C 1
ATOM 3295 O O . THR B 1 128 ? -17.672 19.578 9.727 1 98.62 128 THR B O 1
ATOM 3298 N N . GLN B 1 129 ? -15.773 20.594 10.445 1 98.56 129 GLN B N 1
ATOM 3299 C CA . GLN B 1 129 ? -16.266 20.766 11.805 1 98.56 129 GLN B CA 1
ATOM 3300 C C . GLN B 1 129 ? -17.5 21.672 11.828 1 98.56 129 GLN B C 1
ATOM 3302 O O . GLN B 1 129 ? -18.5 21.344 12.469 1 98.56 129 GLN B O 1
ATOM 3307 N N . LYS B 1 130 ? -17.469 22.75 11.133 1 97.06 130 LYS B N 1
ATOM 3308 C CA . LYS B 1 130 ? -18.578 23.719 11.125 1 97.06 130 LYS B CA 1
ATOM 3309 C C . LYS B 1 130 ? -19.828 23.109 10.492 1 97.06 130 LYS B C 1
ATOM 3311 O O . LYS B 1 130 ? -20.922 23.25 11.031 1 97.06 130 LYS B O 1
ATOM 3316 N N . ILE B 1 131 ? -19.672 22.453 9.32 1 97.06 131 ILE B N 1
ATOM 3317 C CA . ILE B 1 131 ? -20.781 21.906 8.57 1 97.06 131 ILE B CA 1
ATOM 3318 C C . ILE B 1 131 ? -21.406 20.734 9.344 1 97.06 131 ILE B C 1
ATOM 3320 O O . ILE B 1 131 ? -22.625 20.625 9.43 1 97.06 131 ILE B O 1
ATOM 3324 N N . SER B 1 132 ? -20.562 19.906 9.898 1 98.19 132 SER B N 1
ATOM 3325 C CA . SER B 1 132 ? -21.047 18.719 10.586 1 98.19 132 SER B CA 1
ATOM 3326 C C . SER B 1 132 ? -21.672 19.062 11.93 1 98.19 132 SER B C 1
ATOM 3328 O O . SER B 1 132 ? -22.531 18.328 12.422 1 98.19 132 SER B O 1
ATOM 3330 N N . GLY B 1 133 ? -21.156 20.141 12.57 1 98 133 GLY B N 1
ATOM 3331 C CA . GLY B 1 133 ? -21.578 20.5 13.922 1 98 133 GLY B CA 1
ATOM 3332 C C . GLY B 1 133 ? -21 19.578 14.984 1 98 133 GLY B C 1
ATOM 3333 O O . GLY B 1 133 ? -21.453 19.578 16.125 1 98 133 GLY B O 1
ATOM 3334 N N . PHE B 1 134 ? -20.094 18.812 14.625 1 98.56 134 PHE B N 1
ATOM 3335 C CA . PHE B 1 134 ? -19.469 17.875 15.562 1 98.56 134 PHE B CA 1
ATOM 3336 C C . PHE B 1 134 ? -18.656 18.625 16.609 1 98.56 134 PHE B C 1
ATOM 3338 O O . PHE B 1 134 ? -18.188 19.734 16.359 1 98.56 134 PHE B O 1
ATOM 3345 N N . PRO B 1 135 ? -18.484 17.938 17.844 1 98.31 135 PRO B N 1
ATOM 3346 C CA . PRO B 1 135 ? -17.453 18.469 18.734 1 98.31 135 PRO B CA 1
ATOM 3347 C C . PRO B 1 135 ? -16.094 18.562 18.062 1 98.31 135 PRO B C 1
ATOM 3349 O O . PRO B 1 135 ? -15.719 17.703 17.281 1 98.31 135 PRO B O 1
ATOM 3352 N N . LYS B 1 136 ? -15.328 19.594 18.391 1 98.31 136 LYS B N 1
ATOM 3353 C CA . LYS B 1 136 ? -14.055 19.906 17.75 1 98.31 136 LYS B CA 1
ATOM 3354 C C . LYS B 1 136 ? -13.078 18.734 17.875 1 98.31 136 LYS B C 1
ATOM 3356 O O . LYS B 1 136 ? -12.266 18.484 16.984 1 98.31 136 LYS B O 1
ATOM 3361 N N . ASP B 1 137 ? -13.219 17.969 18.922 1 98.19 137 ASP B N 1
ATOM 3362 C CA . ASP B 1 137 ? -12.25 16.906 19.188 1 98.19 137 ASP B CA 1
ATOM 3363 C C . ASP B 1 137 ? -12.523 15.68 18.328 1 98.19 137 ASP B C 1
ATOM 3365 O O . ASP B 1 137 ? -11.734 14.727 18.328 1 98.19 137 ASP B O 1
ATOM 3369 N N . ARG B 1 138 ? -13.594 15.695 17.516 1 98.62 138 ARG B N 1
ATOM 3370 C CA . ARG B 1 138 ? -13.93 14.555 16.672 1 98.62 138 ARG B CA 1
ATOM 3371 C C . ARG B 1 138 ? -13.711 14.875 15.203 1 98.62 138 ARG B C 1
ATOM 3373 O O . ARG B 1 138 ? -14.188 14.148 14.328 1 98.62 138 ARG B O 1
ATOM 3380 N N . VAL B 1 139 ? -13.094 15.945 14.93 1 98.88 139 VAL B N 1
ATOM 3381 C CA . VAL B 1 139 ? -12.711 16.328 13.578 1 98.88 139 VAL B CA 1
ATOM 3382 C C . VAL B 1 139 ? -11.203 16.578 13.523 1 98.88 139 VAL B C 1
ATOM 3384 O O . VAL B 1 139 ? -10.688 17.438 14.242 1 98.88 139 VAL B O 1
ATOM 3387 N N . ILE B 1 140 ? -10.508 15.797 12.711 1 98.94 140 ILE B N 1
ATOM 3388 C CA . ILE B 1 140 ? -9.047 15.836 12.617 1 98.94 140 ILE B CA 1
ATOM 3389 C C . ILE B 1 140 ? -8.633 16.016 11.164 1 98.94 140 ILE B C 1
ATOM 3391 O O . ILE B 1 140 ? -9.203 15.391 10.266 1 98.94 140 ILE B O 1
ATOM 3395 N N . GLY B 1 141 ? -7.762 16.891 10.891 1 98.88 141 GLY B N 1
ATOM 3396 C CA . GLY B 1 141 ? -7.113 16.953 9.594 1 98.88 141 GLY B CA 1
ATOM 3397 C C . GLY B 1 141 ? -5.676 16.469 9.625 1 98.88 141 GLY B C 1
ATOM 3398 O O . GLY B 1 141 ? -4.992 16.594 10.641 1 98.88 141 GLY B O 1
ATOM 3399 N N . THR B 1 142 ? -5.137 15.977 8.516 1 98.75 142 THR B N 1
ATOM 3400 C CA . THR B 1 142 ? -3.781 15.445 8.477 1 98.75 142 THR B CA 1
ATOM 3401 C C . THR B 1 142 ? -2.756 16.562 8.695 1 98.75 142 THR B C 1
ATOM 3403 O O . THR B 1 142 ? -1.646 16.297 9.164 1 98.75 142 THR B O 1
ATOM 3406 N N . GLY B 1 143 ? -3.168 17.797 8.25 1 98.25 143 GLY B N 1
ATOM 3407 C CA . GLY B 1 143 ? -2.326 18.953 8.492 1 98.25 143 GLY B CA 1
ATOM 3408 C C . GLY B 1 143 ? -0.91 18.781 7.98 1 98.25 143 GLY B C 1
ATOM 3409 O O . GLY B 1 143 ? -0.706 18.406 6.824 1 98.25 143 GLY B O 1
ATOM 3410 N N . THR B 1 144 ? 0.087 19.109 8.844 1 98.44 144 THR B N 1
ATOM 3411 C CA . THR B 1 144 ? 1.487 19.141 8.43 1 98.44 144 THR B CA 1
ATOM 3412 C C . THR B 1 144 ? 2.201 17.859 8.844 1 98.44 144 THR B C 1
ATOM 3414 O O . THR B 1 144 ? 3.424 17.844 9 1 98.44 144 THR B O 1
ATOM 3417 N N . SER B 1 145 ? 1.452 16.812 9.094 1 98.44 145 SER B N 1
ATOM 3418 C CA . SER B 1 145 ? 2.061 15.578 9.562 1 98.44 145 SER B CA 1
ATOM 3419 C C . SER B 1 145 ? 3.045 15.023 8.539 1 98.44 145 SER B C 1
ATOM 3421 O O . SER B 1 145 ? 4.176 14.672 8.883 1 98.44 145 SER B O 1
ATOM 3423 N N . LEU B 1 146 ? 2.656 14.984 7.277 1 98.31 146 LEU B N 1
ATOM 3424 C CA . LEU B 1 146 ? 3.559 14.492 6.242 1 98.31 146 LEU B CA 1
ATOM 3425 C C . LEU B 1 146 ? 4.762 15.414 6.086 1 98.31 146 LEU B C 1
ATOM 3427 O O . LEU B 1 146 ? 5.898 14.953 5.969 1 98.31 146 LEU B O 1
ATOM 3431 N N . ASP B 1 147 ? 4.547 16.734 6.094 1 98.25 147 ASP B N 1
ATOM 3432 C CA . ASP B 1 147 ? 5.629 17.703 6.02 1 98.25 147 ASP B CA 1
ATOM 3433 C C . ASP B 1 147 ? 6.648 17.484 7.133 1 98.25 147 ASP B C 1
ATOM 3435 O O . ASP B 1 147 ? 7.855 17.594 6.91 1 98.25 147 ASP B O 1
ATOM 3439 N N . SER B 1 148 ? 6.137 17.219 8.266 1 98.56 148 SER B N 1
ATOM 3440 C CA . SER B 1 148 ? 7 17 9.422 1 98.56 148 SER B CA 1
ATOM 3441 C C . SER B 1 148 ? 7.836 15.742 9.273 1 98.56 148 SER B C 1
ATOM 3443 O O . SER B 1 148 ? 9 15.711 9.664 1 98.56 148 SER B O 1
ATOM 3445 N N . MET B 1 149 ? 7.238 14.711 8.711 1 98.06 149 MET B N 1
ATOM 3446 C CA . MET B 1 149 ? 8.008 13.492 8.469 1 98.06 149 MET B CA 1
ATOM 3447 C C . MET B 1 149 ? 9.102 13.734 7.434 1 98.06 149 MET B C 1
ATOM 3449 O O . MET B 1 149 ? 10.219 13.25 7.59 1 98.06 149 MET B O 1
ATOM 3453 N N . ARG B 1 150 ? 8.75 14.461 6.402 1 98.38 150 ARG B N 1
ATOM 3454 C CA . ARG B 1 150 ? 9.75 14.82 5.398 1 98.38 150 ARG B CA 1
ATOM 3455 C C . ARG B 1 150 ? 10.898 15.609 6.027 1 98.38 150 ARG B C 1
ATOM 3457 O O . ARG B 1 150 ? 12.062 15.367 5.711 1 98.38 150 ARG B O 1
ATOM 3464 N N . LEU B 1 151 ? 10.539 16.531 6.906 1 98.56 151 LEU B N 1
ATOM 3465 C CA . LEU B 1 151 ? 11.539 17.344 7.605 1 98.56 151 LEU B CA 1
ATOM 3466 C C . LEU B 1 151 ? 12.477 16.453 8.422 1 98.56 151 LEU B C 1
ATOM 3468 O O . LEU B 1 151 ? 13.695 16.609 8.359 1 98.56 151 LEU B O 1
ATOM 3472 N N . ARG B 1 152 ? 11.906 15.547 9.156 1 98 152 ARG B N 1
ATOM 3473 C CA . ARG B 1 152 ? 12.695 14.648 9.984 1 98 152 ARG B CA 1
ATOM 3474 C C . ARG B 1 152 ? 13.641 13.805 9.141 1 98 152 ARG B C 1
ATOM 3476 O O . ARG B 1 152 ? 14.797 13.594 9.516 1 98 152 ARG B O 1
ATOM 3483 N N . VAL B 1 153 ? 13.172 13.367 8.023 1 97.5 153 VAL B N 1
ATOM 3484 C CA . VAL B 1 153 ? 13.992 12.562 7.129 1 97.5 153 VAL B CA 1
ATOM 3485 C C . VAL B 1 153 ? 15.172 13.391 6.625 1 97.5 153 VAL B C 1
ATOM 3487 O O . VAL B 1 153 ? 16.312 12.922 6.633 1 97.5 153 VAL B O 1
ATOM 3490 N N . GLU B 1 154 ? 14.922 14.617 6.168 1 97.56 154 GLU B N 1
ATOM 3491 C CA . GLU B 1 154 ? 15.977 15.469 5.625 1 97.56 154 GLU B CA 1
ATOM 3492 C C . GLU B 1 154 ? 17.031 15.789 6.688 1 97.56 154 GLU B C 1
ATOM 3494 O O . GLU B 1 154 ? 18.219 15.781 6.406 1 97.56 154 GLU B O 1
ATOM 3499 N N . LEU B 1 155 ? 16.547 16.094 7.875 1 98.19 155 LEU B N 1
ATOM 3500 C CA . LEU B 1 155 ? 17.469 16.391 8.969 1 98.19 155 LEU B CA 1
ATOM 3501 C C . LEU B 1 155 ? 18.297 15.156 9.328 1 98.19 155 LEU B C 1
ATOM 3503 O O . LEU B 1 155 ? 19.5 15.258 9.57 1 98.19 155 LEU B O 1
ATOM 3507 N N . ALA B 1 156 ? 17.625 14.031 9.414 1 97.38 156 ALA B N 1
ATOM 3508 C CA . ALA B 1 156 ? 18.312 12.781 9.719 1 97.38 156 ALA B CA 1
ATOM 3509 C C . ALA B 1 156 ? 19.422 12.5 8.703 1 97.38 156 ALA B C 1
ATOM 3511 O O . ALA B 1 156 ? 20.531 12.094 9.078 1 97.38 156 ALA B O 1
ATOM 3512 N N . LYS B 1 157 ? 19.141 12.695 7.461 1 96.06 157 LYS B N 1
ATOM 3513 C CA . LYS B 1 157 ? 20.125 12.508 6.402 1 96.06 157 LYS B CA 1
ATOM 3514 C C . LYS B 1 157 ? 21.297 13.461 6.57 1 96.06 157 LYS B C 1
ATOM 3516 O O . LYS B 1 157 ? 22.453 13.055 6.48 1 96.06 157 LYS B O 1
ATOM 3521 N N . LYS B 1 158 ? 21 14.75 6.77 1 97.25 158 LYS B N 1
ATOM 3522 C CA . LYS B 1 158 ? 22.016 15.789 6.898 1 97.25 158 LYS B CA 1
ATOM 3523 C C . LYS B 1 158 ? 22.969 15.492 8.062 1 97.25 158 LYS B C 1
ATOM 3525 O O . LYS B 1 158 ? 24.172 15.719 7.957 1 97.25 158 LYS B O 1
ATOM 3530 N N . LEU B 1 159 ? 22.469 14.953 9.125 1 97.81 159 LEU B N 1
ATOM 3531 C CA . LEU B 1 159 ? 23.234 14.773 10.352 1 97.81 159 LEU B CA 1
ATOM 3532 C C . LEU B 1 159 ? 23.688 13.328 10.492 1 97.81 159 LEU B C 1
ATOM 3534 O O . LEU B 1 159 ? 24.406 12.992 11.445 1 97.81 159 LEU B O 1
ATOM 3538 N N . ASN B 1 160 ? 23.266 12.492 9.594 1 96.19 160 ASN B N 1
ATOM 3539 C CA . ASN B 1 160 ? 23.609 11.07 9.594 1 96.19 160 ASN B CA 1
ATOM 3540 C C . ASN B 1 160 ? 23.219 10.406 10.906 1 96.19 160 ASN B C 1
ATOM 3542 O O . ASN B 1 160 ? 24.047 9.797 11.57 1 96.19 160 ASN B O 1
ATOM 3546 N N . VAL B 1 161 ? 21.953 10.547 11.305 1 96.31 161 VAL B N 1
ATOM 3547 C CA . VAL B 1 161 ? 21.375 9.93 12.5 1 96.31 161 VAL B CA 1
ATOM 3548 C C . VAL B 1 161 ? 20.078 9.211 12.133 1 96.31 161 VAL B C 1
ATOM 3550 O O . VAL B 1 161 ? 19.5 9.461 11.07 1 96.31 161 VAL B O 1
ATOM 3553 N N . PRO B 1 162 ? 19.625 8.25 12.898 1 95.44 162 PRO B N 1
ATOM 3554 C CA . PRO B 1 162 ? 18.312 7.66 12.68 1 95.44 162 PRO B CA 1
ATOM 3555 C C . PRO B 1 162 ? 17.188 8.688 12.773 1 95.44 162 PRO B C 1
ATOM 3557 O O . PRO B 1 162 ? 17.219 9.578 13.625 1 95.44 162 PRO B O 1
ATOM 3560 N N . VAL B 1 163 ? 16.234 8.531 11.961 1 96.69 163 VAL B N 1
ATOM 3561 C CA . VAL B 1 163 ? 15.125 9.477 11.891 1 96.69 163 VAL B CA 1
ATOM 3562 C C . VAL B 1 163 ? 14.406 9.531 13.234 1 96.69 163 VAL B C 1
ATOM 3564 O O . VAL B 1 163 ? 13.898 10.586 13.633 1 96.69 163 VAL B O 1
ATOM 3567 N N . ALA B 1 164 ? 14.445 8.484 13.984 1 95.06 164 ALA B N 1
ATOM 3568 C CA . ALA B 1 164 ? 13.766 8.398 15.273 1 95.06 164 ALA B CA 1
ATOM 3569 C C . ALA B 1 164 ? 14.375 9.359 16.281 1 95.06 164 ALA B C 1
ATOM 3571 O O . ALA B 1 164 ? 13.758 9.68 17.312 1 95.06 164 ALA B O 1
ATOM 3572 N N . LYS B 1 165 ? 15.562 9.828 16.047 1 96.94 165 LYS B N 1
ATOM 3573 C CA . LYS B 1 165 ? 16.266 10.711 16.969 1 96.94 165 LYS B CA 1
ATOM 3574 C C . LYS B 1 165 ? 15.953 12.172 16.688 1 96.94 165 LYS B C 1
ATOM 3576 O O . LYS B 1 165 ? 16.375 13.062 17.422 1 96.94 165 LYS B O 1
ATOM 3581 N N . VAL B 1 166 ? 15.242 12.383 15.641 1 97.88 166 VAL B N 1
ATOM 3582 C CA . VAL B 1 166 ? 14.961 13.75 15.203 1 97.88 166 VAL B CA 1
ATOM 3583 C C . VAL B 1 166 ? 13.602 14.188 15.734 1 97.88 166 VAL B C 1
ATOM 3585 O O . VAL B 1 166 ? 12.578 13.555 15.445 1 97.88 166 VAL B O 1
ATOM 3588 N N . ASN B 1 167 ? 13.57 15.188 16.531 1 97.56 167 ASN B N 1
ATOM 3589 C CA . ASN B 1 167 ? 12.352 15.828 17 1 97.56 167 ASN B CA 1
ATOM 3590 C C . ASN B 1 167 ? 12.188 17.234 16.406 1 97.56 167 ASN B C 1
ATOM 3592 O O . ASN B 1 167 ? 12.688 18.203 16.969 1 97.56 167 ASN B O 1
ATOM 3596 N N . SER B 1 168 ? 11.57 17.328 15.352 1 97.94 168 SER B N 1
ATOM 3597 C CA . SER B 1 168 ? 11.297 18.547 14.602 1 97.94 168 SER B CA 1
ATOM 3598 C C . SER B 1 168 ? 9.945 18.469 13.906 1 97.94 168 SER B C 1
ATOM 3600 O O . SER B 1 168 ? 9.484 17.391 13.531 1 97.94 168 SER B O 1
ATOM 3602 N N . MET B 1 169 ? 9.242 19.609 13.75 1 98.25 169 MET B N 1
ATOM 3603 C CA . MET B 1 169 ? 7.898 19.625 13.172 1 98.25 169 MET B CA 1
ATOM 3604 C C . MET B 1 169 ? 7.727 20.812 12.234 1 98.25 169 MET B C 1
ATOM 3606 O O . MET B 1 169 ? 8.383 21.844 12.406 1 98.25 169 MET B O 1
ATOM 3610 N N . VAL B 1 170 ? 6.934 20.562 11.305 1 98.62 170 VAL B N 1
ATOM 3611 C CA . VAL B 1 170 ? 6.359 21.641 10.516 1 98.62 170 VAL B CA 1
ATOM 3612 C C . VAL B 1 170 ? 5.012 22.047 11.102 1 98.62 170 VAL B C 1
ATOM 3614 O O . VAL B 1 170 ? 4.176 21.203 11.406 1 98.62 170 VAL B O 1
ATOM 3617 N N . LEU B 1 171 ? 4.828 23.328 11.344 1 98.5 171 LEU B N 1
ATOM 3618 C CA . LEU B 1 171 ? 3.627 23.844 12 1 98.5 171 LEU B CA 1
ATOM 3619 C C . LEU B 1 171 ? 2.92 24.859 11.125 1 98.5 171 LEU B C 1
ATOM 3621 O O . LEU B 1 171 ? 3.426 25.234 10.062 1 98.5 171 LEU B O 1
ATOM 3625 N N . GLY B 1 172 ? 1.722 25.266 11.547 1 98.19 172 GLY B N 1
ATOM 3626 C CA . GLY B 1 172 ? 0.93 26.203 10.766 1 98.19 172 GLY B CA 1
ATOM 3627 C C . GLY B 1 172 ? 0.137 25.531 9.656 1 98.19 172 GLY B C 1
ATOM 3628 O O . GLY B 1 172 ? -0.282 24.375 9.789 1 98.19 172 GLY B O 1
ATOM 3629 N N . GLU B 1 173 ? -0.052 26.297 8.656 1 97.06 173 GLU B N 1
ATOM 3630 C CA . GLU B 1 173 ? -0.812 25.844 7.492 1 97.06 173 GLU B CA 1
ATOM 3631 C C . GLU B 1 173 ? -0.045 24.766 6.715 1 97.06 173 GLU B C 1
ATOM 3633 O O . GLU B 1 173 ? 1.161 24.906 6.496 1 97.06 173 GLU B O 1
ATOM 3638 N N . HIS B 1 174 ? -0.675 23.672 6.324 1 96.31 174 HIS B N 1
ATOM 3639 C CA . HIS B 1 174 ? -0.132 22.859 5.234 1 96.31 174 HIS B CA 1
ATOM 3640 C C . HIS B 1 174 ? -0.172 23.625 3.914 1 96.31 174 HIS B C 1
ATOM 3642 O O . HIS B 1 174 ? -1.101 23.453 3.121 1 96.31 174 HIS B O 1
ATOM 3648 N N . GLY B 1 175 ? 0.761 24.406 3.648 1 92.81 175 GLY B N 1
ATOM 3649 C CA . GLY B 1 175 ? 0.793 25.281 2.492 1 92.81 175 GLY B CA 1
ATOM 3650 C C . GLY B 1 175 ? 1.872 26.344 2.582 1 92.81 175 GLY B C 1
ATOM 3651 O O . GLY B 1 175 ? 2.957 26.094 3.109 1 92.81 175 GLY B O 1
ATOM 3652 N N . ASP B 1 176 ? 1.569 27.484 2.1 1 91.81 176 ASP B N 1
ATOM 3653 C CA . ASP B 1 176 ? 2.574 28.516 1.857 1 91.81 176 ASP B CA 1
ATOM 3654 C C . ASP B 1 176 ? 3.064 29.125 3.168 1 91.81 176 ASP B C 1
ATOM 3656 O O . ASP B 1 176 ? 4.199 29.594 3.256 1 91.81 176 ASP B O 1
ATOM 3660 N N . THR B 1 177 ? 2.254 29.094 4.168 1 96.12 177 THR B N 1
ATOM 3661 C CA . THR B 1 177 ? 2.617 29.797 5.395 1 96.12 177 THR B CA 1
ATOM 3662 C C . THR B 1 177 ? 3.092 28.812 6.461 1 96.12 177 THR B C 1
ATOM 3664 O O . THR B 1 177 ? 3.199 29.172 7.637 1 96.12 177 THR B O 1
ATOM 3667 N N . SER B 1 178 ? 3.291 27.547 6.07 1 97.56 178 SER B N 1
ATOM 3668 C CA . SER B 1 178 ? 3.889 26.594 7 1 97.56 178 SER B CA 1
ATOM 3669 C C . SER B 1 178 ? 5.285 27.031 7.426 1 97.56 178 SER B C 1
ATOM 3671 O O . SER B 1 178 ? 5.91 27.859 6.754 1 97.56 178 SER B O 1
ATOM 3673 N N . PHE B 1 179 ? 5.766 26.562 8.547 1 97.94 179 PHE B N 1
ATOM 3674 C CA . PHE B 1 179 ? 7.121 26.859 8.992 1 97.94 179 PHE B CA 1
ATOM 3675 C C . PHE B 1 179 ? 7.664 25.719 9.859 1 97.94 179 PHE B C 1
ATOM 3677 O O . PHE B 1 179 ? 6.895 24.953 10.438 1 97.94 179 PHE B O 1
ATOM 3684 N N . GLU B 1 180 ? 8.969 25.547 9.922 1 98.25 180 GLU B N 1
ATOM 3685 C CA . GLU B 1 180 ? 9.648 24.562 10.742 1 98.25 180 GLU B CA 1
ATOM 3686 C C . GLU B 1 180 ? 10 25.125 12.117 1 98.25 180 GLU B C 1
ATOM 3688 O O . GLU B 1 180 ? 10.438 26.266 12.227 1 98.25 180 GLU B O 1
ATOM 3693 N N . ASN B 1 181 ? 9.789 24.422 13.133 1 97.81 181 ASN B N 1
ATOM 3694 C CA . ASN B 1 181 ? 10.148 24.875 14.469 1 97.81 181 ASN B CA 1
ATOM 3695 C C . ASN B 1 181 ? 11.609 24.562 14.789 1 97.81 181 ASN B C 1
ATOM 3697 O O . ASN B 1 181 ? 11.906 23.953 15.82 1 97.81 181 ASN B O 1
ATOM 3701 N N . PHE B 1 182 ? 12.492 25.094 14.047 1 97.94 182 PHE B N 1
ATOM 3702 C CA . PHE B 1 182 ? 13.922 24.797 14.141 1 97.94 182 PHE B CA 1
ATOM 3703 C C . PHE B 1 182 ? 14.461 25.156 15.516 1 97.94 182 PHE B C 1
ATOM 3705 O O . PHE B 1 182 ? 15.32 24.453 16.062 1 97.94 182 PHE B O 1
ATOM 3712 N N . ASP B 1 183 ? 13.977 26.234 16.109 1 96.69 183 ASP B N 1
ATOM 3713 C CA . ASP B 1 183 ? 14.547 26.766 17.359 1 96.69 183 ASP B CA 1
ATOM 3714 C C . ASP B 1 183 ? 14.297 25.797 18.516 1 96.69 183 ASP B C 1
ATOM 3716 O O . ASP B 1 183 ? 15.094 25.75 19.453 1 96.69 183 ASP B O 1
ATOM 3720 N N . GLU B 1 184 ? 13.289 25.016 18.406 1 95.69 184 GLU B N 1
ATOM 3721 C CA . GLU B 1 184 ? 12.938 24.094 19.469 1 95.69 184 GLU B CA 1
ATOM 3722 C C . GLU B 1 184 ? 13.281 22.656 19.078 1 95.69 184 GLU B C 1
ATOM 3724 O O . GLU B 1 184 ? 13.156 21.734 19.906 1 95.69 184 GLU B O 1
ATOM 3729 N N . SER B 1 185 ? 13.727 22.453 17.891 1 97.81 185 SER B N 1
ATOM 3730 C CA . SER B 1 185 ? 14.023 21.109 17.375 1 97.81 185 SER B CA 1
ATOM 3731 C C . SER B 1 185 ? 15.219 20.5 18.109 1 97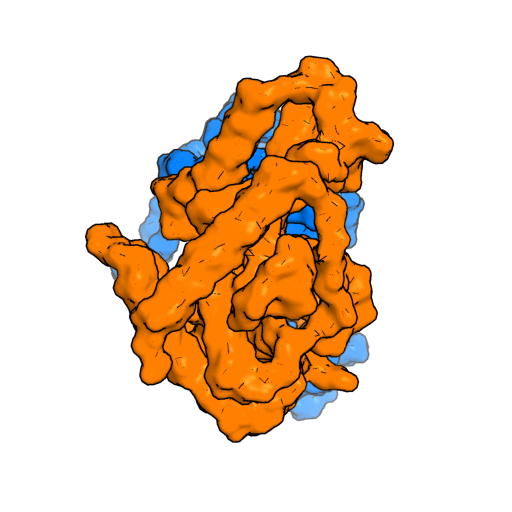.81 185 SER B C 1
ATOM 3733 O O . SER B 1 185 ? 16.156 21.219 18.469 1 97.81 185 SER B O 1
ATOM 3735 N N . THR B 1 186 ? 15.172 19.25 18.344 1 98.06 186 THR B N 1
ATOM 3736 C CA . THR B 1 186 ? 16.281 18.516 18.953 1 98.06 186 THR B CA 1
ATOM 3737 C C . THR B 1 186 ? 16.609 17.281 18.125 1 98.06 186 THR B C 1
ATOM 3739 O O . THR B 1 186 ? 15.742 16.719 17.453 1 98.06 186 THR B O 1
ATOM 3742 N N . VAL B 1 187 ? 17.828 16.938 18.078 1 98.19 187 VAL B N 1
ATOM 3743 C CA . VAL B 1 187 ? 18.344 15.695 17.531 1 98.19 187 VAL B CA 1
ATOM 3744 C C . VAL B 1 187 ? 19.203 14.984 18.578 1 98.19 187 VAL B C 1
ATOM 3746 O O . VAL B 1 187 ? 20.172 15.547 19.078 1 98.19 187 VAL B O 1
ATOM 3749 N N . ASP B 1 188 ? 18.797 13.828 18.922 1 96.81 188 ASP B N 1
ATOM 3750 C CA . ASP B 1 188 ? 19.469 13.078 19.984 1 96.81 188 ASP B CA 1
ATOM 3751 C C . ASP B 1 188 ? 19.5 13.891 21.281 1 96.81 188 ASP B C 1
ATOM 3753 O O . ASP B 1 188 ? 20.562 14.016 21.906 1 96.81 188 ASP B O 1
ATOM 3757 N N . ASN B 1 189 ? 18.453 14.586 21.469 1 95.62 189 ASN B N 1
ATOM 3758 C CA . ASN B 1 189 ? 18.203 15.336 22.703 1 95.62 189 ASN B CA 1
ATOM 3759 C C . ASN B 1 189 ? 19.141 16.531 22.828 1 95.62 189 ASN B C 1
ATOM 3761 O O . ASN B 1 189 ? 19.328 17.078 23.922 1 95.62 189 ASN B O 1
ATOM 3765 N N . LYS B 1 190 ? 19.703 16.844 21.797 1 97.44 190 LYS B N 1
ATOM 3766 C CA . LYS B 1 190 ? 20.516 18.062 21.703 1 97.44 190 LYS B CA 1
ATOM 3767 C C . LYS B 1 190 ? 19.859 19.078 20.781 1 97.44 190 LYS B C 1
ATOM 3769 O O . LYS B 1 190 ? 19.312 18.719 19.734 1 97.44 190 LYS B O 1
ATOM 3774 N N . PRO B 1 191 ? 19.984 20.328 21.188 1 98.06 191 PRO B N 1
ATOM 3775 C CA . PRO B 1 191 ? 19.406 21.328 20.281 1 98.06 191 PRO B CA 1
ATOM 3776 C C . PRO B 1 191 ? 19.969 21.25 18.859 1 98.06 191 PRO B C 1
ATOM 3778 O O . PRO B 1 191 ? 21.188 21.078 18.688 1 98.06 191 PRO B O 1
ATOM 3781 N N . LEU B 1 192 ? 19.078 21.359 17.906 1 98.38 192 LEU B N 1
ATOM 3782 C CA . LEU B 1 192 ? 19.422 21.234 16.5 1 98.38 192 LEU B CA 1
ATOM 3783 C C . LEU B 1 192 ? 20.578 22.188 16.141 1 98.38 192 LEU B C 1
ATOM 3785 O O . LEU B 1 192 ? 21.516 21.797 15.453 1 98.38 192 LEU B O 1
ATOM 3789 N N . ARG B 1 193 ? 20.562 23.391 16.656 1 96.25 193 ARG B N 1
ATOM 3790 C CA . ARG B 1 193 ? 21.516 24.438 16.281 1 96.25 193 ARG B CA 1
ATOM 3791 C C . ARG B 1 193 ? 22.875 24.203 16.906 1 96.25 193 ARG B C 1
ATOM 3793 O O . ARG B 1 193 ? 23.859 24.828 16.531 1 96.25 193 ARG B O 1
ATOM 3800 N N . ASP B 1 194 ? 22.984 23.234 17.828 1 97.38 194 ASP B N 1
ATOM 3801 C CA . ASP B 1 194 ? 24.266 22.891 18.438 1 97.38 194 ASP B CA 1
ATOM 3802 C C . ASP B 1 194 ? 25.109 22.016 17.516 1 97.38 194 ASP B C 1
ATOM 3804 O O . ASP B 1 194 ? 26.297 21.812 17.75 1 97.38 194 ASP B O 1
ATOM 3808 N N . TYR B 1 195 ? 24.531 21.5 16.516 1 97.75 195 TYR B N 1
ATOM 3809 C CA . TYR B 1 195 ? 25.281 20.688 15.57 1 97.75 195 TYR B CA 1
ATOM 3810 C C . TYR B 1 195 ? 26.078 21.562 14.617 1 97.75 195 TYR B C 1
ATOM 3812 O O . TYR B 1 195 ? 25.547 22.5 14.023 1 97.75 195 TYR B O 1
ATOM 3820 N N . SER B 1 196 ? 27.312 21.297 14.43 1 97.5 196 SER B N 1
ATOM 3821 C CA . SER B 1 196 ? 28.234 22.109 13.641 1 97.5 196 SER B CA 1
ATOM 3822 C C . SER B 1 196 ? 27.812 22.141 12.172 1 97.5 196 SER B C 1
ATOM 3824 O O . SER B 1 196 ? 28.125 23.094 11.461 1 97.5 196 SER B O 1
ATOM 3826 N N . GLU B 1 197 ? 27.109 21.078 11.688 1 97.19 197 GLU B N 1
ATOM 3827 C CA . GLU B 1 197 ? 26.672 20.969 10.305 1 97.19 197 GLU B CA 1
ATOM 3828 C C . GLU B 1 197 ? 25.5 21.906 10.023 1 97.19 197 GLU B C 1
ATOM 3830 O O . GLU B 1 197 ? 25.141 22.141 8.859 1 97.19 197 GLU B O 1
ATOM 3835 N N . ILE B 1 198 ? 24.953 22.438 11.102 1 98.12 198 ILE B N 1
ATOM 3836 C CA . ILE B 1 198 ? 23.703 23.188 10.969 1 98.12 198 ILE B CA 1
ATOM 3837 C C . ILE B 1 198 ? 24 24.688 11.031 1 98.12 198 ILE B C 1
ATOM 3839 O O . ILE B 1 198 ? 24.656 25.156 11.961 1 98.12 198 ILE B O 1
ATOM 3843 N N . ASN B 1 199 ? 23.562 25.391 10.148 1 97.44 199 ASN B N 1
ATOM 3844 C CA . ASN B 1 199 ? 23.547 26.844 10.086 1 97.44 199 ASN B CA 1
ATOM 3845 C C . ASN B 1 199 ? 22.344 27.359 9.281 1 97.44 199 ASN B C 1
ATOM 3847 O O . ASN B 1 199 ? 21.547 26.562 8.773 1 97.44 199 ASN B O 1
ATOM 3851 N N . ASP B 1 200 ? 22.234 28.594 9.133 1 96.94 200 ASP B N 1
ATOM 3852 C CA . ASP B 1 200 ? 21.031 29.188 8.523 1 96.94 200 ASP B CA 1
ATOM 3853 C C . ASP B 1 200 ? 20.906 28.781 7.059 1 96.94 200 ASP B C 1
ATOM 3855 O O . ASP B 1 200 ? 19.797 28.609 6.551 1 96.94 200 ASP B O 1
ATOM 3859 N N . ASN B 1 201 ? 22 28.703 6.367 1 97.81 201 ASN B N 1
ATOM 3860 C CA . ASN B 1 201 ? 21.969 28.312 4.965 1 97.81 201 ASN B CA 1
ATOM 3861 C C . ASN B 1 201 ? 21.484 26.875 4.793 1 97.81 201 ASN B C 1
ATOM 3863 O O . ASN B 1 201 ? 20.672 26.594 3.91 1 97.81 201 ASN B O 1
ATOM 3867 N N . VAL B 1 202 ? 22 26.016 5.648 1 98 202 VAL B N 1
ATOM 3868 C CA . VAL B 1 202 ? 21.609 24.609 5.613 1 98 202 VAL B CA 1
ATOM 3869 C C . VAL B 1 202 ? 20.125 24.469 5.938 1 98 202 VAL B C 1
ATOM 3871 O O . VAL B 1 202 ? 19.406 23.734 5.262 1 98 202 VAL B O 1
ATOM 3874 N N . LEU B 1 203 ? 19.688 25.141 6.938 1 98.06 203 LEU B N 1
ATOM 3875 C CA . LEU B 1 203 ? 18.281 25.078 7.348 1 98.06 203 LEU B CA 1
ATOM 3876 C C . LEU B 1 203 ? 17.375 25.625 6.254 1 98.06 203 LEU B C 1
ATOM 3878 O O . LEU B 1 203 ? 16.281 25.094 6.023 1 98.06 203 LEU B O 1
ATOM 3882 N N . SER B 1 204 ? 17.797 26.672 5.621 1 97.5 204 SER B N 1
ATOM 3883 C CA . SER B 1 204 ? 17.031 27.234 4.508 1 97.5 204 SER B CA 1
ATOM 3884 C C . SER B 1 204 ? 16.906 26.234 3.365 1 97.5 204 SER B C 1
ATOM 3886 O O . SER B 1 204 ? 15.859 26.141 2.729 1 97.5 204 SER B O 1
ATOM 3888 N N . GLU B 1 205 ? 17.922 25.562 3.076 1 97.75 205 GLU B N 1
ATOM 3889 C CA . GLU B 1 205 ? 17.922 24.531 2.037 1 97.75 205 GLU B CA 1
ATOM 3890 C C . GLU B 1 205 ? 16.969 23.391 2.396 1 97.75 205 GLU B C 1
ATOM 3892 O O . GLU B 1 205 ? 16.219 22.922 1.55 1 97.75 205 GLU B O 1
ATOM 3897 N N . ILE B 1 206 ? 17.047 22.969 3.615 1 97.94 206 ILE B N 1
ATOM 3898 C CA . ILE B 1 206 ? 16.188 21.891 4.094 1 97.94 206 ILE B CA 1
ATOM 3899 C C . ILE B 1 206 ? 14.719 22.312 3.994 1 97.94 206 ILE B C 1
ATOM 3901 O O . ILE B 1 206 ? 13.875 21.547 3.525 1 97.94 206 ILE B O 1
ATOM 3905 N N . GLU B 1 207 ? 14.445 23.516 4.461 1 97 207 GLU B N 1
ATOM 3906 C CA . GLU B 1 207 ? 13.094 24.047 4.363 1 97 207 GLU B CA 1
ATOM 3907 C C . GLU B 1 207 ? 12.594 24.031 2.92 1 97 207 GLU B C 1
ATOM 3909 O O . GLU B 1 207 ? 11.469 23.609 2.648 1 97 207 GLU B O 1
ATOM 3914 N N . SER B 1 208 ? 13.414 24.5 2.023 1 96.56 208 SER B N 1
ATOM 3915 C CA . SER B 1 208 ? 13.07 24.531 0.605 1 96.56 208 SER B CA 1
ATOM 3916 C C . SER B 1 208 ? 12.82 23.125 0.059 1 96.56 208 SER B C 1
ATOM 3918 O O . SER B 1 208 ? 11.852 22.906 -0.674 1 96.56 208 SER B O 1
ATOM 3920 N N . ASP B 1 209 ? 13.648 22.219 0.408 1 96 209 ASP B N 1
ATOM 3921 C CA . ASP B 1 209 ? 13.523 20.844 -0.068 1 96 209 ASP B CA 1
ATOM 3922 C C . ASP B 1 209 ? 12.227 20.203 0.411 1 96 209 ASP B C 1
ATOM 3924 O O . ASP B 1 209 ? 11.523 19.547 -0.362 1 96 209 ASP B O 1
ATOM 3928 N N . VAL B 1 210 ? 11.906 20.406 1.652 1 97 210 VAL B N 1
ATOM 3929 C CA . VAL B 1 210 ? 10.688 19.844 2.23 1 97 210 VAL B CA 1
ATOM 3930 C C . VAL B 1 210 ? 9.469 20.438 1.524 1 97 210 VAL B C 1
ATOM 3932 O O . VAL B 1 210 ? 8.547 19.703 1.145 1 97 210 VAL B O 1
ATOM 3935 N N . ARG B 1 211 ? 9.484 21.703 1.278 1 94.62 211 ARG B N 1
ATOM 3936 C CA . ARG B 1 211 ? 8.367 22.422 0.669 1 94.62 211 ARG B CA 1
ATOM 3937 C C . ARG B 1 211 ? 8.172 22 -0.782 1 94.62 211 ARG B C 1
ATOM 3939 O O . ARG B 1 211 ? 7.043 21.938 -1.273 1 94.62 211 ARG B O 1
ATOM 3946 N N . LYS B 1 212 ? 9.211 21.688 -1.475 1 95.19 212 LYS B N 1
ATOM 3947 C CA . LYS B 1 212 ? 9.156 21.438 -2.912 1 95.19 212 LYS B CA 1
ATOM 3948 C C . LYS B 1 212 ? 8.977 19.938 -3.197 1 95.19 212 LYS B C 1
ATOM 3950 O O . LYS B 1 212 ? 8.672 19.562 -4.328 1 95.19 212 LYS B O 1
ATOM 3955 N N . LYS B 1 213 ? 9.148 19.156 -2.203 1 96.88 213 LYS B N 1
ATOM 3956 C CA . LYS B 1 213 ? 9.18 17.703 -2.422 1 96.88 213 LYS B CA 1
ATOM 3957 C C . LYS B 1 213 ? 7.871 17.219 -3.035 1 96.88 213 LYS B C 1
ATOM 3959 O O . LYS B 1 213 ? 7.879 16.438 -3.988 1 96.88 213 LYS B O 1
ATOM 3964 N N . GLY B 1 214 ? 6.711 17.625 -2.475 1 95.88 214 GLY B N 1
ATOM 3965 C CA . GLY B 1 214 ? 5.43 17.25 -3.041 1 95.88 214 GLY B CA 1
ATOM 3966 C C . GLY B 1 214 ? 5.305 17.578 -4.516 1 95.88 214 GLY B C 1
ATOM 3967 O O . GLY B 1 214 ? 4.855 16.734 -5.305 1 95.88 214 GLY B O 1
ATOM 3968 N N . GLY B 1 215 ? 5.723 18.797 -4.855 1 94.25 215 GLY B N 1
ATOM 3969 C CA . GLY B 1 215 ? 5.695 19.203 -6.25 1 94.25 215 GLY B CA 1
ATOM 3970 C C . GLY B 1 215 ? 6.594 18.359 -7.137 1 94.25 215 GLY B C 1
ATOM 3971 O O . GLY B 1 215 ? 6.23 18.031 -8.266 1 94.25 215 GLY B O 1
ATOM 3972 N N . LYS B 1 216 ? 7.758 17.984 -6.625 1 97.06 216 LYS B N 1
ATOM 3973 C CA . LYS B 1 216 ? 8.688 17.141 -7.371 1 97.06 216 LYS B CA 1
ATOM 3974 C C . LYS B 1 216 ? 8.094 15.75 -7.621 1 97.06 216 LYS B C 1
ATOM 3976 O O . LYS B 1 216 ? 8.234 15.195 -8.711 1 97.06 216 LYS B O 1
ATOM 3981 N N . ILE B 1 217 ? 7.449 15.227 -6.652 1 97.81 217 ILE B N 1
ATOM 3982 C CA . ILE B 1 217 ? 6.801 13.922 -6.789 1 97.81 217 ILE B CA 1
ATOM 3983 C C . ILE B 1 217 ? 5.727 13.992 -7.871 1 97.81 217 ILE B C 1
ATOM 3985 O O . ILE B 1 217 ? 5.676 13.141 -8.758 1 97.81 217 ILE B O 1
ATOM 3989 N N . ILE B 1 218 ? 4.891 15.008 -7.809 1 95.5 218 ILE B N 1
ATOM 3990 C CA . ILE B 1 218 ? 3.793 15.172 -8.758 1 95.5 218 ILE B CA 1
ATOM 3991 C C . ILE B 1 218 ? 4.348 15.312 -10.172 1 95.5 218 ILE B C 1
ATOM 3993 O O . ILE B 1 218 ? 3.836 14.703 -11.109 1 95.5 218 ILE B O 1
ATOM 3997 N N . THR B 1 219 ? 5.414 16.078 -10.289 1 96.5 219 THR B N 1
ATOM 3998 C CA . THR B 1 219 ? 6.023 16.297 -11.594 1 96.5 219 THR B CA 1
ATOM 3999 C C . THR B 1 219 ? 6.531 14.992 -12.188 1 96.5 219 THR B C 1
ATOM 4001 O O . THR B 1 219 ? 6.465 14.789 -13.398 1 96.5 219 THR B O 1
ATOM 4004 N N . ASN B 1 220 ? 6.984 14.078 -11.32 1 97.56 220 ASN B N 1
ATOM 4005 C CA . ASN B 1 220 ? 7.652 12.875 -11.789 1 97.56 220 ASN B CA 1
ATOM 4006 C C . ASN B 1 220 ? 6.676 11.719 -11.953 1 97.56 220 ASN B C 1
ATOM 4008 O O . ASN B 1 220 ? 6.816 10.906 -12.867 1 97.56 220 ASN B O 1
ATOM 4012 N N . LYS B 1 221 ? 5.699 11.633 -11.078 1 96.44 221 LYS B N 1
ATOM 4013 C CA . LYS B 1 221 ? 4.883 10.422 -11.18 1 96.44 221 LYS B CA 1
ATOM 4014 C C . LYS B 1 221 ? 3.395 10.766 -11.219 1 96.44 221 LYS B C 1
ATOM 4016 O O . LYS B 1 221 ? 2.547 9.875 -11.227 1 96.44 221 LYS B O 1
ATOM 4021 N N . GLY B 1 222 ? 3.061 12.055 -11.086 1 93.62 222 GLY B N 1
ATOM 4022 C CA . GLY B 1 222 ? 1.701 12.492 -11.359 1 93.62 222 GLY B CA 1
ATOM 4023 C C . GLY B 1 222 ? 0.903 12.789 -10.102 1 93.62 222 GLY B C 1
ATOM 4024 O O . GLY B 1 222 ? -0.096 13.508 -10.148 1 93.62 222 GLY B O 1
ATOM 4025 N N . ALA B 1 223 ? 1.291 12.203 -8.953 1 93.75 223 ALA B N 1
ATOM 4026 C CA . ALA B 1 223 ? 0.537 12.43 -7.727 1 93.75 223 ALA B CA 1
ATOM 4027 C C . ALA B 1 223 ? 1.319 11.961 -6.504 1 93.75 223 ALA B C 1
ATOM 4029 O O . ALA B 1 223 ? 2.148 11.055 -6.605 1 93.75 223 ALA B O 1
ATOM 4030 N N . THR B 1 224 ? 1.062 12.594 -5.383 1 94.38 224 THR B N 1
ATOM 4031 C CA . THR B 1 224 ? 1.544 12.125 -4.09 1 94.38 224 THR B CA 1
ATOM 4032 C C . THR B 1 224 ? 0.497 11.242 -3.414 1 94.38 224 THR B C 1
ATOM 4034 O O . THR B 1 224 ? -0.635 11.672 -3.189 1 94.38 224 THR B O 1
ATOM 4037 N N . PHE B 1 225 ? 0.913 9.961 -3.035 1 97.19 225 PHE B N 1
ATOM 4038 C CA . PHE B 1 225 ? -0.156 9.219 -2.381 1 97.19 225 PHE B CA 1
ATOM 4039 C C . PHE B 1 225 ? 0.416 8.172 -1.429 1 97.19 225 PHE B C 1
ATOM 4041 O O . PHE B 1 225 ? -0.268 7.727 -0.505 1 97.19 225 PHE B O 1
ATOM 4048 N N . TYR B 1 226 ? 1.668 7.73 -1.468 1 98.69 226 TYR B N 1
ATOM 4049 C CA . TYR B 1 226 ? 2.176 6.762 -0.501 1 98.69 226 TYR B CA 1
ATOM 4050 C C . TYR B 1 226 ? 2.404 7.414 0.857 1 98.69 226 TYR B C 1
ATOM 4052 O O . TYR B 1 226 ? 1.982 6.887 1.887 1 98.69 226 TYR B O 1
ATOM 4060 N N . GLY B 1 227 ? 3.082 8.586 0.859 1 98.5 227 GLY B N 1
ATOM 4061 C CA . GLY B 1 227 ? 3.322 9.297 2.105 1 98.5 227 GLY B CA 1
ATOM 4062 C C . GLY B 1 227 ? 2.045 9.695 2.822 1 98.5 227 GLY B C 1
ATOM 4063 O O . GLY B 1 227 ? 1.892 9.43 4.016 1 98.5 227 GLY B O 1
ATOM 4064 N N . VAL B 1 228 ? 1.142 10.32 2.066 1 98.12 228 VAL B N 1
ATOM 4065 C CA . VAL B 1 228 ? -0.099 10.805 2.662 1 98.12 228 VAL B CA 1
ATOM 4066 C C . VAL B 1 228 ? -0.937 9.625 3.148 1 98.12 228 VAL B C 1
ATOM 4068 O O . VAL B 1 228 ? -1.534 9.688 4.227 1 98.12 228 VAL B O 1
ATOM 4071 N N . ALA B 1 229 ? -0.992 8.523 2.361 1 98.81 229 ALA B N 1
ATOM 4072 C CA . ALA B 1 229 ? -1.722 7.324 2.754 1 98.81 229 ALA B CA 1
ATOM 4073 C C . ALA B 1 229 ? -1.184 6.762 4.066 1 98.81 229 ALA B C 1
ATOM 4075 O O . ALA B 1 229 ? -1.955 6.324 4.926 1 98.81 229 ALA B O 1
ATOM 4076 N N . MET B 1 230 ? 0.098 6.77 4.191 1 98.81 230 MET B N 1
ATOM 4077 C CA . MET B 1 230 ? 0.699 6.254 5.418 1 98.81 230 MET B CA 1
ATOM 4078 C C . MET B 1 230 ? 0.361 7.145 6.605 1 98.81 230 MET B C 1
ATOM 4080 O O . MET B 1 230 ? 0.12 6.652 7.711 1 98.81 230 MET B O 1
ATOM 4084 N N . MET B 1 231 ? 0.343 8.461 6.406 1 98.69 231 MET B N 1
ATOM 4085 C CA . MET B 1 231 ? -0.051 9.352 7.496 1 98.69 231 MET B CA 1
ATOM 4086 C C . MET B 1 231 ? -1.484 9.07 7.934 1 98.69 231 MET B C 1
ATOM 4088 O O . MET B 1 231 ? -1.767 8.977 9.133 1 98.69 231 MET B O 1
ATOM 4092 N N . LEU B 1 232 ? -2.406 8.945 6.938 1 98.94 232 LEU B N 1
ATOM 4093 C CA . LEU B 1 232 ? -3.785 8.578 7.242 1 98.94 232 LEU B CA 1
ATOM 4094 C C . LEU B 1 232 ? -3.84 7.266 8.023 1 98.94 232 LEU B C 1
ATOM 4096 O O . LEU B 1 232 ? -4.605 7.141 8.977 1 98.94 232 LEU B O 1
ATOM 4100 N N . THR B 1 233 ? -3.027 6.312 7.582 1 98.94 233 THR B N 1
ATOM 4101 C CA . THR B 1 233 ? -2.98 5 8.219 1 98.94 233 THR B CA 1
ATOM 4102 C C . THR B 1 233 ? -2.59 5.125 9.688 1 98.94 233 THR B C 1
ATOM 4104 O O . THR B 1 233 ? -3.211 4.512 10.555 1 98.94 233 THR B O 1
ATOM 4107 N N . GLN B 1 234 ? -1.551 5.98 9.969 1 98.75 234 GLN B N 1
ATOM 4108 C CA . GLN B 1 234 ? -1.103 6.168 11.344 1 98.75 234 GLN B CA 1
ATOM 4109 C C . GLN B 1 234 ? -2.189 6.816 12.195 1 98.75 234 GLN B C 1
ATOM 4111 O O . GLN B 1 234 ? -2.422 6.41 13.336 1 98.75 234 GLN B O 1
ATOM 4116 N N . ILE B 1 235 ? -2.865 7.77 11.672 1 98.88 235 ILE B N 1
ATOM 4117 C CA . ILE B 1 235 ? -3.91 8.492 12.391 1 98.88 235 ILE B CA 1
ATOM 4118 C C . ILE B 1 235 ? -5.078 7.555 12.68 1 98.88 235 ILE B C 1
ATOM 4120 O O . ILE B 1 235 ? -5.504 7.418 13.828 1 98.88 235 ILE B O 1
ATOM 4124 N N . VAL B 1 236 ? -5.582 6.871 11.672 1 98.88 236 VAL B N 1
ATOM 4125 C CA . VAL B 1 236 ? -6.781 6.051 11.797 1 98.88 236 VAL B CA 1
ATOM 4126 C C . VAL B 1 236 ? -6.484 4.824 12.656 1 98.88 236 VAL B C 1
ATOM 4128 O O . VAL B 1 236 ? -7.312 4.414 13.469 1 98.88 236 VAL B O 1
ATOM 4131 N N . SER B 1 237 ? -5.262 4.223 12.477 1 98.75 237 SER B N 1
ATOM 4132 C CA . SER B 1 237 ? -4.902 3.082 13.312 1 98.75 237 SER B CA 1
ATOM 4133 C C . SER B 1 237 ? -4.844 3.477 14.781 1 98.75 237 SER B C 1
ATOM 4135 O O . SER B 1 237 ? -5.219 2.691 15.656 1 98.75 237 SER B O 1
ATOM 4137 N N . ALA B 1 238 ? -4.328 4.703 15.062 1 98.62 238 ALA B N 1
ATOM 4138 C CA . ALA B 1 238 ? -4.285 5.188 16.438 1 98.62 238 ALA B CA 1
ATOM 4139 C C . ALA B 1 238 ? -5.688 5.285 17.031 1 98.62 238 ALA B C 1
ATOM 4141 O O . ALA B 1 238 ? -5.91 4.918 18.188 1 98.62 238 ALA B O 1
ATOM 4142 N N . ILE B 1 239 ? -6.602 5.754 16.266 1 98.62 239 ILE B N 1
ATOM 4143 C CA . ILE B 1 239 ? -7.98 5.906 16.719 1 98.62 239 ILE B CA 1
ATOM 4144 C C . ILE B 1 239 ? -8.602 4.531 16.938 1 98.62 239 ILE B C 1
ATOM 4146 O O . ILE B 1 239 ? -9.172 4.27 18 1 98.62 239 ILE B O 1
ATOM 4150 N N . LEU B 1 240 ? -8.484 3.604 15.977 1 98.62 240 LEU B N 1
ATOM 4151 C CA . LEU B 1 240 ? -9.102 2.285 16.062 1 98.62 240 LEU B CA 1
ATOM 4152 C C . LEU B 1 240 ? -8.508 1.477 17.203 1 98.62 240 LEU B C 1
ATOM 4154 O O . LEU B 1 240 ? -9.219 0.717 17.875 1 98.62 240 LEU B O 1
ATOM 4158 N N . ASP B 1 241 ? -7.191 1.686 17.438 1 98.25 241 ASP B N 1
ATOM 4159 C CA . ASP B 1 241 ? -6.496 0.922 18.469 1 98.25 241 ASP B CA 1
ATOM 4160 C C . ASP B 1 241 ? -6.551 1.643 19.812 1 98.25 241 ASP B C 1
ATOM 4162 O O . ASP B 1 241 ? -6.078 1.117 20.828 1 98.25 241 ASP B O 1
ATOM 4166 N N . ASN B 1 242 ? -7.047 2.742 19.891 1 98.06 242 ASN B N 1
ATOM 4167 C CA . ASN B 1 242 ? -7.066 3.592 21.078 1 98.06 242 ASN B CA 1
ATOM 4168 C C . ASN B 1 242 ? -5.668 3.779 21.656 1 98.06 242 ASN B C 1
ATOM 4170 O O . ASN B 1 242 ? -5.449 3.559 22.859 1 98.06 242 ASN B O 1
ATOM 4174 N N . ARG B 1 243 ? -4.77 3.998 20.766 1 97.25 243 ARG B N 1
ATOM 4175 C CA . ARG B 1 243 ? -3.395 4.32 21.125 1 97.25 243 ARG B CA 1
ATOM 4176 C C . ARG B 1 243 ? -3.168 5.828 21.141 1 97.25 243 ARG B C 1
ATOM 4178 O O . ARG B 1 243 ? -3.559 6.527 20.203 1 97.25 243 ARG B O 1
ATOM 4185 N N . SER B 1 244 ? -2.537 6.277 22.125 1 98.19 244 SER B N 1
ATOM 4186 C CA . SER B 1 244 ? -2.221 7.699 22.219 1 98.19 244 SER B CA 1
ATOM 4187 C C . SER B 1 244 ? -0.941 8.023 21.453 1 98.19 244 SER B C 1
ATOM 4189 O O . SER B 1 244 ? 0.126 7.488 21.766 1 98.19 244 SER B O 1
ATOM 4191 N N . ILE B 1 245 ? -1.066 8.867 20.469 1 97.94 245 ILE B N 1
ATOM 4192 C CA . ILE B 1 245 ? 0.106 9.328 19.734 1 97.94 245 ILE B CA 1
ATOM 4193 C C . ILE B 1 245 ? 0.055 10.844 19.578 1 97.94 245 ILE B C 1
ATOM 4195 O O . ILE B 1 245 ? -1.005 11.461 19.734 1 97.94 245 ILE B O 1
ATOM 4199 N N . CYS B 1 246 ? 1.176 11.445 19.375 1 98.06 246 CYS B N 1
ATOM 4200 C CA . CYS B 1 246 ? 1.281 12.883 19.141 1 98.06 246 CYS B CA 1
ATOM 4201 C C . CYS B 1 246 ? 1.84 13.164 17.75 1 98.06 246 CYS B C 1
ATOM 4203 O O . CYS B 1 246 ? 2.906 12.656 17.391 1 98.06 246 CYS B O 1
ATOM 4205 N N . LEU B 1 247 ? 1.118 13.875 16.953 1 98 247 LEU B N 1
ATOM 4206 C CA . LEU B 1 247 ? 1.51 14.305 15.625 1 98 247 LEU B CA 1
ATOM 4207 C C . LEU B 1 247 ? 1.135 15.766 15.398 1 98 247 LEU B C 1
ATOM 4209 O O . LEU B 1 247 ? 0.219 16.281 16.031 1 98 247 LEU B O 1
ATOM 4213 N N . PRO B 1 248 ? 1.934 16.438 14.578 1 98.12 248 PRO B N 1
ATOM 4214 C CA . PRO B 1 248 ? 1.373 17.703 14.102 1 98.12 248 PRO B CA 1
ATOM 4215 C C . PRO B 1 248 ? 0.183 17.5 13.164 1 98.12 248 PRO B C 1
ATOM 4217 O O . PRO B 1 248 ? 0.337 16.953 12.07 1 98.12 248 PRO B O 1
ATOM 4220 N N . LEU B 1 249 ? -0.973 17.859 13.555 1 98.81 249 LEU B N 1
ATOM 4221 C CA . LEU B 1 249 ? -2.217 17.688 12.812 1 98.81 249 LEU B CA 1
ATOM 4222 C C . LEU B 1 249 ? -2.945 19.016 12.656 1 98.81 249 LEU B C 1
ATOM 4224 O O . LEU B 1 249 ? -2.615 20 13.328 1 98.81 249 LEU B O 1
ATOM 4228 N N . SER B 1 250 ? -3.809 19.078 11.641 1 98.81 250 SER B N 1
ATOM 4229 C CA . SER B 1 250 ? -4.766 20.172 11.641 1 98.81 250 SER B CA 1
ATOM 4230 C C . SER B 1 250 ? -5.793 20.016 12.75 1 98.81 250 SER B C 1
ATOM 4232 O O . SER B 1 250 ? -6.727 19.219 12.633 1 98.81 250 SER B O 1
ATOM 4234 N N . ALA B 1 251 ? -5.594 20.766 13.797 1 98.75 251 ALA B N 1
ATOM 4235 C CA . ALA B 1 251 ? -6.383 20.656 15.023 1 98.75 251 ALA B CA 1
ATOM 4236 C C . ALA B 1 251 ? -6.949 22.016 15.43 1 98.75 251 ALA B C 1
ATOM 4238 O O . ALA B 1 251 ? -6.469 23.047 14.969 1 98.75 251 ALA B O 1
ATOM 4239 N N . PRO B 1 252 ? -8.031 21.938 16.188 1 98.5 252 PRO B N 1
ATOM 4240 C CA . PRO B 1 252 ? -8.664 23.219 16.562 1 98.5 252 PRO B CA 1
ATOM 4241 C C . PRO B 1 252 ? -7.785 24.062 17.469 1 98.5 252 PRO B C 1
ATOM 4243 O O . PRO B 1 252 ? -7.223 23.547 18.453 1 98.5 252 PRO B O 1
ATOM 4246 N N . ILE B 1 253 ? -7.68 25.328 17.109 1 96.56 253 ILE B N 1
ATOM 4247 C CA . ILE B 1 253 ? -6.934 26.281 17.922 1 96.56 253 ILE B CA 1
ATOM 4248 C C . ILE B 1 253 ? -7.898 27.078 18.812 1 96.56 253 ILE B C 1
ATOM 4250 O O . ILE B 1 253 ? -8.82 27.719 18.312 1 96.56 253 ILE B O 1
ATOM 4254 N N . ASN B 1 254 ? -7.754 26.922 20.031 1 91.19 254 ASN B N 1
ATOM 4255 C CA . ASN B 1 254 ? -8.57 27.625 21 1 91.19 254 ASN B CA 1
ATOM 4256 C C . ASN B 1 254 ? -7.711 28.484 21.938 1 91.19 254 ASN B C 1
ATOM 4258 O O . ASN B 1 254 ? -7.617 28.219 23.125 1 91.19 254 ASN B O 1
ATOM 4262 N N . GLY B 1 255 ? -7.172 29.562 21.438 1 95 255 GLY B N 1
ATOM 4263 C CA . GLY B 1 255 ? -6.383 30.484 22.25 1 95 255 GLY B CA 1
ATOM 4264 C C . GLY B 1 255 ? -4.902 30.156 22.25 1 95 255 GLY B C 1
ATOM 4265 O O . GLY B 1 255 ? -4.078 30.984 22.625 1 95 255 GLY B O 1
ATOM 4266 N N . GLU B 1 256 ? -4.523 28.891 21.875 1 96.31 256 GLU B N 1
ATOM 4267 C CA . GLU B 1 256 ? -3.107 28.547 21.781 1 96.31 256 GLU B CA 1
ATOM 4268 C C . GLU B 1 256 ? -2.338 29.578 20.969 1 96.31 256 GLU B C 1
ATOM 4270 O O . GLU B 1 256 ? -2.85 30.094 19.969 1 96.31 256 GLU B O 1
ATOM 4275 N N . TYR B 1 257 ? -1.071 29.969 21.422 1 97.31 257 TYR B N 1
ATOM 4276 C CA . TYR B 1 257 ? -0.133 30.875 20.766 1 97.31 257 TYR B CA 1
ATOM 4277 C C . TYR B 1 257 ? -0.703 32.281 20.688 1 97.31 257 TYR B C 1
ATOM 4279 O O . TYR B 1 257 ? -0.216 33.094 19.906 1 97.31 257 TYR B O 1
ATOM 4287 N N . GLY B 1 258 ? -1.86 32.5 21.375 1 97.06 258 GLY B N 1
ATOM 4288 C CA . GLY B 1 258 ? -2.51 33.781 21.375 1 97.06 258 GLY B CA 1
ATOM 4289 C C . GLY B 1 258 ? -3.436 33.969 20.188 1 97.06 258 GLY B C 1
ATOM 4290 O O . GLY B 1 258 ? -3.873 35.094 19.906 1 97.06 258 GLY B O 1
ATOM 4291 N N . ILE B 1 259 ? -3.674 32.969 19.5 1 97.56 259 ILE B N 1
ATOM 4292 C CA . ILE B 1 259 ? -4.52 33.031 18.312 1 97.56 259 ILE B CA 1
ATOM 4293 C C . ILE B 1 259 ? -5.988 33.062 18.719 1 97.56 259 ILE B C 1
ATOM 4295 O O . ILE B 1 259 ? -6.453 32.219 19.469 1 97.56 259 ILE B O 1
ATOM 4299 N N . LYS B 1 260 ? -6.715 33.938 18.156 1 95.12 260 LYS B N 1
ATOM 4300 C CA . LYS B 1 260 ? -8.102 34.156 18.562 1 95.12 260 LYS B CA 1
ATOM 4301 C C . LYS B 1 260 ? -9.07 33.594 17.531 1 95.12 260 LYS B C 1
ATOM 4303 O O . LYS B 1 260 ? -10.266 33.438 17.797 1 95.12 260 LYS B O 1
ATOM 4308 N N . HIS B 1 261 ? -8.523 33.281 16.359 1 95 261 HIS B N 1
ATOM 4309 C CA . HIS B 1 261 ? -9.367 32.75 15.305 1 95 261 HIS B CA 1
ATOM 4310 C C . HIS B 1 261 ? -9.875 31.359 15.656 1 95 261 HIS B C 1
ATOM 4312 O O . HIS B 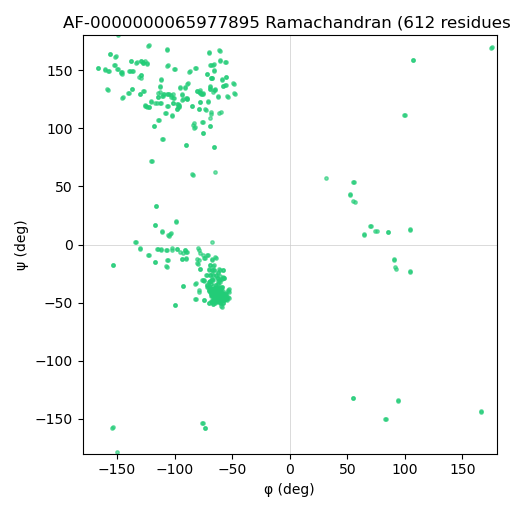1 261 ? -9.18 30.594 16.328 1 95 261 HIS B O 1
ATOM 4318 N N . ASP B 1 262 ? -11.094 31.078 15.281 1 95.31 262 ASP B N 1
ATOM 4319 C CA . ASP B 1 262 ? -11.688 29.75 15.43 1 95.31 262 ASP B CA 1
ATOM 4320 C C . ASP B 1 262 ? -11.43 28.906 14.188 1 95.31 262 ASP B C 1
ATOM 4322 O O . ASP B 1 262 ? -12.273 28.844 13.289 1 95.31 262 ASP B O 1
ATOM 4326 N N . LEU B 1 263 ? -10.375 28.281 14.125 1 97.88 263 LEU B N 1
ATOM 4327 C CA . LEU B 1 263 ? -9.984 27.531 12.945 1 97.88 263 LEU B CA 1
ATOM 4328 C C . LEU B 1 263 ? -9.078 26.359 13.328 1 97.88 263 LEU B C 1
ATOM 4330 O O . LEU B 1 263 ? -8.664 26.234 14.477 1 97.88 263 LEU B O 1
ATOM 4334 N N . TYR B 1 264 ? -8.938 25.406 12.477 1 98.62 264 TYR B N 1
ATOM 4335 C CA . TYR B 1 264 ? -7.984 24.297 12.594 1 98.62 264 TYR B CA 1
ATOM 4336 C C . TYR B 1 264 ? -6.648 24.672 11.961 1 98.62 264 TYR B C 1
ATOM 4338 O O . TYR B 1 264 ? -6.613 25.312 10.906 1 98.62 264 TYR B O 1
ATOM 4346 N N . LEU B 1 265 ? -5.59 24.344 12.578 1 98.5 265 LEU B N 1
ATOM 4347 C CA . LEU B 1 265 ? -4.25 24.688 12.109 1 98.5 265 LEU B CA 1
ATOM 4348 C C . LEU B 1 265 ? -3.24 23.625 12.531 1 98.5 265 LEU B C 1
ATOM 4350 O O . LEU B 1 265 ? -3.469 22.891 13.5 1 98.5 265 LEU B O 1
ATOM 4354 N N . GLY B 1 266 ? -2.184 23.469 11.719 1 98.5 266 GLY B N 1
ATOM 4355 C CA . GLY B 1 266 ? -1.149 22.5 12.016 1 98.5 266 GLY B CA 1
ATOM 4356 C C . GLY B 1 266 ? -0.457 22.75 13.344 1 98.5 266 GLY B C 1
ATOM 4357 O O . GLY B 1 266 ? 0.226 23.75 13.508 1 98.5 266 GLY B O 1
ATOM 4358 N N . THR B 1 267 ? -0.594 21.891 14.328 1 98.38 267 THR B N 1
ATOM 4359 C CA . THR B 1 267 ? -0.012 22.016 15.656 1 98.38 267 THR B CA 1
ATOM 4360 C C . THR B 1 267 ? 0.098 20.641 16.328 1 98.38 267 THR B C 1
ATOM 4362 O O . THR B 1 267 ? -0.654 19.734 16 1 98.38 267 THR B O 1
ATOM 4365 N N . PRO B 1 268 ? 1.104 20.438 17.188 1 98.25 268 PRO B N 1
ATOM 4366 C CA . PRO B 1 268 ? 1.198 19.156 17.891 1 98.25 268 PRO B CA 1
ATOM 4367 C C . PRO B 1 268 ? -0.086 18.781 18.625 1 98.25 268 PRO B C 1
ATOM 4369 O O . PRO B 1 268 ? -0.621 19.609 19.391 1 98.25 268 PRO B O 1
ATOM 4372 N N . THR B 1 269 ? -0.57 17.609 18.359 1 98.69 269 THR B N 1
ATOM 4373 C CA . THR B 1 269 ? -1.871 17.172 18.859 1 98.69 269 THR B CA 1
ATOM 4374 C C . THR B 1 269 ? -1.826 15.711 19.297 1 98.69 269 THR B C 1
ATOM 4376 O O . THR B 1 269 ? -1.293 14.867 18.578 1 98.69 269 THR B O 1
ATOM 4379 N N . ILE B 1 270 ? -2.293 15.422 20.469 1 98.69 270 ILE B N 1
ATOM 4380 C CA . ILE B 1 270 ? -2.432 14.055 20.969 1 98.69 270 ILE B CA 1
ATOM 4381 C C . ILE B 1 270 ? -3.801 13.5 20.578 1 98.69 270 ILE B C 1
ATOM 4383 O O . ILE B 1 270 ? -4.828 14.133 20.844 1 98.69 270 ILE B O 1
ATOM 4387 N N . ILE B 1 271 ? -3.82 12.359 19.922 1 98.75 271 ILE B N 1
ATOM 4388 C CA . ILE B 1 271 ? -5.078 11.734 19.531 1 98.75 271 ILE B CA 1
ATOM 4389 C C . ILE B 1 271 ? -5.141 10.312 20.094 1 98.75 271 ILE B C 1
ATOM 4391 O O . ILE B 1 271 ? -4.105 9.719 20.406 1 98.75 271 ILE B O 1
ATOM 4395 N N . ASN B 1 272 ? -6.32 9.773 20.266 1 98.25 272 ASN B N 1
ATOM 4396 C CA . ASN B 1 272 ? -6.613 8.398 20.656 1 98.25 272 ASN B CA 1
ATOM 4397 C C . ASN B 1 272 ? -7.992 7.961 20.172 1 98.25 272 ASN B C 1
ATOM 4399 O O . ASN B 1 272 ? -8.516 8.508 19.203 1 98.25 272 ASN B O 1
ATOM 4403 N N . GLY B 1 273 ? -8.602 6.977 20.766 1 97.25 273 GLY B N 1
ATOM 4404 C CA . GLY B 1 273 ? -9.852 6.402 20.297 1 97.25 273 GLY B CA 1
ATOM 4405 C C . GLY B 1 273 ? -11.016 7.379 20.359 1 97.25 273 GLY B C 1
ATOM 4406 O O . GLY B 1 273 ? -12.031 7.18 19.688 1 97.25 273 GLY B O 1
ATOM 4407 N N . ASN B 1 274 ? -10.828 8.477 21 1 95.5 274 ASN B N 1
ATOM 4408 C CA . ASN B 1 274 ? -11.891 9.469 21.156 1 95.5 274 ASN B CA 1
ATOM 4409 C C . ASN B 1 274 ? -11.664 10.672 20.25 1 95.5 274 ASN B C 1
ATOM 4411 O O . ASN B 1 274 ? -12.422 11.648 20.297 1 95.5 274 ASN B O 1
ATOM 4415 N N . GLY B 1 275 ? -10.695 10.602 19.391 1 98.06 275 GLY B N 1
ATOM 4416 C CA . GLY B 1 275 ? -10.312 11.75 18.578 1 98.06 275 GLY B CA 1
ATOM 4417 C C . GLY B 1 275 ? -9.188 12.562 19.203 1 98.06 275 GLY B C 1
ATOM 4418 O O . GLY B 1 275 ? -8.156 12.008 19.594 1 98.06 275 GLY B O 1
ATOM 4419 N N . ILE B 1 276 ? -9.32 13.82 19.219 1 98.69 276 ILE B N 1
ATOM 4420 C CA . ILE B 1 276 ? -8.312 14.711 19.781 1 98.69 276 ILE B CA 1
ATOM 4421 C C . ILE B 1 276 ? -8.43 14.727 21.312 1 98.69 276 ILE B C 1
ATOM 4423 O O . ILE B 1 276 ? -9.461 15.117 21.859 1 98.69 276 ILE B O 1
ATOM 4427 N N . GLU B 1 277 ? -7.434 14.289 21.922 1 98.25 277 GLU B N 1
ATOM 4428 C CA . GLU B 1 277 ? -7.367 14.344 23.375 1 98.25 277 GLU B CA 1
ATOM 4429 C C . GLU B 1 277 ? -6.934 15.727 23.859 1 98.25 277 GLU B C 1
ATOM 4431 O O . GLU B 1 277 ? -7.512 16.281 24.797 1 98.25 277 GLU B O 1
ATOM 4436 N N . LYS B 1 278 ? -5.84 16.156 23.125 1 97.06 278 LYS B N 1
ATOM 4437 C CA . LYS B 1 278 ? -5.258 17.406 23.578 1 97.06 278 LYS B CA 1
ATOM 4438 C C . LYS B 1 278 ? -4.445 18.078 22.469 1 97.06 278 LYS B C 1
ATOM 4440 O O . LYS B 1 278 ? -3.688 17.406 21.766 1 97.06 278 LYS B O 1
ATOM 4445 N N . VAL B 1 279 ? -4.691 19.422 22.328 1 97.75 279 VAL B N 1
ATOM 4446 C CA . VAL B 1 279 ? -3.809 20.234 21.5 1 97.75 279 VAL B CA 1
ATOM 4447 C C . VAL B 1 279 ? -2.672 20.797 22.359 1 97.75 279 VAL B C 1
ATOM 4449 O O . VAL B 1 279 ? -2.916 21.453 23.375 1 97.75 279 VAL B O 1
ATOM 4452 N N . ILE B 1 280 ? -1.455 20.578 21.953 1 96.94 280 ILE B N 1
ATOM 4453 C CA . ILE B 1 280 ? -0.292 20.984 22.734 1 96.94 280 ILE B CA 1
ATOM 4454 C C . ILE B 1 280 ? 0.241 22.312 22.203 1 96.94 280 ILE B C 1
ATOM 4456 O O . ILE B 1 280 ? 0.602 22.422 21.031 1 96.94 280 ILE B O 1
ATOM 4460 N N . GLU B 1 281 ? 0.277 23.281 23.031 1 97.25 281 GLU B N 1
ATOM 4461 C CA . GLU B 1 281 ? 0.967 24.516 22.688 1 97.25 281 GLU B CA 1
ATOM 4462 C C . GLU B 1 281 ? 2.465 24.406 22.953 1 97.25 281 GLU B C 1
ATOM 4464 O O . GLU B 1 281 ? 2.912 24.562 24.094 1 97.25 281 GLU B O 1
ATOM 4469 N N . THR B 1 282 ? 3.164 24.188 21.969 1 95.69 282 THR B N 1
ATOM 4470 C CA . THR B 1 282 ? 4.605 24.016 22.125 1 95.69 282 THR B CA 1
ATOM 4471 C C . THR B 1 282 ? 5.309 25.359 22.219 1 95.69 282 THR B C 1
ATOM 4473 O O . THR B 1 282 ? 4.785 26.375 21.75 1 95.69 282 THR B O 1
ATOM 4476 N N . LYS B 1 283 ? 6.438 25.344 22.906 1 95.38 283 LYS B N 1
ATOM 4477 C CA . LYS B 1 283 ? 7.242 26.562 22.969 1 95.38 283 LYS B CA 1
ATOM 4478 C C . LYS B 1 283 ? 7.789 26.938 21.594 1 95.38 283 LYS B C 1
ATOM 4480 O O . LYS B 1 283 ? 8.258 26.062 20.859 1 95.38 283 LYS B O 1
ATOM 4485 N N . LEU B 1 284 ? 7.637 28.203 21.266 1 97.31 284 LEU B N 1
ATOM 4486 C CA . LEU B 1 284 ? 8.164 28.75 20.016 1 97.31 284 LEU B CA 1
ATOM 4487 C C . LEU B 1 284 ? 8.977 30.016 20.281 1 97.31 284 LEU B C 1
ATOM 4489 O O . LEU B 1 284 ? 8.648 30.781 21.188 1 97.31 284 LEU B O 1
ATOM 4493 N N . SER B 1 285 ? 10.016 30.188 19.562 1 97.56 285 SER B N 1
ATOM 4494 C CA . SER B 1 285 ? 10.695 31.469 19.578 1 97.56 285 SER B CA 1
ATOM 4495 C C . SER B 1 285 ? 9.773 32.594 19.109 1 97.56 285 SER B C 1
ATOM 4497 O O . SER B 1 285 ? 8.719 32.344 18.531 1 97.56 285 SER B O 1
ATOM 4499 N N . ASP B 1 286 ? 10.195 33.812 19.344 1 97.81 286 ASP B N 1
ATOM 4500 C CA . ASP B 1 286 ? 9.375 34.969 18.938 1 97.81 286 ASP B CA 1
ATOM 4501 C C . ASP B 1 286 ? 9.141 34.969 17.438 1 97.81 286 ASP B C 1
ATOM 4503 O O . ASP B 1 286 ? 8.031 35.25 16.969 1 97.81 286 ASP B O 1
ATOM 4507 N N . VAL B 1 287 ? 10.164 34.625 16.734 1 97.5 287 VAL B N 1
ATOM 4508 C CA . VAL B 1 287 ? 10.078 34.625 15.281 1 97.5 287 VAL B CA 1
ATOM 4509 C C . VAL B 1 287 ? 9.117 33.531 14.836 1 97.5 287 VAL B C 1
ATOM 4511 O O . VAL B 1 287 ? 8.281 33.75 13.953 1 97.5 287 VAL B O 1
ATOM 4514 N N . GLU B 1 288 ? 9.195 32.375 15.406 1 98 288 GLU B N 1
ATOM 4515 C CA . GLU B 1 288 ? 8.344 31.25 15.047 1 98 288 GLU B CA 1
ATOM 4516 C C . GLU B 1 288 ? 6.895 31.484 15.477 1 98 288 GLU B C 1
ATOM 4518 O O . GLU B 1 288 ? 5.961 31.094 14.773 1 98 288 GLU B O 1
ATOM 4523 N N . LYS B 1 289 ? 6.727 32.125 16.625 1 98.12 289 LYS B N 1
ATOM 4524 C CA . LYS B 1 289 ? 5.383 32.469 17.078 1 98.12 289 LYS B CA 1
ATOM 4525 C C . LYS B 1 289 ? 4.727 33.469 16.094 1 98.12 289 LYS B C 1
ATOM 4527 O O . LYS B 1 289 ? 3.533 33.344 15.805 1 98.12 289 LYS B O 1
ATOM 4532 N N . ALA B 1 290 ? 5.469 34.406 15.656 1 98.31 290 ALA B N 1
ATOM 4533 C CA . ALA B 1 290 ? 4.961 35.344 14.656 1 98.31 290 ALA B CA 1
ATOM 4534 C C . ALA B 1 290 ? 4.535 34.625 13.383 1 98.31 290 ALA B C 1
ATOM 4536 O O . ALA B 1 290 ? 3.531 34.969 12.766 1 98.31 290 ALA B O 1
ATOM 4537 N N . LYS B 1 291 ? 5.289 33.594 12.969 1 98.31 291 LYS B N 1
ATOM 4538 C CA . LYS B 1 291 ? 4.941 32.812 11.805 1 98.31 291 LYS B CA 1
ATOM 4539 C C . LYS B 1 291 ? 3.648 32.031 12.031 1 98.31 291 LYS B C 1
ATOM 4541 O O . LYS B 1 291 ? 2.818 31.906 11.133 1 98.31 291 LYS B O 1
ATOM 4546 N N . MET B 1 292 ? 3.521 31.5 13.219 1 98.5 292 MET B N 1
ATOM 4547 C CA . MET B 1 292 ? 2.305 30.781 13.586 1 98.5 292 MET B CA 1
ATOM 4548 C C . MET B 1 292 ? 1.086 31.688 13.492 1 98.5 292 MET B C 1
ATOM 4550 O O . MET B 1 292 ? 0.063 31.297 12.922 1 98.5 292 MET B O 1
ATOM 4554 N N . ILE B 1 293 ? 1.209 32.875 14.039 1 98.25 293 ILE B N 1
ATOM 4555 C CA . ILE B 1 293 ? 0.128 33.875 14.023 1 98.25 293 ILE B CA 1
ATOM 4556 C C . ILE B 1 293 ? -0.171 34.281 12.578 1 98.25 293 ILE B C 1
ATOM 4558 O O . ILE B 1 293 ? -1.336 34.375 12.188 1 98.25 293 ILE B O 1
ATOM 4562 N N . ASN B 1 294 ? 0.881 34.5 11.828 1 98.25 294 ASN B N 1
ATOM 4563 C CA . ASN B 1 294 ? 0.705 34.844 10.422 1 98.25 294 ASN B CA 1
ATOM 4564 C C . ASN B 1 294 ? -0.067 33.75 9.672 1 98.25 294 ASN B C 1
ATOM 4566 O O . ASN B 1 294 ? -0.934 34.062 8.852 1 98.25 294 ASN B O 1
ATOM 4570 N N . SER B 1 295 ? 0.3 32.5 9.914 1 98.12 295 SER B N 1
ATOM 4571 C CA . SER B 1 295 ? -0.404 31.359 9.305 1 98.12 295 SER B CA 1
ATOM 4572 C C . SER B 1 295 ? -1.886 31.375 9.664 1 98.12 295 SER B C 1
ATOM 4574 O O . SER B 1 295 ? -2.742 31.203 8.797 1 98.12 295 SER B O 1
ATOM 4576 N N . ALA B 1 296 ? -2.186 31.594 10.914 1 98.25 296 ALA B N 1
ATOM 4577 C CA . ALA B 1 296 ? -3.568 31.641 11.383 1 98.25 296 ALA B CA 1
ATOM 4578 C C . ALA B 1 296 ? -4.332 32.781 10.695 1 98.25 296 ALA B C 1
ATOM 4580 O O . ALA B 1 296 ? -5.48 32.594 10.289 1 98.25 296 ALA B O 1
ATOM 4581 N N . ASP B 1 297 ? -3.699 33.938 10.609 1 97.88 297 ASP B N 1
ATOM 4582 C CA . ASP B 1 297 ? -4.324 35.094 9.992 1 97.88 297 ASP B CA 1
ATOM 4583 C C . ASP B 1 297 ? -4.645 34.844 8.523 1 97.88 297 ASP B C 1
ATOM 4585 O O . ASP B 1 297 ? -5.719 35.219 8.039 1 97.88 297 ASP B O 1
ATOM 4589 N N . LYS B 1 298 ? -3.738 34.25 7.836 1 96.56 298 LYS B N 1
ATOM 4590 C CA . LYS B 1 298 ? -3.939 33.969 6.422 1 96.56 298 LYS B CA 1
ATOM 4591 C C . LYS B 1 298 ? -5.059 32.938 6.223 1 96.56 298 LYS B C 1
ATOM 4593 O O . LYS B 1 298 ? -5.852 33.062 5.285 1 96.56 298 LYS B O 1
ATOM 4598 N N . MET B 1 299 ? -5.09 31.891 7.082 1 96 299 MET B N 1
ATOM 4599 C CA . MET B 1 299 ? -6.172 30.906 7.008 1 96 299 MET B CA 1
ATOM 4600 C C . MET B 1 299 ? -7.52 31.578 7.277 1 96 299 MET B C 1
ATOM 4602 O O . MET B 1 299 ? -8.516 31.234 6.637 1 96 299 MET B O 1
ATOM 4606 N N . GLN B 1 300 ? -7.531 32.5 8.25 1 96.19 300 GLN B N 1
ATOM 4607 C CA . GLN B 1 300 ? -8.758 33.219 8.562 1 96.19 300 GLN B CA 1
ATOM 4608 C C . GLN B 1 300 ? -9.219 34.062 7.375 1 96.19 300 GLN B C 1
ATOM 4610 O O . GLN B 1 300 ? -10.422 34.156 7.109 1 96.19 300 GLN B O 1
ATOM 4615 N N . GLU B 1 301 ? -8.281 34.656 6.727 1 95.69 301 GLU B N 1
ATOM 4616 C CA . GLU B 1 301 ? -8.602 35.438 5.523 1 95.69 301 GLU B CA 1
ATOM 4617 C C . GLU B 1 301 ? -9.281 34.562 4.477 1 95.69 301 GLU B C 1
ATOM 4619 O O . GLU B 1 301 ? -10.266 34.969 3.852 1 95.69 301 GLU B O 1
ATOM 4624 N N . VAL B 1 302 ? -8.742 33.375 4.238 1 93.75 302 VAL B N 1
ATOM 4625 C CA . VAL B 1 302 ? -9.305 32.438 3.27 1 93.75 302 VAL B CA 1
ATOM 4626 C C . VAL B 1 302 ? -10.711 32.031 3.705 1 93.75 302 VAL B C 1
ATOM 4628 O O . VAL B 1 302 ? -11.648 32.031 2.898 1 93.75 302 VAL B O 1
ATOM 4631 N N . LEU B 1 303 ? -10.883 31.703 4.969 1 94.62 303 LEU B N 1
ATOM 4632 C CA . LEU B 1 303 ? -12.164 31.266 5.5 1 94.62 303 LEU B CA 1
ATOM 4633 C C . LEU B 1 303 ? -13.227 32.344 5.348 1 94.62 303 LEU B C 1
ATOM 4635 O O . LEU B 1 303 ? -14.391 32.062 5.074 1 94.62 303 LEU B O 1
ATOM 4639 N N . SER B 1 304 ? -12.805 33.562 5.527 1 94.19 304 SER B N 1
ATOM 4640 C CA . SER B 1 304 ? -13.727 34.719 5.438 1 94.19 304 SER B CA 1
ATOM 4641 C C . SER B 1 304 ? -14.234 34.906 4.012 1 94.19 304 SER B C 1
ATOM 4643 O O . SER B 1 304 ? -15.297 35.469 3.797 1 94.19 304 SER B O 1
ATOM 4645 N N . GLY B 1 305 ? -13.508 34.375 3.057 1 91.19 305 GLY B N 1
ATOM 4646 C CA . GLY B 1 305 ? -13.883 34.531 1.66 1 91.19 305 GLY B CA 1
ATOM 4647 C C . GLY B 1 305 ? -14.688 33.344 1.132 1 91.19 305 GLY B C 1
ATOM 4648 O O . GLY B 1 305 ? -15.133 33.375 -0.016 1 91.19 305 GLY B O 1
ATOM 4649 N N . VAL B 1 306 ? -14.797 32.344 1.957 1 90.56 306 VAL B N 1
ATOM 4650 C CA . VAL B 1 306 ? -15.477 31.141 1.524 1 90.56 306 VAL B CA 1
ATOM 4651 C C . VAL B 1 306 ? -16.984 31.375 1.497 1 90.56 306 VAL B C 1
ATOM 4653 O O . VAL B 1 306 ? -17.547 31.938 2.438 1 90.56 306 VAL B O 1
ATOM 4656 N N . GLU B 1 307 ? -17.609 31.016 0.403 1 81.06 307 GLU B N 1
ATOM 4657 C CA . GLU B 1 307 ? -19.062 31.078 0.26 1 81.06 307 GLU B CA 1
ATOM 4658 C C . GLU B 1 307 ? -19.719 29.828 0.848 1 81.06 307 GLU B C 1
ATOM 4660 O O . GLU B 1 307 ? -19.531 28.719 0.356 1 81.06 307 GLU B O 1
ATOM 4665 N N . MET B 1 308 ? -20.328 29.953 2.098 1 75.31 308 MET B N 1
ATOM 4666 C CA . MET B 1 308 ? -20.953 28.812 2.754 1 75.31 308 MET B CA 1
ATOM 4667 C C . MET B 1 308 ? -22.359 28.578 2.225 1 75.31 308 MET B C 1
ATOM 4669 O O . MET B 1 308 ? -23.062 29.531 1.891 1 75.31 308 MET B O 1
#

Secondary structure (DSSP, 8-state):
---EEEEE--SHHHHHHHHHHHHHS--SEEEEE-SSTHHHHHHHHHHHTTHHHH---EEEE--GGGGGG-SEEEE----PPPTT--HHHHHHHHHHHHHHHHHHHHHTT--SEEEE-SSSHHHHHHHHHHHHT--GGGEEE-TTHHHHHHHHHHHHHHHT--GGGEE--EEB-SSTT-EE-GGG-EETTEEGGGSTT--HHHHHHHHHHHHHHHHHHHHHHS---HHHHHHHHHHHHHHHHT--EEEEEEEE-SSGGG-----EEEEEEEEETTEEEEE------HHHHHHHHHHHHHHHHHHHT---/---EEEEE--SHHHHHHHHHHHHHS--SEEEEE-SSTHHHHHHHHHHHTTHHHH---EEEE--GGGGGG-SEEEE----PPPTT--HHHHHHHHHHHHHHHHHHHHHTT--SEEEE-SSSHHHHHHHHHHHHT--GGGEEE-TTHHHHHHHHHHHHHHHT--GGGEE--EEB-SSTT-EE-GGG-EETTEEGGGSTT--HHHHHHHHHHHHHHHHHHHHHHS---HHHHHHHHHHHHHHHHT--EEEEEEEE-SSGGG-----EEEEEEEEETTEEEEE------HHHHHHHHHHHHHHHHHHHT---

Sequence (616 aa):
MSRKVFLVGDGAVGSTFANDLLQNTTVDELAIFDVAKDRPVGDSMDLEDITPFTGQTNIHPAEYSDAKDADVCVITAGVPRKPGETRLDLVNKNVKILKTIVDPVVESGFKGVFVVSANPVDILTTLTQKISGFPKDRVIGTGTSLDSMRLRVELAKKLNVPVAKVNSMVLGEHGDTSFENFDESTVDNKPLRDYSEINDNVLSEIESDVRKKGGKIITNKGATFYGVAMMLTQIVSAILDNRSICLPLSAPINGEYGIKHDLYLGTPTIINGNGIEKVIETKLSDVEKAKMINSADKMQEVLSGVEMMSRKVFLVGDGAVGSTFANDLLQNTTVDELAIFDVAKDRPVGDSMDLEDITPFTGQTNIHPAEYSDAKDADVCVITAGVPRKPGETRLDLVNKNVKILKTIVDPVVESGFKGVFVVSANPVDILTTLTQKISGFPKDRVIGTGTSLDSMRLRVELAKKLNVPVAKVNSMVLGEHGDTSFENFDESTVDNKPLRDYSEINDNVLSEIESDVRKKGGKIITNKGATFYGVAMMLTQIVSAILDNRSICLPLSAPINGEYGIKHDLYLGTPTIINGNGIEKVIETKLSDVEKAKMINSADKMQEVLSGVEM

Radius of gyration: 25.76 Å; Cα contacts (8 Å, |Δi|>4): 1353; chains: 2; bounding box: 56×75×54 Å

Nearest PDB structures (foldseek):
  6j9t-assembly2_E  TM=9.749E-01  e=1.259E-38  Lacticaseibacillus casei DSM 20011 = JCM 1134 = ATCC 393
  4m1q-assembly1_A-2  TM=9.550E-01  e=5.064E-36  [Bacillus] selenitireducens MLS10
  2e37-assembly5_E  TM=9.311E-01  e=4.317E-31  Thermus thermophilus HB8
  8rwl-assembly1_A-2  TM=9.322E-01  e=1.840E-28  Methanopyrus kandleri
  6bb1-assembly2_G  TM=9.498E-01  e=1.412E-27  Homo sapiens